Protein AF-0000000065775646 (afdb_homodimer)

Foldseek 3Di:
DPPDDPAQWFKEFELVLLLVLLVLLCVLQPDQAAEAEECELCLLQQHRALNVVSNVVSPHQHYEYQALVVLVVNLVSPDDHAYEHAYDDDPVRLVSCVVSVHEYEDADPVVLVVNLVVLVVVVAQGEYEAEEELDQPDGHYHLVCLLVSCVVSCVRDRYDHQEYEYEADDLLPLDCVRVVSSLVSVVVSVVSCVVVVNDHNYYAYAEQSCSFQPSVRSGRYYYYGVSSQQDRQYPNRDGDTGHDHRMWIKGWFADKDWDAFQDQDEPPSPDTHHGTFIKTKTFAFVLQQQDQLCEQPAWKDFQQDIWHWHGTGDNGMTMTTCRPPPPDDGGTMITRAAGDPPDGDHLQNSQVSVVHGSSSRSSRRDPVHYYDYPPRDPD/DPPDDPAQWFKEFELVLLLVLLVLLCVLQPDQAAEAEECELCLLQQHRALNVVSNVVSPHQHYEYQALVVLVVNLVSPDDHAYEHAYDDDPVRLVSCVVSVHEYEDADPVVLVVNLVVLVVVVAQGEYEAEEELDQPDGHYHLVCLLVSCVVSCPRDRYDHQEYEYEADDLLALDCVRVVSSLVSVVVSVVSCVVVVNDHNYYAYAEQSCSFQPSVRSGRYYYYGVSSQQDRPYPNRDGDTGHDHRMWIKGWFADKDWDAFQDQDEPPSPDTHHGTFIKTKTQAFVLQQQDQLCEQPAWKDFQQDIWHWHGTGDNGMTMTTCRPPPPDDGGTMITRAAGDHPDGDHLQNSQVSVVHGSSSRSSRRDPVHYYDYDPRDPD

Secondary structure (DSSP, 8-state):
------SS-EEEEEHHHHHHHHHHHHHHH-TTSEEEEE-HHHHHHT-HHHHHHHHHHHT-SEEEESSHHHHHHHHHTT--S-EEE-S---GGGHHHHHHTT-EEEE--HHHHHHHHHHHHHHTS-EEEEEEB-SSSSSSSB-HHHHHHHHHHHHT-TTEEEEEEE---SSTTSS--HHHHHHHHHHHHHHHHHHHTT---SEEE---HHHHHH-GGG-TTEE---GGGGT--S-TT-SS-------EEEEEE--EEEEE-TT-EESGGG-EE-SS-EEEEEES--GGGT--GGGTTT-EEEETTEEEEB-S---SS-EEEE-TTSTT--TT-EEEEEEEETTEEE-HHHHHHHTTS-HHHHHHHS-TTS-EEEES-TT-/------SS-EEEEEHHHHHHHHHHHHHHH-TTSEEEEE-HHHHHHT-HHHHHHHHHHHT-SEEEESSHHHHHHHHHTT--S-EEE-S---GGGHHHHHHTTPEEEE--HHHHHHHHHHHHHHTS-EEEEEEB-SSSSSSSB-HHHHHHHHHHHHT-TTEEEEEEE---SSTTSS--HHHHHHHHHHHHHHHHHHHTT---SEEE---HHHHHH-GGG-TTEE---GGGGT--S-TT-SS-------EEEEEE--EEEEE-TT-EESGGG-EE-SS-EEEEEES--GGGT--GGGTTT-EEEETTEEEEB-S---SS-EEEE-TTSTT--TT-EEEEEEEETTEEE-HHHHHHHTTS-HHHHHHHS-TTS-EEEES-S--

Radius of gyration: 27.39 Å; Cα contacts (8 Å, |Δi|>4): 1839; chains: 2; bounding box: 57×88×65 Å

Sequence (758 aa):
MNKRITRPTWAEIDLSCLQFNFNQVKEILGSNVKIMSVVKADAYGHGVIPVAKTLVEAGTQRLAVAIPEEGVELREAGLSVPIQVLGEVLPSQYELLFKYDLIPTVGREETALSLNRLAAKYNVVKKVHIKVDTGMGRIGVRPREAVGFVKKVNSLSNIKIEGLMTHFASADERDKSYTYEQWDKFKQVLDGLNKLRIDIPIKHSSNSAAIIDFKKFGLDMVRPGIMLYGLKPSRDLINNIDLKPVLTWKTRIVYLKEVPPGTGISYGTTYVTNRKSKIATLPVGYADGYPRILSNQGQVLVRGRKAPIRGRVCMDQIMIDVTEIPDVRVGDEVVLIGEQGTQKISATDIAEKADTINYEIVCGISQRVPREYKNKIGGMNKRITRPTWAEIDLSCLQFNFNQVKEILGSNVKIMSVVKADAYGHGVIPVAKTLVEAGTQRLAVAIPEEGVELREAGLSVPIQVLGEVLPSQYELLFKYDLIPTVGREETALSLNRLAAKYNVVKKVHIKVDTGMGRIGVRPREAVGFVKKVNSLSNIKIEGLMTHFASADERDKSYTYEQWDKFKQVLDGLNKLRIDIPIKHSSNSAAIIDFKKFGLDMVRPGIMLYGLKPSRDLINNIDLKPVLTWKTRIVYLKEVPPGTGISYGTTYVTNRKSKIATLPVGYADGYPRILSNQGQVLVRGRKAPIRGRVCMDQIMIDVTEIPDVRVGDEVVLIGEQGTQKISATDIAEKADTINYEIVCGISQRVPREYKNKIGG

Nearest PDB structures (foldseek):
  4y2w-assembly1_B  TM=9.631E-01  e=5.276E-51  Caldanaerobacter subterraneus subsp. tengcongensis MB4
  5yyc-assembly1_C  TM=9.584E-01  e=4.101E-47  Alkalihalophilus pseudofirmus OF4
  6scz-assembly1_B  TM=9.291E-01  e=5.149E-41  Mycobacterium tuberculosis H37Rv
  8b8h-assembly1_B  TM=9.384E-01  e=1.531E-40  Mycobacterium tuberculosis H37Rv
  5zl6-assembly1_A  TM=8.865E-01  e=1.267E-37  Leuconostoc mesenteroides subsp. sake

Solvent-accessible surface area (backbone atoms only — not comparable to full-atom values): 38295 Å² total; per-residue (Å²): 123,87,75,79,81,43,65,61,37,36,30,39,33,35,47,56,31,31,47,52,20,49,49,47,52,43,67,72,65,38,88,81,39,43,41,30,41,42,41,32,66,45,31,51,40,67,45,35,66,72,50,49,54,50,41,49,73,70,59,44,63,26,38,30,24,52,43,66,69,58,48,47,55,43,45,76,70,68,55,78,63,54,37,34,23,67,40,68,72,53,80,69,40,50,63,54,34,64,76,61,62,41,30,46,32,42,45,45,69,68,56,52,53,52,49,27,56,50,19,53,75,69,69,44,66,42,52,31,29,39,32,35,28,49,48,20,64,57,65,35,28,46,50,93,46,35,50,62,50,49,53,54,53,61,66,41,89,18,37,40,68,44,25,43,32,44,57,69,36,27,44,39,39,68,69,50,64,65,34,53,52,28,49,52,44,47,48,51,36,53,51,52,28,51,74,67,70,52,82,60,82,33,38,32,39,17,38,39,36,27,52,62,63,35,62,86,52,28,66,43,23,29,38,42,33,58,39,35,49,19,37,75,81,40,92,40,48,83,55,87,76,88,55,37,63,19,65,31,33,37,31,26,29,55,32,72,46,78,44,56,52,68,42,33,19,26,53,64,39,74,28,59,38,83,42,76,35,32,39,33,21,30,70,47,12,35,50,41,32,46,63,45,69,33,38,56,68,34,63,32,35,46,90,43,36,82,26,42,30,43,11,39,41,33,60,53,33,31,32,28,45,44,61,90,48,82,89,74,50,69,62,40,62,29,34,62,24,37,71,37,84,89,37,74,37,49,53,52,59,52,12,58,72,58,66,56,48,37,66,56,44,42,31,34,39,30,84,86,40,48,75,46,78,37,69,70,85,81,120,123,86,75,78,83,41,65,63,37,37,31,39,34,36,46,55,31,31,48,51,18,48,49,48,53,42,66,72,65,38,89,79,40,44,42,29,41,44,40,30,65,46,32,50,40,67,45,35,66,72,51,49,54,50,41,48,73,70,59,44,62,26,38,31,24,53,42,65,71,58,47,46,54,44,45,77,70,65,56,77,63,53,37,34,23,67,38,68,72,54,80,71,41,50,62,56,34,64,78,63,62,41,30,46,31,42,48,45,69,68,56,52,54,52,48,28,55,49,19,53,76,68,71,45,67,42,54,30,29,39,33,36,29,50,48,20,64,57,63,36,29,46,49,92,48,36,50,63,48,49,54,55,54,63,68,40,89,19,37,40,69,44,25,42,32,43,56,70,35,27,44,39,38,68,68,51,64,64,34,51,53,26,49,51,43,48,49,51,36,52,50,52,28,51,74,68,70,52,81,59,80,33,38,30,38,18,37,38,34,25,53,64,62,34,61,85,52,27,66,46,24,28,38,42,33,59,40,36,50,20,39,75,80,42,91,40,48,83,56,86,75,86,54,38,62,19,64,32,32,37,33,24,28,56,31,73,45,78,43,56,51,69,41,33,19,26,53,65,39,74,28,60,38,86,42,77,36,32,40,33,20,31,70,47,12,35,50,41,31,45,63,45,70,33,38,57,68,33,63,32,33,46,90,43,36,81,27,44,29,43,10,41,43,33,60,53,33,31,32,29,46,43,61,88,47,83,88,72,52,70,61,40,63,28,34,62,24,36,71,37,83,91,39,73,38,49,52,52,59,54,12,57,72,58,66,56,48,37,68,56,46,42,30,35,39,28,82,85,41,48,76,44,80,37,69,68,86,79,121

InterPro domains:
  IPR000821 Alanine racemase [MF_01201] (8-374)
  IPR000821 Alanine racemase [PR00992] (32-48)
  IPR000821 Alanine racemase [PR00992] (68-86)
  IPR000821 Alanine racemase [PR00992] (129-141)
  IPR000821 Alanine racemase [PR00992] (163-174)
  IPR000821 Alanine racemase [PR00992] (206-233)
  IPR000821 Alanine racemase [PR00992] (262-277)
  IPR000821 Alanine racemase [PR00992] (279-294)
  IPR000821 Alanine racemase [PR00992] (300-317)
  IPR000821 Alanine racemase [PR00992] (356-369)
  IPR000821 Alanine racemase [PTHR30511] (6-375)
  IPR000821 Alanine racemase [TIGR00492] (7-373)
  IPR001608 Alanine racemase, N-terminal [PF01168] (13-233)
  IPR009006 Alanine racemase/group IV decarboxylase, C-terminal [G3DSA:2.40.37.10] (9-373)
  IPR009006 Alanine racemase/group IV decarboxylase, C-terminal [SSF50621] (239-375)
  IPR011079 Alanine racemase, C-terminal [PF00842] (246-373)
  IPR011079 Alanine racemase, C-terminal [SM01005] (246-374)
  IPR020622 Alanine racemase, pyridoxal-phosphate attachment site [PS00395] (37-47)
  IPR029066 PLP-binding barrel [G3DSA:3.20.20.10] (15-229)
  IPR029066 PLP-binding barrel [SSF51419] (13-247)

Organism: Halothermothrix orenii (strain H 168 / OCM 544 / DSM 9562) (NCBI:txid373903)

Structure (mmCIF, N/CA/C/O backbone):
data_AF-0000000065775646-model_v1
#
loop_
_entity.id
_entity.type
_entity.pdbx_description
1 polymer 'Alanine racemase'
#
loop_
_atom_site.group_PDB
_atom_site.id
_atom_site.type_symbol
_atom_site.label_atom_id
_atom_site.label_alt_id
_atom_site.label_comp_id
_atom_site.label_asym_id
_atom_site.label_entity_id
_atom_site.label_seq_id
_atom_site.pdbx_PDB_ins_code
_atom_site.Cartn_x
_atom_site.Cartn_y
_atom_site.Cartn_z
_atom_site.occupancy
_atom_site.B_iso_or_equiv
_atom_site.auth_seq_id
_atom_site.auth_comp_id
_atom_site.auth_asym_id
_atom_site.auth_atom_id
_atom_site.pdbx_PDB_model_num
ATOM 1 N N . MET A 1 1 ? -11.531 -7.875 22.625 1 32.16 1 MET A N 1
ATOM 2 C CA . MET A 1 1 ? -12.453 -6.75 22.688 1 32.16 1 MET A CA 1
ATOM 3 C C . MET A 1 1 ? -12.547 -6.039 21.344 1 32.16 1 MET A C 1
ATOM 5 O O . MET A 1 1 ? -11.523 -5.801 20.688 1 32.16 1 MET A O 1
ATOM 9 N N . ASN A 1 2 ? -13.609 -6.215 20.75 1 46.72 2 ASN A N 1
ATOM 10 C CA . ASN A 1 2 ? -13.812 -5.625 19.438 1 46.72 2 ASN A CA 1
ATOM 11 C C . ASN A 1 2 ? -13.312 -4.188 19.375 1 46.72 2 ASN A C 1
ATOM 13 O O . ASN A 1 2 ? -13.906 -3.295 20 1 46.72 2 ASN A O 1
ATOM 17 N N . LYS A 1 3 ? -12.125 -3.941 19.25 1 62.25 3 LYS A N 1
ATOM 18 C CA . LYS A 1 3 ? -11.531 -2.609 19.297 1 62.25 3 LYS A CA 1
ATOM 19 C C . LYS A 1 3 ? -12.312 -1.622 18.438 1 62.25 3 LYS A C 1
ATOM 21 O O . LYS A 1 3 ? -12.523 -1.856 17.25 1 62.25 3 LYS A O 1
ATOM 26 N N . ARG A 1 4 ? -13.047 -0.68 19.031 1 78.5 4 ARG A N 1
ATOM 27 C CA . ARG A 1 4 ? -13.836 0.365 18.375 1 78.5 4 ARG A CA 1
ATOM 28 C C . ARG A 1 4 ? -12.992 1.151 17.375 1 78.5 4 ARG A C 1
ATOM 30 O O . ARG A 1 4 ? -11.891 1.587 17.703 1 78.5 4 ARG A O 1
ATOM 37 N N . ILE A 1 5 ? -13.484 1.164 16.109 1 88.5 5 ILE A N 1
ATOM 38 C CA . ILE A 1 5 ? -12.836 1.951 15.078 1 88.5 5 ILE A CA 1
ATOM 39 C C . ILE A 1 5 ? -13.078 3.438 15.32 1 88.5 5 ILE A C 1
ATOM 41 O O . ILE A 1 5 ? -14.219 3.898 15.297 1 88.5 5 ILE A O 1
ATOM 45 N N . THR A 1 6 ? -12.086 4.145 15.648 1 94.94 6 THR A N 1
ATOM 46 C CA . THR A 1 6 ? -12.195 5.57 15.93 1 94.94 6 THR A CA 1
ATOM 47 C C . THR A 1 6 ? -11.891 6.391 14.672 1 94.94 6 THR A C 1
ATOM 49 O O . THR A 1 6 ? -12.422 7.492 14.508 1 94.94 6 THR A O 1
ATOM 52 N N . ARG A 1 7 ? -11.031 5.828 13.836 1 96.81 7 ARG A N 1
ATOM 53 C CA . ARG A 1 7 ? -10.617 6.559 12.641 1 96.81 7 ARG A CA 1
ATOM 54 C C . ARG A 1 7 ? -11.797 6.777 11.703 1 96.81 7 ARG A C 1
ATOM 56 O O . ARG A 1 7 ? -12.594 5.867 11.469 1 96.81 7 ARG A O 1
ATOM 63 N N . PRO A 1 8 ? -11.914 7.934 11.18 1 97.94 8 PRO A N 1
ATOM 64 C CA . PRO A 1 8 ? -13.062 8.242 10.32 1 97.94 8 PRO A CA 1
ATOM 65 C C . PRO A 1 8 ? -12.922 7.641 8.922 1 97.94 8 PRO A C 1
ATOM 67 O O . PRO A 1 8 ? -13.781 7.852 8.062 1 97.94 8 PRO A O 1
ATOM 70 N N . THR A 1 9 ? -11.891 6.953 8.562 1 98.69 9 THR A N 1
ATOM 71 C CA . THR A 1 9 ? -11.688 6.211 7.324 1 98.69 9 THR A CA 1
ATOM 72 C C . THR A 1 9 ? -11.586 4.711 7.602 1 98.69 9 THR A C 1
ATOM 74 O O . THR A 1 9 ? -10.781 4.285 8.438 1 98.69 9 THR A O 1
ATOM 77 N N . TRP A 1 10 ? -12.438 3.939 6.941 1 98.62 10 TRP A N 1
ATOM 78 C CA . TRP A 1 10 ? -12.453 2.504 7.207 1 98.62 10 TRP A CA 1
ATOM 79 C C . TRP A 1 10 ? -12.93 1.729 5.984 1 98.62 10 TRP A C 1
ATOM 81 O O . TRP A 1 10 ? -13.453 2.316 5.035 1 98.62 10 TRP A O 1
ATOM 91 N N . ALA A 1 11 ? -12.641 0.45 5.984 1 98.75 11 ALA A N 1
ATOM 92 C CA . ALA A 1 11 ? -13.148 -0.47 4.969 1 98.75 11 ALA A CA 1
ATOM 93 C C . ALA A 1 11 ? -14.086 -1.504 5.586 1 98.75 11 ALA A C 1
ATOM 95 O O . ALA A 1 11 ? -13.773 -2.096 6.621 1 98.75 11 ALA A O 1
ATOM 96 N N . GLU A 1 12 ? -15.234 -1.641 5.004 1 98.69 12 GLU A N 1
ATOM 97 C CA . GLU A 1 12 ? -16.172 -2.688 5.406 1 98.69 12 GLU A CA 1
ATOM 98 C C . GLU A 1 12 ? -16.016 -3.93 4.535 1 98.69 12 GLU A C 1
ATOM 100 O O . GLU A 1 12 ? -15.984 -3.834 3.307 1 98.69 12 GLU A O 1
ATOM 105 N N . ILE A 1 13 ? -15.891 -5.047 5.191 1 98.81 13 ILE A N 1
ATOM 106 C CA . ILE A 1 13 ? -15.758 -6.328 4.508 1 98.81 13 ILE A CA 1
ATOM 107 C C . ILE A 1 13 ? -17 -7.184 4.77 1 98.81 13 ILE A C 1
ATOM 109 O O . ILE A 1 13 ? -17.234 -7.605 5.902 1 98.81 13 ILE A O 1
ATOM 113 N N . ASP A 1 14 ? -17.766 -7.414 3.797 1 98.75 14 ASP A N 1
ATOM 114 C CA . ASP A 1 14 ? -18.984 -8.219 3.922 1 98.75 14 ASP A CA 1
ATOM 115 C C . ASP A 1 14 ? -18.703 -9.688 3.621 1 98.75 14 ASP A C 1
ATOM 117 O O . ASP A 1 14 ? -18.641 -10.086 2.457 1 98.75 14 ASP A O 1
ATOM 121 N N . LEU A 1 15 ? -18.641 -10.508 4.613 1 98.75 15 LEU A N 1
ATOM 122 C CA . LEU A 1 15 ? -18.234 -11.898 4.469 1 98.75 15 LEU A CA 1
ATOM 123 C C . LEU A 1 15 ? -19.344 -12.734 3.838 1 98.75 15 LEU A C 1
ATOM 125 O O . LEU A 1 15 ? -19.078 -13.812 3.293 1 98.75 15 LEU A O 1
ATOM 129 N N . SER A 1 16 ? -20.594 -12.289 3.893 1 98.56 16 SER A N 1
ATOM 130 C CA . SER A 1 16 ? -21.672 -12.984 3.188 1 98.56 16 SER A CA 1
ATOM 131 C C . SER A 1 16 ? -21.5 -12.867 1.677 1 98.56 16 SER A C 1
ATOM 133 O O . SER A 1 16 ? -21.844 -13.789 0.935 1 98.56 16 SER A O 1
ATOM 135 N N . CYS A 1 17 ? -21 -11.688 1.235 1 98.75 17 CYS A N 1
ATOM 136 C CA . CYS A 1 17 ? -20.703 -11.523 -0.185 1 98.75 17 CYS A CA 1
ATOM 137 C C . CYS A 1 17 ? -19.594 -12.461 -0.625 1 98.75 17 CYS A C 1
ATOM 139 O O . CYS A 1 17 ? -19.641 -13.008 -1.729 1 98.75 17 CYS A O 1
ATOM 141 N N . LEU A 1 18 ? -18.641 -12.656 0.243 1 98.81 18 LEU A N 1
ATOM 142 C CA . LEU A 1 18 ? -17.562 -13.602 -0.021 1 98.81 18 LEU A CA 1
ATOM 143 C C . LEU A 1 18 ? -18.109 -15.008 -0.201 1 98.81 18 LEU A C 1
ATOM 145 O O . LEU A 1 18 ? -17.734 -15.711 -1.149 1 98.81 18 LEU A O 1
ATOM 149 N N . GLN A 1 19 ? -18.969 -15.406 0.67 1 98.5 19 GLN A N 1
ATOM 150 C CA . GLN A 1 19 ? -19.594 -16.719 0.591 1 98.5 19 GLN A CA 1
ATOM 151 C C . GLN A 1 19 ? -20.438 -16.859 -0.669 1 98.5 19 GLN A C 1
ATOM 153 O O . GLN A 1 19 ? -20.438 -17.906 -1.32 1 98.5 19 GLN A O 1
ATOM 158 N N . PHE A 1 20 ? -21.172 -15.805 -0.929 1 98.44 20 PHE A N 1
ATOM 159 C CA . PHE A 1 20 ? -22 -15.789 -2.137 1 98.44 20 PHE A CA 1
ATOM 160 C C . PHE A 1 20 ? -21.141 -16.031 -3.373 1 98.44 20 PHE A C 1
ATOM 162 O O . PHE A 1 20 ? -21.469 -16.875 -4.211 1 98.44 20 PHE A O 1
ATOM 169 N N . ASN A 1 21 ? -20.016 -15.289 -3.482 1 98.75 21 ASN A N 1
ATOM 170 C CA . ASN A 1 21 ? -19.125 -15.422 -4.621 1 98.75 21 ASN A CA 1
ATOM 171 C C . ASN A 1 21 ? -18.516 -16.812 -4.699 1 98.75 21 ASN A C 1
ATOM 173 O O . ASN A 1 21 ? -18.359 -17.375 -5.785 1 98.75 21 ASN A O 1
ATOM 177 N N . PHE A 1 22 ? -18.141 -17.422 -3.514 1 98.44 22 PHE A N 1
ATOM 178 C CA . PHE A 1 22 ? -17.625 -18.781 -3.459 1 98.44 22 PHE A CA 1
ATOM 179 C C . PHE A 1 22 ? -18.641 -19.766 -4.012 1 98.44 22 PHE A C 1
ATOM 181 O O . PHE A 1 22 ? -18.281 -20.672 -4.766 1 98.44 22 PHE A O 1
ATOM 188 N N . ASN A 1 23 ? -19.828 -19.562 -3.678 1 97.69 23 ASN A N 1
ATOM 189 C CA . ASN A 1 23 ? -20.891 -20.453 -4.145 1 97.69 23 ASN A CA 1
ATOM 190 C C . ASN A 1 23 ? -21.109 -20.328 -5.648 1 97.69 23 ASN A C 1
ATOM 192 O O . ASN A 1 23 ? -21.484 -21.297 -6.312 1 97.69 23 ASN A O 1
ATOM 196 N N . GLN A 1 24 ? -20.891 -19.078 -6.199 1 97.12 24 GLN A N 1
ATOM 197 C CA . GLN A 1 24 ? -20.953 -18.922 -7.648 1 97.12 24 GLN A CA 1
ATOM 198 C C . GLN A 1 24 ? -19.953 -19.812 -8.352 1 97.12 24 GLN A C 1
ATOM 200 O O . GLN A 1 24 ? -20.219 -20.344 -9.43 1 97.12 24 GLN A O 1
ATOM 205 N N . VAL A 1 25 ? -18.766 -20 -7.773 1 97.19 25 VAL A N 1
ATOM 206 C CA . VAL A 1 25 ? -17.734 -20.875 -8.336 1 97.19 25 VAL A CA 1
ATOM 207 C C . VAL A 1 25 ? -18.234 -22.312 -8.352 1 97.19 25 VAL A C 1
ATOM 209 O O . VAL A 1 25 ? -18.109 -23.016 -9.367 1 97.19 25 VAL A O 1
ATOM 212 N N . LYS A 1 26 ? -18.812 -22.734 -7.273 1 95.62 26 LYS A N 1
ATOM 213 C CA . LYS A 1 26 ? -19.359 -24.094 -7.168 1 95.62 26 LYS A CA 1
ATOM 214 C C . LYS A 1 26 ? -20.438 -24.328 -8.211 1 95.62 26 LYS A C 1
ATOM 216 O O . LYS A 1 26 ? -20.516 -25.422 -8.797 1 95.62 26 LYS A O 1
ATOM 221 N N . GLU A 1 27 ? -21.188 -23.328 -8.352 1 94.44 27 GLU A N 1
ATOM 222 C CA . GLU A 1 27 ? -22.297 -23.453 -9.297 1 94.44 27 GLU A CA 1
ATOM 223 C C . GLU A 1 27 ? -21.781 -23.609 -10.727 1 94.44 27 GLU A C 1
ATOM 225 O O . GLU A 1 27 ? -22.359 -24.359 -11.523 1 94.44 27 GLU A O 1
ATOM 230 N N . ILE A 1 28 ? -20.766 -22.906 -11.055 1 93.88 28 ILE A N 1
ATOM 231 C CA . ILE A 1 28 ? -20.188 -22.953 -12.398 1 93.88 28 ILE A CA 1
ATOM 232 C C . ILE A 1 28 ? -19.562 -24.328 -12.641 1 93.88 28 ILE A C 1
ATOM 234 O O . ILE A 1 28 ? -19.75 -24.922 -13.711 1 93.88 28 ILE A O 1
ATOM 238 N N . LEU A 1 29 ? -18.797 -24.859 -11.734 1 92.25 29 LEU A N 1
ATOM 239 C CA . LEU A 1 29 ? -17.906 -25.984 -11.984 1 92.25 29 LEU A CA 1
ATOM 240 C C . LEU A 1 29 ? -18.562 -27.297 -11.562 1 92.25 29 LEU A C 1
ATOM 242 O O . LEU A 1 29 ? -18.172 -28.375 -12.023 1 92.25 29 LEU A O 1
ATOM 246 N N . GLY A 1 30 ? -19.516 -27.25 -10.68 1 86.56 30 GLY A N 1
ATOM 247 C CA . GLY A 1 30 ? -20.125 -28.469 -10.141 1 86.56 30 GLY A CA 1
ATOM 248 C C . GLY A 1 30 ? -19.391 -29 -8.93 1 86.56 30 GLY A C 1
ATOM 249 O O . GLY A 1 30 ? -18.344 -28.484 -8.547 1 86.56 30 GLY A O 1
ATOM 250 N N . SER A 1 31 ? -19.797 -30.062 -8.336 1 86.31 31 SER A N 1
ATOM 251 C CA . SER A 1 31 ? -19.359 -30.547 -7.035 1 86.31 31 SER A CA 1
ATOM 252 C C . SER A 1 31 ? -18.125 -31.438 -7.172 1 86.31 31 SER A C 1
ATOM 254 O O . SER A 1 31 ? -17.453 -31.734 -6.176 1 86.31 31 SER A O 1
ATOM 256 N N . ASN A 1 32 ? -17.75 -31.781 -8.32 1 91.62 32 ASN A N 1
ATOM 257 C CA . ASN A 1 32 ? -16.656 -32.719 -8.492 1 91.62 32 ASN A CA 1
ATOM 258 C C . ASN A 1 32 ? -15.312 -32 -8.617 1 91.62 32 ASN A C 1
ATOM 260 O O . ASN A 1 32 ? -14.258 -32.656 -8.539 1 91.62 32 ASN A O 1
ATOM 264 N N . VAL A 1 33 ? -15.328 -30.766 -8.883 1 96.69 33 VAL A N 1
ATOM 265 C CA . VAL A 1 33 ? -14.102 -29.984 -9.039 1 96.69 33 VAL A CA 1
ATOM 266 C C . VAL A 1 33 ? -13.727 -29.344 -7.707 1 96.69 33 VAL A C 1
ATOM 268 O O . VAL A 1 33 ? -14.562 -28.703 -7.066 1 96.69 33 VAL A O 1
ATOM 271 N N . LYS A 1 34 ? -12.523 -29.594 -7.234 1 97.81 34 LYS A N 1
ATOM 272 C CA . LYS A 1 34 ? -12.039 -29 -5.988 1 97.81 34 LYS A CA 1
ATOM 273 C C . LYS A 1 34 ? -11.75 -27.516 -6.16 1 97.81 34 LYS A C 1
ATOM 275 O O . LYS A 1 34 ? -11.469 -27.047 -7.27 1 97.81 34 LYS A O 1
ATOM 280 N N . ILE A 1 35 ? -11.898 -26.781 -5.062 1 98.5 35 ILE A N 1
ATOM 281 C CA . ILE A 1 35 ? -11.633 -25.344 -5.094 1 98.5 35 ILE A CA 1
ATOM 282 C C . ILE A 1 35 ? -10.461 -25.016 -4.168 1 98.5 35 ILE A C 1
ATOM 284 O O . ILE A 1 35 ? -10.508 -25.312 -2.973 1 98.5 35 ILE A O 1
ATOM 288 N N . MET A 1 36 ? -9.398 -24.484 -4.703 1 98.88 36 MET A N 1
ATOM 289 C CA . MET A 1 36 ? -8.32 -23.859 -3.951 1 98.88 36 MET A CA 1
ATOM 290 C C . MET A 1 36 ? -8.492 -22.344 -3.938 1 98.88 36 MET A C 1
ATOM 292 O O . MET A 1 36 ? -8.172 -21.656 -4.918 1 98.88 36 MET A O 1
ATOM 296 N N . SER A 1 37 ? -8.961 -21.781 -2.824 1 98.94 37 SER A N 1
ATOM 297 C CA . SER A 1 37 ? -9.188 -20.344 -2.727 1 98.94 37 SER A CA 1
ATOM 298 C C . SER A 1 37 ? -7.875 -19.594 -2.568 1 98.94 37 SER A C 1
ATOM 300 O O . SER A 1 37 ? -7.086 -19.891 -1.668 1 98.94 37 SER A O 1
ATOM 302 N N . VAL A 1 38 ? -7.688 -18.656 -3.436 1 98.94 38 VAL A N 1
ATOM 303 C CA . VAL A 1 38 ? -6.461 -17.859 -3.387 1 98.94 38 VAL A CA 1
ATOM 304 C C . VAL A 1 38 ? -6.641 -16.688 -2.424 1 98.94 38 VAL A C 1
ATOM 306 O O . VAL A 1 38 ? -7.516 -15.844 -2.621 1 98.94 38 VAL A O 1
ATOM 309 N N . VAL A 1 39 ? -5.758 -16.641 -1.377 1 98.94 39 VAL A N 1
ATOM 310 C CA . VAL A 1 39 ? -5.914 -15.625 -0.337 1 98.94 39 VAL A CA 1
ATOM 311 C C . VAL A 1 39 ? -4.605 -14.859 -0.164 1 98.94 39 VAL A C 1
ATOM 313 O O . VAL A 1 39 ? -4.32 -14.336 0.917 1 98.94 39 VAL A O 1
ATOM 316 N N . LYS A 1 40 ? -3.777 -14.867 -1.209 1 98.75 40 LYS A N 1
ATOM 317 C CA . LYS A 1 40 ? -2.5 -14.164 -1.149 1 98.75 40 LYS A CA 1
ATOM 318 C C . LYS A 1 40 ? -2.709 -12.664 -0.996 1 98.75 40 LYS A C 1
ATOM 320 O O . LYS A 1 40 ? -3.826 -12.164 -1.15 1 98.75 40 LYS A O 1
ATOM 325 N N . ALA A 1 41 ? -1.562 -11.922 -0.621 1 98.56 41 ALA A N 1
ATOM 326 C CA . ALA A 1 41 ? -1.573 -10.461 -0.525 1 98.56 41 ALA A CA 1
ATOM 327 C C . ALA A 1 41 ? -2.658 -9.984 0.435 1 98.56 41 ALA A C 1
ATOM 329 O O . ALA A 1 41 ? -3.463 -9.117 0.089 1 98.56 41 ALA A O 1
ATOM 330 N N . ASP A 1 42 ? -2.719 -10.633 1.656 1 98.44 42 ASP A N 1
ATOM 331 C CA . ASP A 1 42 ? -3.703 -10.281 2.676 1 98.44 42 ASP A CA 1
ATOM 332 C C . ASP A 1 42 ? -5.125 -10.43 2.139 1 98.44 42 ASP A C 1
ATOM 334 O O . ASP A 1 42 ? -5.965 -9.547 2.342 1 98.44 42 ASP A O 1
ATOM 338 N N . ALA A 1 43 ? -5.352 -11.531 1.404 1 98.75 43 ALA A N 1
ATOM 339 C CA . ALA A 1 43 ? -6.633 -11.773 0.745 1 98.75 43 ALA A CA 1
ATOM 340 C C . ALA A 1 43 ? -7.023 -10.594 -0.146 1 98.75 43 ALA A C 1
ATOM 342 O O . ALA A 1 43 ? -8.117 -10.047 -0.018 1 98.75 43 ALA A O 1
ATOM 343 N N . TYR A 1 44 ? -6.09 -10.227 -1.004 1 98.56 44 TYR A N 1
ATOM 344 C CA . TYR A 1 44 ? -6.27 -9.133 -1.949 1 98.56 44 TYR A CA 1
ATOM 345 C C . TYR A 1 44 ? -6.656 -7.848 -1.228 1 98.56 44 TYR A C 1
ATOM 347 O O . TYR A 1 44 ? -7.465 -7.066 -1.729 1 98.56 44 TYR A O 1
ATOM 355 N N . GLY A 1 45 ? -6.195 -7.656 -0.019 1 98.38 45 GLY A N 1
ATOM 356 C CA . GLY A 1 45 ? -6.422 -6.422 0.718 1 98.38 45 GLY A CA 1
ATOM 357 C C . GLY A 1 45 ? -7.652 -6.477 1.604 1 98.38 45 GLY A C 1
ATOM 358 O O . GLY A 1 45 ? -8.008 -5.48 2.24 1 98.38 45 GLY A O 1
ATOM 359 N N . HIS A 1 46 ? -8.273 -7.641 1.787 1 98.81 46 HIS A N 1
ATOM 360 C CA . HIS A 1 46 ? -9.547 -7.734 2.492 1 98.81 46 HIS A CA 1
ATOM 361 C C . HIS A 1 46 ? -9.359 -8.25 3.912 1 98.81 46 HIS A C 1
ATOM 363 O O . HIS A 1 46 ? -10.32 -8.352 4.676 1 98.81 46 HIS A O 1
ATOM 369 N N . GLY A 1 47 ? -8.109 -8.508 4.324 1 98.38 47 GLY A N 1
ATOM 370 C CA . GLY A 1 47 ? -7.859 -9.141 5.609 1 98.38 47 GLY A CA 1
ATOM 371 C C . GLY A 1 47 ? -7.91 -10.656 5.551 1 98.38 47 GLY A C 1
ATOM 372 O O . GLY A 1 47 ? -8.992 -11.242 5.516 1 98.38 47 GLY A O 1
ATOM 373 N N . VAL A 1 48 ? -6.777 -11.305 5.699 1 98.56 48 VAL A N 1
ATOM 374 C CA . VAL A 1 48 ? -6.625 -12.688 5.262 1 98.56 48 VAL A CA 1
ATOM 375 C C . VAL A 1 48 ? -7.289 -13.625 6.27 1 98.56 48 VAL A C 1
ATOM 377 O O . VAL A 1 48 ? -7.895 -14.633 5.891 1 98.56 48 VAL A O 1
ATOM 380 N N . ILE A 1 49 ? -7.242 -13.352 7.535 1 98.44 49 ILE A N 1
ATOM 381 C CA . ILE A 1 49 ? -7.641 -14.336 8.531 1 98.44 49 ILE A CA 1
ATOM 382 C C . ILE A 1 49 ? -9.156 -14.508 8.508 1 98.44 49 ILE A C 1
ATOM 384 O O . ILE A 1 49 ? -9.656 -15.617 8.305 1 98.44 49 ILE A O 1
ATOM 388 N N . PRO A 1 50 ? -9.977 -13.352 8.641 1 98.56 50 PRO A N 1
ATOM 389 C CA . PRO A 1 50 ? -11.422 -13.562 8.562 1 98.56 50 PRO A CA 1
ATOM 390 C C . PRO A 1 50 ? -11.867 -14.109 7.203 1 98.56 50 PRO A C 1
ATOM 392 O O . PRO A 1 50 ? -12.789 -14.93 7.137 1 98.56 50 PRO A O 1
ATOM 395 N N . VAL A 1 51 ? -11.219 -13.734 6.152 1 98.81 51 VAL A N 1
ATOM 396 C CA . VAL A 1 51 ? -11.562 -14.172 4.805 1 98.81 51 VAL A CA 1
ATOM 397 C C . VAL A 1 51 ? -11.289 -15.672 4.668 1 98.81 51 VAL A C 1
ATOM 399 O O . VAL A 1 51 ? -12.164 -16.422 4.234 1 98.81 51 VAL A O 1
ATOM 402 N N . ALA A 1 52 ? -10.094 -16.078 5.09 1 98.88 52 ALA A N 1
ATOM 403 C CA . ALA A 1 52 ? -9.703 -17.484 4.977 1 98.88 52 ALA A CA 1
ATOM 404 C C . ALA A 1 52 ? -10.617 -18.375 5.801 1 98.88 52 ALA A C 1
ATOM 406 O O . ALA A 1 52 ? -11.055 -19.422 5.336 1 98.88 52 ALA A O 1
ATOM 407 N N . LYS A 1 53 ? -10.898 -17.953 6.992 1 98.56 53 LYS A N 1
ATOM 408 C CA . LYS A 1 53 ? -11.789 -18.719 7.852 1 98.56 53 LYS A CA 1
ATOM 409 C C . LYS A 1 53 ? -13.172 -18.875 7.219 1 98.56 53 LYS A C 1
ATOM 411 O O . LYS A 1 53 ? -13.758 -19.953 7.25 1 98.56 53 LYS A O 1
ATOM 416 N N . THR A 1 54 ? -13.648 -17.797 6.633 1 98.62 54 THR A N 1
ATOM 417 C CA . THR A 1 54 ? -14.953 -17.812 5.98 1 98.62 54 THR A CA 1
ATOM 418 C C . THR A 1 54 ? -14.953 -18.766 4.785 1 98.62 54 THR A C 1
ATOM 420 O O . THR A 1 54 ? -15.914 -19.5 4.566 1 98.62 54 THR A O 1
ATOM 423 N N . LEU A 1 55 ? -13.906 -18.766 4.047 1 98.75 55 LEU A N 1
ATOM 424 C CA . LEU A 1 55 ? -13.805 -19.609 2.871 1 98.75 55 LEU A CA 1
ATOM 425 C C . LEU A 1 55 ? -13.727 -21.078 3.275 1 98.75 55 LEU A C 1
ATOM 427 O O . LEU A 1 55 ? -14.312 -21.953 2.619 1 98.75 55 LEU A O 1
ATOM 431 N N . VAL A 1 56 ? -12.977 -21.391 4.324 1 98.5 56 VAL A N 1
ATOM 432 C CA . VAL A 1 56 ? -12.898 -22.75 4.844 1 98.5 56 VAL A CA 1
ATOM 433 C C . VAL A 1 56 ? -14.281 -23.219 5.289 1 98.5 56 VAL A C 1
ATOM 435 O O . VAL A 1 56 ? -14.703 -24.328 4.965 1 98.5 56 VAL A O 1
ATOM 438 N N . GLU A 1 57 ? -14.984 -22.344 5.941 1 97.44 57 GLU A N 1
ATOM 439 C CA . GLU A 1 57 ? -16.344 -22.656 6.383 1 97.44 57 GLU A CA 1
ATOM 440 C C . GLU A 1 57 ? -17.266 -22.875 5.195 1 97.44 57 GLU A C 1
ATOM 442 O O . GLU A 1 57 ? -18.188 -23.703 5.254 1 97.44 57 GLU A O 1
ATOM 447 N N . ALA A 1 58 ? -17 -22.156 4.152 1 97.12 58 ALA A N 1
ATOM 448 C CA . ALA A 1 58 ? -17.828 -22.25 2.955 1 97.12 58 ALA A CA 1
ATOM 449 C C . ALA A 1 58 ? -17.531 -23.531 2.18 1 97.12 58 ALA A C 1
ATOM 451 O O . ALA A 1 58 ? -18.312 -23.922 1.309 1 97.12 58 ALA A O 1
ATOM 452 N N . GLY A 1 59 ? -16.328 -24.172 2.451 1 96.69 59 GLY A N 1
ATOM 453 C CA . GLY A 1 59 ? -16.109 -25.484 1.886 1 96.69 59 GLY A CA 1
ATOM 454 C C . GLY A 1 59 ? -14.891 -25.547 0.987 1 96.69 59 GLY A C 1
ATOM 455 O O . GLY A 1 59 ? -14.703 -26.531 0.253 1 96.69 59 GLY A O 1
ATOM 456 N N . THR A 1 60 ? -14.078 -24.469 1.026 1 98 60 THR A N 1
ATOM 457 C CA . THR A 1 60 ? -12.859 -24.562 0.232 1 98 60 THR A CA 1
ATOM 458 C C . THR A 1 60 ? -12.008 -25.75 0.683 1 98 60 THR A C 1
ATOM 460 O O . THR A 1 60 ? -11.898 -26.031 1.88 1 98 60 THR A O 1
ATOM 463 N N . GLN A 1 61 ? -11.43 -26.453 -0.224 1 97.56 61 GLN A N 1
ATOM 464 C CA . GLN A 1 61 ? -10.664 -27.656 0.119 1 97.56 61 GLN A CA 1
ATOM 465 C C . GLN A 1 61 ? -9.195 -27.312 0.371 1 97.56 61 GLN A C 1
ATOM 467 O O . GLN A 1 61 ? -8.461 -28.094 0.965 1 97.56 61 GLN A O 1
ATOM 472 N N . ARG A 1 62 ? -8.766 -26.141 -0.144 1 98.44 62 ARG A N 1
ATOM 473 C CA . ARG A 1 62 ? -7.375 -25.719 -0.072 1 98.44 62 ARG A CA 1
ATOM 474 C C . ARG A 1 62 ? -7.262 -24.188 -0.186 1 98.44 62 ARG A C 1
ATOM 476 O O . ARG A 1 62 ? -8.133 -23.547 -0.772 1 98.44 62 ARG A O 1
ATOM 483 N N . LEU A 1 63 ? -6.246 -23.641 0.454 1 98.94 63 LEU A N 1
ATOM 484 C CA . LEU A 1 63 ? -5.914 -22.219 0.291 1 98.94 63 LEU A CA 1
ATOM 485 C C . LEU A 1 63 ? -4.602 -22.062 -0.466 1 98.94 63 LEU A C 1
ATOM 487 O O . LEU A 1 63 ? -3.752 -22.953 -0.45 1 98.94 63 LEU A O 1
ATOM 491 N N . ALA A 1 64 ? -4.484 -21 -1.146 1 98.94 64 ALA A N 1
ATOM 492 C CA . ALA A 1 64 ? -3.236 -20.688 -1.836 1 98.94 64 ALA A CA 1
ATOM 493 C C . ALA A 1 64 ? -2.717 -19.312 -1.427 1 98.94 64 ALA A C 1
ATOM 495 O O . ALA A 1 64 ? -3.496 -18.359 -1.261 1 98.94 64 ALA A O 1
ATOM 496 N N . VAL A 1 65 ? -1.424 -19.203 -1.257 1 98.88 65 VAL A N 1
ATOM 497 C CA . VAL A 1 65 ? -0.72 -17.969 -0.952 1 98.88 65 VAL A CA 1
ATOM 498 C C . VAL A 1 65 ? 0.427 -17.766 -1.94 1 98.88 65 VAL A C 1
ATOM 500 O O . VAL A 1 65 ? 0.754 -18.672 -2.713 1 98.88 65 VAL A O 1
ATOM 503 N N . ALA A 1 66 ? 1 -16.562 -1.944 1 98.62 66 ALA A N 1
ATOM 504 C CA . ALA A 1 66 ? 2.066 -16.25 -2.893 1 98.62 66 ALA A CA 1
ATOM 505 C C . ALA A 1 66 ? 3.424 -16.703 -2.359 1 98.62 66 ALA A C 1
ATOM 507 O O . ALA A 1 66 ? 4.297 -17.109 -3.129 1 98.62 66 ALA A O 1
ATOM 508 N N . ILE A 1 67 ? 3.639 -16.578 -1.009 1 98.44 67 ILE A N 1
ATOM 509 C CA . ILE A 1 67 ? 4.926 -16.844 -0.375 1 98.44 67 ILE A CA 1
ATOM 510 C C . ILE A 1 67 ? 4.719 -17.609 0.923 1 98.44 67 ILE A C 1
ATOM 512 O O . ILE A 1 67 ? 3.648 -17.547 1.531 1 98.44 67 ILE A O 1
ATOM 516 N N . PRO A 1 68 ? 5.742 -18.344 1.349 1 98.69 68 PRO A N 1
ATOM 517 C CA . PRO A 1 68 ? 5.602 -19.172 2.551 1 98.69 68 PRO A CA 1
ATOM 518 C C . PRO A 1 68 ? 5.199 -18.359 3.781 1 98.69 68 PRO A C 1
ATOM 520 O O . PRO A 1 68 ? 4.445 -18.844 4.629 1 98.69 68 PRO A O 1
ATOM 523 N N . GLU A 1 69 ? 5.633 -17.156 3.873 1 98.25 69 GLU A N 1
ATOM 524 C CA . GLU A 1 69 ? 5.375 -16.328 5.043 1 98.25 69 GLU A CA 1
ATOM 525 C C . GLU A 1 69 ? 3.883 -16.062 5.223 1 98.25 69 GLU A C 1
ATOM 527 O O . GLU A 1 69 ? 3.395 -15.977 6.352 1 98.25 69 GLU A O 1
ATOM 532 N N . GLU A 1 70 ? 3.172 -15.969 4.141 1 98.56 70 GLU A N 1
ATOM 533 C CA . GLU A 1 70 ? 1.721 -15.828 4.211 1 98.56 70 GLU A CA 1
ATOM 534 C C . GLU A 1 70 ? 1.065 -17.109 4.727 1 98.56 70 GLU A C 1
ATOM 536 O O . GLU A 1 70 ? 0.058 -17.047 5.434 1 98.56 70 GLU A O 1
ATOM 541 N N . GLY A 1 71 ? 1.631 -18.25 4.336 1 98.81 71 GLY A N 1
ATOM 542 C CA . GLY A 1 71 ? 1.136 -19.516 4.852 1 98.81 71 GLY A CA 1
ATOM 543 C C . GLY A 1 71 ? 1.332 -19.672 6.348 1 98.81 71 GLY A C 1
ATOM 544 O O . GLY A 1 71 ? 0.47 -20.219 7.043 1 98.81 71 GLY A O 1
ATOM 545 N N . VAL A 1 72 ? 2.473 -19.219 6.836 1 98.56 72 VAL A N 1
ATOM 546 C CA . VAL A 1 72 ? 2.771 -19.25 8.266 1 98.56 72 VAL A CA 1
ATOM 547 C C . VAL A 1 72 ? 1.694 -18.484 9.031 1 98.56 72 VAL A C 1
ATOM 549 O O . VAL A 1 72 ? 1.215 -18.953 10.07 1 98.56 72 VAL A O 1
ATOM 552 N N . GLU A 1 73 ? 1.34 -17.312 8.484 1 98.31 73 GLU A N 1
ATOM 553 C CA . GLU A 1 73 ? 0.309 -16.5 9.125 1 98.31 73 GLU A CA 1
ATOM 554 C C . GLU A 1 73 ? -1.002 -17.281 9.25 1 98.31 73 GLU A C 1
ATOM 556 O O . GLU A 1 73 ? -1.659 -17.234 10.297 1 98.31 73 GLU A O 1
ATOM 561 N N . LEU A 1 74 ? -1.387 -17.969 8.227 1 98.81 74 LEU A N 1
ATOM 562 C CA . LEU A 1 74 ? -2.615 -18.75 8.227 1 98.81 74 LEU A CA 1
ATOM 563 C C . LEU A 1 74 ? -2.527 -19.891 9.234 1 98.81 74 LEU A C 1
ATOM 565 O O . LEU A 1 74 ? -3.48 -20.156 9.969 1 98.81 74 LEU A O 1
ATOM 569 N N . ARG A 1 75 ? -1.37 -20.594 9.281 1 98.88 75 ARG A N 1
ATOM 570 C CA . ARG A 1 75 ? -1.164 -21.688 10.219 1 98.88 75 ARG A CA 1
ATOM 571 C C . ARG A 1 75 ? -1.232 -21.188 11.664 1 98.88 75 ARG A C 1
ATOM 573 O O . ARG A 1 75 ? -1.878 -21.812 12.508 1 98.88 75 ARG A O 1
ATOM 580 N N . GLU A 1 76 ? -0.603 -20.062 11.914 1 98.56 76 GLU A N 1
ATOM 581 C CA . GLU A 1 76 ? -0.597 -19.5 13.258 1 98.56 76 GLU A CA 1
ATOM 582 C C . GLU A 1 76 ? -1.997 -19.062 13.68 1 98.56 76 GLU A C 1
ATOM 584 O O . GLU A 1 76 ? -2.297 -18.984 14.867 1 98.56 76 GLU A O 1
ATOM 589 N N . ALA A 1 77 ? -2.811 -18.844 12.688 1 98.31 77 ALA A N 1
ATOM 590 C CA . ALA A 1 77 ? -4.191 -18.453 12.969 1 98.31 77 ALA A CA 1
ATOM 591 C C . ALA A 1 77 ? -5.086 -19.672 13.148 1 98.31 77 ALA A C 1
ATOM 593 O O . ALA A 1 77 ? -6.293 -19.547 13.359 1 98.31 77 ALA A O 1
ATOM 594 N N . GLY A 1 78 ? -4.586 -20.875 12.938 1 98.25 78 GLY A N 1
ATOM 595 C CA . GLY A 1 78 ? -5.297 -22.094 13.289 1 98.25 78 GLY A CA 1
ATOM 596 C C . GLY A 1 78 ? -5.91 -22.797 12.102 1 98.25 78 GLY A C 1
ATOM 597 O O . GLY A 1 78 ? -6.695 -23.734 12.258 1 98.25 78 GLY A O 1
ATOM 598 N N . LEU A 1 79 ? -5.594 -22.375 10.906 1 98.44 79 LEU A N 1
ATOM 599 C CA . LEU A 1 79 ? -6.145 -23.031 9.727 1 98.44 79 LEU A CA 1
ATOM 600 C C . LEU A 1 79 ? -5.387 -24.312 9.414 1 98.44 79 LEU A C 1
ATOM 602 O O . LEU A 1 79 ? -4.16 -24.297 9.289 1 98.44 79 LEU A O 1
ATOM 606 N N . SER A 1 80 ? -6.113 -25.391 9.172 1 98 80 SER A N 1
ATOM 607 C CA . SER A 1 80 ? -5.469 -26.688 9.047 1 98 80 SER A CA 1
ATOM 608 C C . SER A 1 80 ? -5.605 -27.234 7.629 1 98 80 SER A C 1
ATOM 610 O O . SER A 1 80 ? -4.934 -28.203 7.27 1 98 80 SER A O 1
ATOM 612 N N . VAL A 1 81 ? -6.492 -26.578 6.82 1 98.62 81 VAL A N 1
ATOM 613 C CA . VAL A 1 81 ? -6.648 -27.047 5.445 1 98.62 81 VAL A CA 1
ATOM 614 C C . VAL A 1 81 ? -5.309 -26.953 4.719 1 98.62 81 VAL A C 1
ATOM 616 O O . VAL A 1 81 ? -4.414 -26.219 5.133 1 98.62 81 VAL A O 1
ATOM 619 N N . PRO A 1 82 ? -5.121 -27.797 3.668 1 98.88 82 PRO A N 1
ATOM 620 C CA . PRO A 1 82 ? -3.883 -27.656 2.898 1 98.88 82 PRO A CA 1
ATOM 621 C C . PRO A 1 82 ? -3.658 -26.234 2.385 1 98.88 82 PRO A C 1
ATOM 623 O O . PRO A 1 82 ? -4.613 -25.562 1.993 1 98.88 82 PRO A O 1
ATOM 626 N N . ILE A 1 83 ? -2.434 -25.781 2.459 1 98.94 83 ILE A N 1
ATOM 627 C CA . ILE A 1 83 ? -2.037 -24.469 1.957 1 98.94 83 ILE A CA 1
ATOM 628 C C . ILE A 1 83 ? -0.931 -24.625 0.917 1 98.94 83 ILE A C 1
ATOM 630 O O . ILE A 1 83 ? 0.124 -25.188 1.206 1 98.94 83 ILE A O 1
ATOM 634 N N . GLN A 1 84 ? -1.174 -24.172 -0.267 1 98.94 84 GLN A N 1
ATOM 635 C CA . GLN A 1 84 ? -0.184 -24.234 -1.336 1 98.94 84 GLN A CA 1
ATOM 636 C C . GLN A 1 84 ? 0.477 -22.875 -1.568 1 98.94 84 GLN A C 1
ATOM 638 O O . GLN A 1 84 ? -0.195 -21.844 -1.561 1 98.94 84 GLN A O 1
ATOM 643 N N . VAL A 1 85 ? 1.774 -22.859 -1.667 1 98.94 85 VAL A N 1
ATOM 644 C CA . VAL A 1 85 ? 2.543 -21.672 -2.039 1 98.94 85 VAL A CA 1
ATOM 645 C C . VAL A 1 85 ? 2.707 -21.625 -3.555 1 98.94 85 VAL A C 1
ATOM 647 O O . VAL A 1 85 ? 3.291 -22.531 -4.156 1 98.94 85 VAL A O 1
ATOM 650 N N . LEU A 1 86 ? 2.252 -20.531 -4.137 1 98.75 86 LEU A N 1
ATOM 651 C CA . LEU A 1 86 ? 2.184 -20.469 -5.594 1 98.75 86 LEU A CA 1
ATOM 652 C C . LEU A 1 86 ? 3.516 -20.016 -6.184 1 98.75 86 LEU A C 1
ATOM 654 O O . LEU A 1 86 ? 3.828 -20.328 -7.332 1 98.75 86 LEU A O 1
ATOM 658 N N . GLY A 1 87 ? 4.281 -19.25 -5.441 1 97.62 87 GLY A N 1
ATOM 659 C CA . GLY A 1 87 ? 5.535 -18.719 -5.957 1 97.62 87 GLY A CA 1
ATOM 660 C C . GLY A 1 87 ? 6.703 -19.672 -5.77 1 97.62 87 GLY A C 1
ATOM 661 O O . GLY A 1 87 ? 6.648 -20.578 -4.941 1 97.62 87 GLY A O 1
ATOM 662 N N . GLU A 1 88 ? 7.754 -19.5 -6.637 1 97.38 88 GLU A N 1
ATOM 663 C CA . GLU A 1 88 ? 9.008 -20.203 -6.434 1 97.38 88 GLU A CA 1
ATOM 664 C C . GLU A 1 88 ? 9.695 -19.766 -5.145 1 97.38 88 GLU A C 1
ATOM 666 O O . GLU A 1 88 ? 9.633 -18.594 -4.777 1 97.38 88 GLU A O 1
ATOM 671 N N . VAL A 1 89 ? 10.305 -20.719 -4.465 1 97.62 89 VAL A N 1
ATOM 672 C CA . VAL A 1 89 ? 10.883 -20.438 -3.154 1 97.62 89 VAL A CA 1
ATOM 673 C C . VAL A 1 89 ? 12.398 -20.562 -3.217 1 97.62 89 VAL A C 1
ATOM 675 O O . VAL A 1 89 ? 12.938 -21.281 -4.07 1 97.62 89 VAL A O 1
ATOM 678 N N . LEU A 1 90 ? 13.062 -19.875 -2.379 1 97.88 90 LEU A N 1
ATOM 679 C CA . LEU A 1 90 ? 14.516 -19.953 -2.221 1 97.88 90 LEU A CA 1
ATOM 680 C C . LEU A 1 90 ? 14.883 -20.703 -0.944 1 97.88 90 LEU A C 1
ATOM 682 O O . LEU A 1 90 ? 14.023 -20.953 -0.094 1 97.88 90 LEU A O 1
ATOM 686 N N . PRO A 1 91 ? 16.156 -21.156 -0.799 1 97.5 91 PRO A N 1
ATOM 687 C CA . PRO A 1 91 ? 16.578 -21.969 0.343 1 97.5 91 PRO A CA 1
ATOM 688 C C . PRO A 1 91 ? 16.266 -21.312 1.685 1 97.5 91 PRO A C 1
ATOM 690 O O . PRO A 1 91 ? 15.938 -22.016 2.652 1 97.5 91 PRO A O 1
ATOM 693 N N . SER A 1 92 ? 16.281 -19.984 1.744 1 96.81 92 SER A N 1
ATOM 694 C CA . SER A 1 92 ? 16.016 -19.281 2.992 1 96.81 92 SER A CA 1
ATOM 695 C C . SER A 1 92 ? 14.594 -19.547 3.482 1 96.81 92 SER A C 1
ATOM 697 O O . SER A 1 92 ? 14.281 -19.328 4.652 1 96.81 92 SER A O 1
ATOM 699 N N . GLN A 1 93 ? 13.727 -20.078 2.633 1 98.12 93 GLN A N 1
ATOM 700 C CA . GLN A 1 93 ? 12.32 -20.234 2.971 1 98.12 93 GLN A CA 1
ATOM 701 C C . GLN A 1 93 ? 11.969 -21.719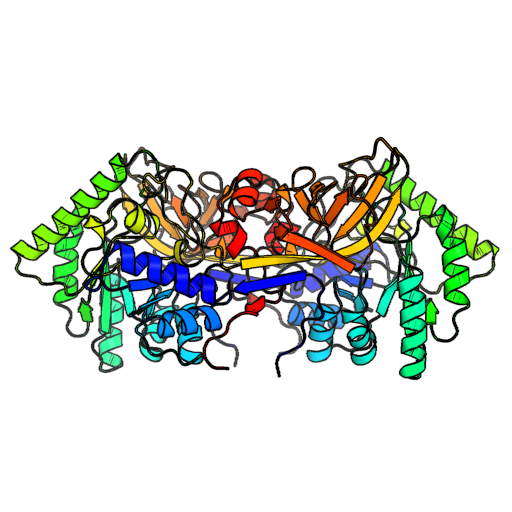 3.166 1 98.12 93 GLN A C 1
ATOM 703 O O . GLN A 1 93 ? 10.859 -22.047 3.592 1 98.12 93 GLN A O 1
ATOM 708 N N . TYR A 1 94 ? 12.914 -22.641 2.887 1 98.06 94 TYR A N 1
ATOM 709 C CA . TYR A 1 94 ? 12.602 -24.062 2.822 1 98.06 94 TYR A CA 1
ATOM 710 C C . TYR A 1 94 ? 12.109 -24.578 4.168 1 98.06 94 TYR A C 1
ATOM 712 O O . TYR A 1 94 ? 11.164 -25.375 4.23 1 98.06 94 TYR A O 1
ATOM 720 N N . GLU A 1 95 ? 12.719 -24.125 5.23 1 97.56 95 GLU A N 1
ATOM 721 C CA . GLU A 1 95 ? 12.359 -24.609 6.555 1 97.56 95 GLU A CA 1
ATOM 722 C C . GLU A 1 95 ? 10.891 -24.312 6.871 1 97.56 95 GLU A C 1
ATOM 724 O O . GLU A 1 95 ? 10.234 -25.094 7.562 1 97.56 95 GLU A O 1
ATOM 729 N N . LEU A 1 96 ? 10.375 -23.156 6.406 1 98.38 96 LEU A N 1
ATOM 730 C CA . LEU A 1 96 ? 8.984 -22.781 6.652 1 98.38 96 LEU A CA 1
ATOM 731 C C . LEU A 1 96 ? 8.031 -23.812 6.039 1 98.38 96 LEU A C 1
ATOM 733 O O . LEU A 1 96 ? 6.969 -24.078 6.594 1 98.38 96 LEU A O 1
ATOM 737 N N . LEU A 1 97 ? 8.438 -24.344 4.902 1 98.69 97 LEU A N 1
ATOM 738 C CA . LEU A 1 97 ? 7.594 -25.312 4.199 1 98.69 97 LEU A CA 1
ATOM 739 C C . LEU A 1 97 ? 7.363 -26.562 5.047 1 98.69 97 LEU A C 1
ATOM 741 O O . LEU A 1 97 ? 6.281 -27.141 5.012 1 98.69 97 LEU A O 1
ATOM 745 N N . PHE A 1 98 ? 8.367 -26.969 5.773 1 98.38 98 PHE A N 1
ATOM 746 C CA . PHE A 1 98 ? 8.305 -28.188 6.57 1 98.38 98 PHE A CA 1
ATOM 747 C C . PHE A 1 98 ? 7.711 -27.906 7.945 1 98.38 98 PHE A C 1
ATOM 749 O O . PHE A 1 98 ? 6.805 -28.609 8.398 1 98.38 98 PHE A O 1
ATOM 756 N N . LYS A 1 99 ? 8.164 -26.828 8.547 1 97.75 99 LYS A N 1
ATOM 757 C CA . LYS A 1 99 ? 7.715 -26.484 9.891 1 97.75 99 LYS A CA 1
ATOM 758 C C . LYS A 1 99 ? 6.211 -26.219 9.922 1 97.75 99 LYS A C 1
ATOM 760 O O . LYS A 1 99 ? 5.539 -26.531 10.906 1 97.75 99 LYS A O 1
ATOM 765 N N . TYR A 1 100 ? 5.668 -25.672 8.844 1 98.5 100 TYR A N 1
ATOM 766 C CA . TYR A 1 100 ? 4.27 -25.25 8.852 1 98.5 100 TYR A CA 1
ATOM 767 C C . TYR A 1 100 ? 3.451 -26.062 7.863 1 98.5 100 TYR A C 1
ATOM 769 O O . TYR A 1 100 ? 2.303 -25.719 7.566 1 98.5 100 TYR A O 1
ATOM 777 N N . ASP A 1 101 ? 4.07 -27.094 7.273 1 98.31 101 ASP A N 1
ATOM 778 C CA . ASP A 1 101 ? 3.412 -28.047 6.371 1 98.31 101 ASP A CA 1
ATOM 779 C C . ASP A 1 101 ? 2.754 -27.312 5.203 1 98.31 101 ASP A C 1
ATOM 781 O O . ASP A 1 101 ? 1.551 -27.453 4.973 1 98.31 101 ASP A O 1
ATOM 785 N N . LEU A 1 102 ? 3.48 -26.531 4.531 1 98.88 102 LEU A N 1
ATOM 786 C CA . LEU A 1 102 ? 3.039 -25.828 3.328 1 98.88 102 LEU A CA 1
ATOM 787 C C . LEU A 1 102 ? 3.439 -26.609 2.076 1 98.88 102 LEU A C 1
ATOM 789 O O . LEU A 1 102 ? 4.52 -27.203 2.027 1 98.88 102 LEU A O 1
ATOM 793 N N . ILE A 1 103 ? 2.611 -26.625 1.07 1 98.88 103 ILE A N 1
ATOM 794 C CA . ILE A 1 103 ? 2.861 -27.359 -0.166 1 98.88 103 ILE A CA 1
ATOM 795 C C . ILE A 1 103 ? 3.502 -26.438 -1.194 1 98.88 103 ILE A C 1
ATOM 797 O O . ILE A 1 103 ? 2.877 -25.469 -1.642 1 98.88 103 ILE A O 1
ATOM 801 N N . PRO A 1 104 ? 4.734 -26.703 -1.597 1 98.81 104 PRO A N 1
ATOM 802 C CA . PRO A 1 104 ? 5.398 -25.797 -2.543 1 98.81 104 PRO A CA 1
ATOM 803 C C . PRO A 1 104 ? 5.02 -26.078 -3.994 1 98.81 104 PRO A C 1
ATOM 805 O O . PRO A 1 104 ? 4.652 -27.219 -4.328 1 98.81 104 PRO A O 1
ATOM 808 N N . THR A 1 105 ? 5.047 -25.078 -4.809 1 98.75 105 THR A N 1
ATOM 809 C CA . THR A 1 105 ? 5.07 -25.188 -6.262 1 98.75 105 THR A CA 1
ATOM 810 C C . THR A 1 105 ? 6.504 -25.203 -6.781 1 98.75 105 THR A C 1
ATOM 812 O O . THR A 1 105 ? 7.289 -24.297 -6.484 1 98.75 105 THR A O 1
ATOM 815 N N . VAL A 1 106 ? 6.828 -26.203 -7.551 1 98.19 106 VAL A N 1
ATOM 816 C CA . VAL A 1 106 ? 8.211 -26.422 -7.965 1 98.19 106 VAL A CA 1
ATOM 817 C C . VAL A 1 106 ? 8.32 -26.297 -9.484 1 98.19 106 VAL A C 1
ATOM 819 O O . VAL A 1 106 ? 7.559 -26.922 -10.219 1 98.19 106 VAL A O 1
ATOM 822 N N . GLY A 1 107 ? 9.234 -25.484 -9.891 1 96.5 107 GLY A N 1
ATOM 823 C CA . GLY A 1 107 ? 9.492 -25.328 -11.312 1 96.5 107 GLY A CA 1
ATOM 824 C C . GLY A 1 107 ? 10.961 -25.484 -11.664 1 96.5 107 GLY A C 1
ATOM 825 O O . GLY A 1 107 ? 11.328 -25.422 -12.844 1 96.5 107 GLY A O 1
ATOM 826 N N . ARG A 1 108 ? 11.797 -25.781 -10.656 1 96.06 108 ARG A N 1
ATOM 827 C CA . ARG A 1 108 ? 13.234 -25.922 -10.852 1 96.06 108 ARG A CA 1
ATOM 828 C C . ARG A 1 108 ? 13.727 -27.25 -10.273 1 96.06 108 ARG A C 1
ATOM 830 O O . ARG A 1 108 ? 13.297 -27.672 -9.203 1 96.06 108 ARG A O 1
ATOM 837 N N . GLU A 1 109 ? 14.633 -27.812 -11.008 1 96.31 109 GLU A N 1
ATOM 838 C CA . GLU A 1 109 ? 15.211 -29.062 -10.555 1 96.31 109 GLU A CA 1
ATOM 839 C C . GLU A 1 109 ? 15.938 -28.891 -9.219 1 96.31 109 GLU A C 1
ATOM 841 O O . GLU A 1 109 ? 15.812 -29.734 -8.328 1 96.31 109 GLU A O 1
ATOM 846 N N . GLU A 1 110 ? 16.688 -27.812 -9.078 1 96.69 110 GLU A N 1
ATOM 847 C CA . GLU A 1 110 ? 17.438 -27.547 -7.852 1 96.69 110 GLU A CA 1
ATOM 848 C C . GLU A 1 110 ? 16.516 -27.484 -6.641 1 96.69 110 GLU A C 1
ATOM 850 O O . GLU A 1 110 ? 16.859 -27.953 -5.559 1 96.69 110 GLU A O 1
ATOM 855 N N . THR A 1 111 ? 15.414 -26.859 -6.832 1 97.75 111 THR A N 1
ATOM 856 C CA . THR A 1 111 ? 14.438 -26.781 -5.754 1 97.75 111 THR A CA 1
ATOM 857 C C . THR A 1 111 ? 13.945 -28.156 -5.352 1 97.75 111 THR A C 1
ATOM 859 O O . THR A 1 111 ? 13.906 -28.5 -4.168 1 97.75 111 THR A O 1
ATOM 862 N N . ALA A 1 112 ? 13.625 -29.016 -6.324 1 98.12 112 ALA A N 1
ATOM 863 C CA . ALA A 1 112 ? 13.141 -30.359 -6.059 1 98.12 112 ALA A CA 1
ATOM 864 C C . ALA A 1 112 ? 14.188 -31.188 -5.301 1 98.12 112 ALA A C 1
ATOM 866 O O . ALA A 1 112 ? 13.859 -31.844 -4.316 1 98.12 112 ALA A O 1
ATOM 867 N N . LEU A 1 113 ? 15.414 -31.062 -5.781 1 98.31 113 LEU A N 1
ATOM 868 C CA . LEU A 1 113 ? 16.5 -31.812 -5.164 1 98.31 113 LEU A CA 1
ATOM 869 C C . LEU A 1 113 ? 16.734 -31.359 -3.732 1 98.31 113 LEU A C 1
ATOM 871 O O . LEU A 1 113 ? 16.922 -32.188 -2.834 1 98.31 113 LEU A O 1
ATOM 875 N N . SER A 1 114 ? 16.734 -30.062 -3.525 1 98.19 114 SER A N 1
ATOM 876 C CA . SER A 1 114 ? 16.938 -29.5 -2.189 1 98.19 114 SER A CA 1
ATOM 877 C C . SER A 1 114 ? 15.812 -29.922 -1.243 1 98.19 114 SER A C 1
ATOM 879 O O . SER A 1 114 ? 16.062 -30.281 -0.094 1 98.19 114 SER A O 1
ATOM 881 N N . LEU A 1 115 ? 14.602 -29.828 -1.729 1 98.5 115 LEU A N 1
ATOM 882 C CA . LEU A 1 115 ? 13.453 -30.219 -0.914 1 98.5 115 LEU A CA 1
ATOM 883 C C . LEU A 1 115 ? 13.508 -31.719 -0.581 1 98.5 115 LEU A C 1
ATOM 885 O O . LEU A 1 115 ? 13.133 -32.125 0.521 1 98.5 115 LEU A O 1
ATOM 889 N N . ASN A 1 116 ? 13.914 -32.5 -1.538 1 98.62 116 ASN A N 1
ATOM 890 C CA . ASN A 1 116 ? 14.07 -33.938 -1.304 1 98.62 116 ASN A CA 1
ATOM 891 C C . ASN A 1 116 ? 15.055 -34.219 -0.172 1 98.62 116 ASN A C 1
ATOM 893 O O . ASN A 1 116 ? 14.781 -35.062 0.701 1 98.62 116 ASN A O 1
ATOM 897 N N . ARG A 1 117 ? 16.188 -33.562 -0.229 1 98.31 117 ARG A N 1
ATOM 898 C CA . ARG A 1 117 ? 17.203 -33.719 0.805 1 98.31 117 ARG A CA 1
ATOM 899 C C . ARG A 1 117 ? 16.672 -33.312 2.17 1 98.31 117 ARG A C 1
ATOM 901 O O . ARG A 1 117 ? 16.875 -34 3.164 1 98.31 117 ARG A O 1
ATOM 908 N N . LEU A 1 118 ? 16 -32.219 2.256 1 98.06 118 LEU A N 1
ATOM 909 C CA . LEU A 1 118 ? 15.484 -31.719 3.521 1 98.06 118 LEU A CA 1
ATOM 910 C C . LEU A 1 118 ? 14.367 -32.594 4.051 1 98.06 118 LEU A C 1
ATOM 912 O O . LEU A 1 118 ? 14.242 -32.781 5.262 1 98.06 118 LEU A O 1
ATOM 916 N N . ALA A 1 119 ? 13.547 -33.062 3.15 1 98.56 119 ALA A N 1
ATOM 917 C CA . ALA A 1 119 ? 12.477 -33.969 3.545 1 98.56 119 ALA A CA 1
ATOM 918 C C . ALA A 1 119 ? 13.031 -35.219 4.238 1 98.56 119 ALA A C 1
ATOM 920 O O . ALA A 1 119 ? 12.445 -35.688 5.203 1 98.56 119 ALA A O 1
ATOM 921 N N . ALA A 1 120 ? 14.086 -35.719 3.736 1 98.06 120 ALA A N 1
ATOM 922 C CA . ALA A 1 120 ? 14.75 -36.844 4.375 1 98.06 120 ALA A CA 1
ATOM 923 C C . ALA A 1 120 ? 15.156 -36.5 5.805 1 98.06 120 ALA A C 1
ATOM 925 O O . ALA A 1 120 ? 14.992 -37.312 6.719 1 98.06 120 ALA A O 1
ATOM 926 N N . LYS A 1 121 ? 15.711 -35.344 5.969 1 97.44 121 LYS A N 1
ATOM 927 C CA . LYS A 1 121 ? 16.141 -34.875 7.289 1 97.44 121 LYS A CA 1
ATOM 928 C C . LYS A 1 121 ? 14.953 -34.781 8.242 1 97.44 121 LYS A C 1
ATOM 930 O O . LYS A 1 121 ? 15.086 -35.062 9.438 1 97.44 121 LYS A O 1
ATOM 935 N N . TYR A 1 122 ? 13.867 -34.344 7.742 1 97 122 TYR A N 1
ATOM 936 C CA . TYR A 1 122 ? 12.664 -34.188 8.555 1 97 122 TYR A CA 1
ATOM 937 C C . TYR A 1 122 ? 11.906 -35.5 8.656 1 97 122 TYR A C 1
ATOM 939 O O . TYR A 1 122 ? 10.891 -35.594 9.359 1 97 122 TYR A O 1
ATOM 947 N N . ASN A 1 123 ? 12.281 -36.531 7.957 1 97.5 123 ASN A N 1
ATOM 948 C CA . ASN A 1 123 ? 11.664 -37.844 7.918 1 97.5 123 ASN A CA 1
ATOM 949 C C . ASN A 1 123 ? 10.211 -37.781 7.445 1 97.5 123 ASN A C 1
ATOM 951 O O . ASN A 1 123 ? 9.312 -38.312 8.102 1 97.5 123 ASN A O 1
ATOM 955 N N . VAL A 1 124 ? 10.047 -37.031 6.359 1 98.06 124 VAL A N 1
ATOM 956 C CA . VAL A 1 124 ? 8.719 -36.938 5.754 1 98.06 124 VAL A CA 1
ATOM 957 C C . VAL A 1 124 ? 8.836 -37.094 4.238 1 98.06 124 VAL A C 1
ATOM 959 O O . VAL A 1 124 ? 9.938 -37.062 3.688 1 98.06 124 VAL A O 1
ATOM 962 N N . VAL A 1 125 ? 7.75 -37.344 3.613 1 98.38 125 VAL A N 1
ATOM 963 C CA . VAL A 1 125 ? 7.605 -37.219 2.166 1 98.38 125 VAL A CA 1
ATOM 964 C C . VAL A 1 125 ? 6.859 -35.938 1.825 1 98.38 125 VAL A C 1
ATOM 966 O O . VAL A 1 125 ? 5.695 -35.781 2.197 1 98.38 125 VAL A O 1
ATOM 969 N N . LYS A 1 126 ? 7.535 -35.062 1.2 1 98.44 126 LYS A N 1
ATOM 970 C CA . LYS A 1 126 ? 6.996 -33.719 0.948 1 98.44 126 LYS A CA 1
ATOM 971 C C . LYS A 1 126 ? 6.16 -33.719 -0.329 1 98.44 126 LYS A C 1
ATOM 973 O O . LYS A 1 126 ? 6.645 -34.094 -1.4 1 98.44 126 LYS A O 1
ATOM 978 N N . LYS A 1 127 ? 4.871 -33.344 -0.196 1 98.62 127 LYS A N 1
ATOM 979 C CA . LYS A 1 127 ? 4.023 -33.125 -1.366 1 98.62 127 LYS A CA 1
ATOM 980 C C . LYS A 1 127 ? 4.43 -31.875 -2.125 1 98.62 127 LYS A C 1
ATOM 982 O O . LYS A 1 127 ? 4.762 -30.859 -1.514 1 98.62 127 LYS A O 1
ATOM 987 N N . VAL A 1 128 ? 4.43 -31.938 -3.449 1 98.75 128 VAL A N 1
ATOM 988 C CA . VAL A 1 128 ? 4.746 -30.781 -4.266 1 98.75 128 VAL A CA 1
ATOM 989 C C . VAL A 1 128 ? 3.801 -30.703 -5.461 1 98.75 128 VAL A C 1
ATOM 991 O O . VAL A 1 128 ? 3.184 -31.719 -5.828 1 98.75 128 VAL A O 1
ATOM 994 N N . HIS A 1 129 ? 3.561 -29.562 -5.969 1 98.88 129 HIS A N 1
ATOM 995 C CA . HIS A 1 129 ? 2.943 -29.359 -7.273 1 98.88 129 HIS A CA 1
ATOM 996 C C . HIS A 1 129 ? 3.965 -28.859 -8.297 1 98.88 129 HIS A C 1
ATOM 998 O O . HIS A 1 129 ? 4.809 -28.016 -7.98 1 98.88 129 HIS A O 1
ATOM 1004 N N . ILE A 1 130 ? 3.914 -29.406 -9.492 1 98.75 130 ILE A N 1
ATOM 1005 C CA . ILE A 1 130 ? 4.832 -28.984 -10.555 1 98.75 130 ILE A CA 1
ATOM 1006 C C . ILE A 1 130 ? 4.176 -27.922 -11.414 1 98.75 130 ILE A C 1
ATOM 1008 O O . ILE A 1 130 ? 3.018 -28.047 -11.812 1 98.75 130 ILE A O 1
ATOM 1012 N N . LYS A 1 131 ? 4.902 -26.891 -11.648 1 98.75 131 LYS A N 1
ATOM 1013 C CA . LYS A 1 131 ? 4.422 -25.797 -12.484 1 98.75 131 LYS A CA 1
ATOM 1014 C C . LYS A 1 131 ? 4.949 -25.906 -13.914 1 98.75 131 LYS A C 1
ATOM 1016 O O . LYS A 1 131 ? 6.156 -26.016 -14.125 1 98.75 131 LYS A O 1
ATOM 1021 N N . VAL A 1 132 ? 4.078 -25.938 -14.852 1 98.69 132 VAL A N 1
ATOM 1022 C CA . VAL A 1 132 ? 4.414 -25.906 -16.266 1 98.69 132 VAL A CA 1
ATOM 1023 C C . VAL A 1 132 ? 4.133 -24.516 -16.844 1 98.69 132 VAL A C 1
ATOM 1025 O O . VAL A 1 132 ? 3.02 -24 -16.719 1 98.69 132 VAL A O 1
ATOM 1028 N N . ASP A 1 133 ? 5.133 -23.891 -17.391 1 98.38 133 ASP A N 1
ATOM 1029 C CA . ASP A 1 133 ? 4.961 -22.594 -18.016 1 98.38 133 ASP A CA 1
ATOM 1030 C C . ASP A 1 133 ? 4.484 -22.719 -19.469 1 98.38 133 ASP A C 1
ATOM 1032 O O . ASP A 1 133 ? 5.301 -22.797 -20.391 1 98.38 133 ASP A O 1
ATOM 1036 N N . THR A 1 134 ? 3.23 -22.578 -19.578 1 98.31 134 THR A N 1
ATOM 1037 C CA . THR A 1 134 ? 2.676 -22.797 -20.922 1 98.31 134 THR A CA 1
ATOM 1038 C C . THR A 1 134 ? 2.631 -21.484 -21.703 1 98.31 134 THR A C 1
ATOM 1040 O O . THR A 1 134 ? 2.299 -21.484 -22.891 1 98.31 134 THR A O 1
ATOM 1043 N N . GLY A 1 135 ? 2.967 -20.375 -21 1 97 135 GLY A N 1
ATOM 1044 C CA . GLY A 1 135 ? 2.908 -19.188 -21.828 1 97 135 GLY A CA 1
ATOM 1045 C C . GLY A 1 135 ? 3.102 -17.891 -21.047 1 97 135 GLY A C 1
ATOM 1046 O O . GLY A 1 135 ? 3.229 -16.812 -21.625 1 97 135 GLY A O 1
ATOM 1047 N N . MET A 1 136 ? 3.176 -17.859 -19.75 1 95.75 136 MET A N 1
ATOM 1048 C CA . MET A 1 136 ? 3.33 -16.656 -18.938 1 95.75 136 MET A CA 1
ATOM 1049 C C . MET A 1 136 ? 4.766 -16.141 -18.984 1 95.75 136 MET A C 1
ATOM 1051 O O . MET A 1 136 ? 5.02 -14.961 -18.734 1 95.75 136 MET A O 1
ATOM 1055 N N . GLY A 1 137 ? 5.707 -17.078 -19.234 1 96.06 137 GLY A N 1
ATOM 1056 C CA . GLY A 1 137 ? 7.105 -16.688 -19.234 1 96.06 137 GLY A CA 1
ATOM 1057 C C . GLY A 1 137 ? 7.582 -16.203 -17.875 1 96.06 137 GLY A C 1
ATOM 1058 O O . GLY A 1 137 ? 8.375 -15.266 -17.781 1 96.06 137 GLY A O 1
ATOM 1059 N N . ARG A 1 138 ? 7.105 -16.734 -16.781 1 96.12 138 ARG A N 1
ATOM 1060 C CA . ARG A 1 138 ? 7.387 -16.297 -15.422 1 96.12 138 ARG A CA 1
ATOM 1061 C C . ARG A 1 138 ? 8.086 -17.391 -14.625 1 96.12 138 ARG A C 1
ATOM 1063 O O . ARG A 1 138 ? 9.312 -17.438 -14.57 1 96.12 138 ARG A O 1
ATOM 1070 N N . ILE A 1 139 ? 7.441 -18.359 -14.078 1 97.88 139 ILE A N 1
ATOM 1071 C CA . ILE A 1 139 ? 8.031 -19.516 -13.406 1 97.88 139 ILE A CA 1
ATOM 1072 C C . ILE A 1 139 ? 7.477 -20.812 -14 1 97.88 139 ILE A C 1
ATOM 1074 O O . ILE A 1 139 ? 6.461 -20.781 -14.703 1 97.88 139 ILE A O 1
ATOM 1078 N N . GLY A 1 140 ? 8.211 -21.906 -13.773 1 98.12 140 GLY A N 1
ATOM 1079 C CA . GLY A 1 140 ? 7.742 -23.203 -14.234 1 98.12 140 GLY A CA 1
ATOM 1080 C C . GLY A 1 140 ? 8.562 -23.75 -15.383 1 98.12 140 GLY A C 1
ATOM 1081 O O . GLY A 1 140 ? 9.148 -23 -16.156 1 98.12 140 GLY A O 1
ATOM 1082 N N . VAL A 1 141 ? 8.5 -25.031 -15.609 1 97.38 141 VAL A N 1
ATOM 1083 C CA . VAL A 1 141 ? 9.258 -25.719 -16.656 1 97.38 141 VAL A CA 1
ATOM 1084 C C . VAL A 1 141 ? 8.547 -25.547 -18 1 97.38 141 VAL A C 1
ATOM 1086 O O . VAL A 1 141 ? 7.32 -25.484 -18.062 1 97.38 141 VAL A O 1
ATOM 1089 N N . ARG A 1 142 ? 9.297 -25.484 -19.062 1 96.31 142 ARG A N 1
ATOM 1090 C CA . ARG A 1 142 ? 8.719 -25.391 -20.406 1 96.31 142 ARG A CA 1
ATOM 1091 C C . ARG A 1 142 ? 7.969 -26.672 -20.766 1 96.31 142 ARG A C 1
ATOM 1093 O O . ARG A 1 142 ? 8.383 -27.766 -20.375 1 96.31 142 ARG A O 1
ATOM 1100 N N . PRO A 1 143 ? 6.945 -26.484 -21.562 1 97.56 143 PRO A N 1
ATOM 1101 C CA . PRO A 1 143 ? 6.133 -27.656 -21.891 1 97.56 143 PRO A CA 1
ATOM 1102 C C . PRO A 1 143 ? 6.957 -28.781 -22.5 1 97.56 143 PRO A C 1
ATOM 1104 O O . PRO A 1 143 ? 6.773 -29.953 -22.141 1 97.56 143 PRO A O 1
ATOM 1107 N N . ARG A 1 144 ? 7.926 -28.516 -23.297 1 95.38 144 ARG A N 1
ATOM 1108 C CA . ARG A 1 144 ? 8.719 -29.516 -23.984 1 95.38 144 ARG A CA 1
ATOM 1109 C C . ARG A 1 144 ? 9.594 -30.297 -23.016 1 95.38 144 ARG A C 1
ATOM 1111 O O . ARG A 1 144 ? 10.031 -31.406 -23.312 1 95.38 144 ARG A O 1
ATOM 1118 N N . GLU A 1 145 ? 9.82 -29.703 -21.875 1 96.81 145 GLU A N 1
ATOM 1119 C CA . GLU A 1 145 ? 10.695 -30.312 -20.875 1 96.81 145 GLU A CA 1
ATOM 1120 C C . GLU A 1 145 ? 9.898 -30.906 -19.719 1 96.81 145 GLU A C 1
ATOM 1122 O O . GLU A 1 145 ? 10.461 -31.594 -18.875 1 96.81 145 GLU A O 1
ATOM 1127 N N . ALA A 1 146 ? 8.648 -30.703 -19.719 1 98.12 146 ALA A N 1
ATOM 1128 C CA . ALA A 1 146 ? 7.816 -30.938 -18.531 1 98.12 146 ALA A CA 1
ATOM 1129 C C . ALA A 1 146 ? 7.738 -32.438 -18.203 1 98.12 146 ALA A C 1
ATOM 1131 O O . ALA A 1 146 ? 7.863 -32.812 -17.047 1 98.12 146 ALA A O 1
ATOM 1132 N N . VAL A 1 147 ? 7.523 -33.281 -19.203 1 98.31 147 VAL A N 1
ATOM 1133 C CA . VAL A 1 147 ? 7.383 -34.719 -18.984 1 98.31 147 VAL A CA 1
ATOM 1134 C C . VAL A 1 147 ? 8.68 -35.281 -18.391 1 98.31 147 VAL A C 1
ATOM 1136 O O . VAL A 1 147 ? 8.641 -36.031 -17.422 1 98.31 147 VAL A O 1
ATOM 1139 N N . GLY A 1 148 ? 9.836 -34.875 -19.016 1 97.81 148 GLY A N 1
ATOM 1140 C CA . GLY A 1 148 ? 11.117 -35.312 -18.469 1 97.81 148 GLY A CA 1
ATOM 1141 C C . GLY A 1 148 ? 11.359 -34.812 -17.047 1 97.81 148 GLY A C 1
ATOM 1142 O O . GLY A 1 148 ? 11.875 -35.562 -16.219 1 97.81 148 GLY A O 1
ATOM 1143 N N . PHE A 1 149 ? 11.023 -33.656 -16.797 1 98 149 PHE A N 1
ATOM 1144 C CA . PHE A 1 149 ? 11.164 -33.062 -15.469 1 98 149 PHE A CA 1
ATOM 1145 C C . PHE A 1 149 ? 10.328 -33.844 -14.453 1 98 149 PHE A C 1
ATOM 1147 O O . PHE A 1 149 ? 10.812 -34.156 -13.367 1 98 149 PHE A O 1
ATOM 1154 N N . VAL A 1 150 ? 9.039 -34.094 -14.766 1 98.44 150 VAL A N 1
ATOM 1155 C CA . VAL A 1 150 ? 8.148 -34.844 -13.883 1 98.44 150 VAL A CA 1
ATOM 1156 C C . VAL A 1 150 ? 8.742 -36.219 -13.586 1 98.44 150 VAL A C 1
ATOM 1158 O O . VAL A 1 150 ? 8.734 -36.688 -12.438 1 98.44 150 VAL A O 1
ATOM 1161 N N . LYS A 1 151 ? 9.273 -36.875 -14.602 1 97.62 151 LYS A N 1
ATOM 1162 C CA . LYS A 1 151 ? 9.891 -38.188 -14.422 1 97.62 151 LYS A CA 1
ATOM 1163 C C . LYS A 1 151 ? 11.039 -38.094 -13.422 1 97.62 151 LYS A C 1
ATOM 1165 O O . LYS A 1 151 ? 11.172 -38.969 -12.547 1 97.62 151 LYS A O 1
ATOM 1170 N N . LYS A 1 152 ? 11.797 -37.125 -13.578 1 97.12 152 LYS A N 1
ATOM 1171 C CA . LYS A 1 152 ? 12.938 -36.938 -12.695 1 97.12 152 LYS A CA 1
ATOM 1172 C C . LYS A 1 152 ? 12.484 -36.688 -11.25 1 97.12 152 LYS A C 1
ATOM 1174 O O . LYS A 1 152 ? 13 -37.344 -10.328 1 97.12 152 LYS A O 1
ATOM 1179 N N . VAL A 1 153 ? 11.578 -35.812 -11.055 1 97.75 153 VAL A N 1
ATOM 1180 C CA . VAL A 1 153 ? 11.102 -35.469 -9.719 1 97.75 153 VAL A CA 1
ATOM 1181 C C . VAL A 1 153 ? 10.406 -36.688 -9.109 1 97.75 153 VAL A C 1
ATOM 1183 O O . VAL A 1 153 ? 10.539 -36.969 -7.91 1 97.75 153 VAL A O 1
ATOM 1186 N N . ASN A 1 154 ? 9.656 -37.438 -9.914 1 96.25 154 ASN A N 1
ATOM 1187 C CA . ASN A 1 154 ? 8.938 -38.625 -9.469 1 96.25 154 ASN A CA 1
ATOM 1188 C C . ASN A 1 154 ? 9.891 -39.719 -8.984 1 96.25 154 ASN A C 1
ATOM 1190 O O . ASN A 1 154 ? 9.492 -40.625 -8.242 1 96.25 154 ASN A O 1
ATOM 1194 N N . SER A 1 155 ? 11.078 -39.688 -9.383 1 96.44 155 SER A N 1
ATOM 1195 C CA . SER A 1 155 ? 12.07 -40.688 -9.008 1 96.44 155 SER A CA 1
ATOM 1196 C C . SER A 1 155 ? 12.688 -40.375 -7.648 1 96.44 155 SER A C 1
ATOM 1198 O O . SER A 1 155 ? 13.375 -41.219 -7.062 1 96.44 155 SER A O 1
ATOM 1200 N N . LEU A 1 156 ? 12.484 -39.188 -7.133 1 97.75 156 LEU A N 1
ATOM 1201 C CA . LEU A 1 156 ? 13.031 -38.781 -5.836 1 97.75 156 LEU A CA 1
ATOM 1202 C C . LEU A 1 156 ? 12.297 -39.5 -4.703 1 97.75 156 LEU A C 1
ATOM 1204 O O . LEU A 1 156 ? 11.078 -39.656 -4.754 1 97.75 156 LEU A O 1
ATOM 1208 N N . SER A 1 157 ? 12.961 -39.906 -3.65 1 97.75 157 SER A N 1
ATOM 1209 C CA . SER A 1 157 ? 12.445 -40.812 -2.637 1 97.75 157 SER A CA 1
ATOM 1210 C C . SER A 1 157 ? 11.586 -40.062 -1.614 1 97.75 157 SER A C 1
ATOM 1212 O O . SER A 1 157 ? 10.711 -40.688 -0.985 1 97.75 157 SER A O 1
ATOM 1214 N N . ASN A 1 158 ? 11.867 -38.781 -1.434 1 98.38 158 ASN A N 1
ATOM 1215 C CA . ASN A 1 158 ? 11.203 -38.125 -0.323 1 98.38 158 ASN A CA 1
ATOM 1216 C C . ASN A 1 158 ? 10.297 -37 -0.813 1 98.38 158 ASN A C 1
ATOM 1218 O O . ASN A 1 158 ? 9.961 -36.062 -0.053 1 98.38 158 ASN A O 1
ATOM 1222 N N . ILE A 1 159 ? 9.969 -37.031 -2.086 1 97.69 159 ILE A N 1
ATOM 1223 C CA . ILE A 1 159 ? 9.031 -36.094 -2.68 1 97.69 159 ILE A CA 1
ATOM 1224 C C . ILE A 1 159 ? 7.887 -36.844 -3.342 1 97.69 159 ILE A C 1
ATOM 1226 O O . ILE A 1 159 ? 8.102 -37.875 -3.971 1 97.69 159 ILE A O 1
ATOM 1230 N N . LYS A 1 160 ? 6.695 -36.375 -3.141 1 98.25 160 LYS A N 1
ATOM 1231 C CA . LYS A 1 160 ? 5.523 -36.906 -3.836 1 98.25 160 LYS A CA 1
ATOM 1232 C C . LYS A 1 160 ? 4.859 -35.812 -4.68 1 98.25 160 LYS A C 1
ATOM 1234 O O . LYS A 1 160 ? 4.426 -34.781 -4.152 1 98.25 160 LYS A O 1
ATOM 1239 N N . ILE A 1 161 ? 4.797 -36.062 -5.977 1 98.5 161 ILE A N 1
ATOM 1240 C CA . ILE A 1 161 ? 4.086 -35.125 -6.84 1 98.5 161 ILE A CA 1
ATOM 1241 C C . ILE A 1 161 ? 2.578 -35.281 -6.645 1 98.5 161 ILE A C 1
ATOM 1243 O O . ILE A 1 161 ? 1.997 -36.312 -7.055 1 98.5 161 ILE A O 1
ATOM 1247 N N . GLU A 1 162 ? 2.047 -34.281 -6.012 1 98.5 162 GLU A N 1
ATOM 1248 C CA . GLU A 1 162 ? 0.607 -34.281 -5.773 1 98.5 162 GLU A CA 1
ATOM 1249 C C . GLU A 1 162 ? -0.154 -33.656 -6.938 1 98.5 162 GLU A C 1
ATOM 1251 O O . GLU A 1 162 ? -1.28 -34.062 -7.238 1 98.5 162 GLU A O 1
ATOM 1256 N N . GLY A 1 163 ? 0.525 -32.719 -7.562 1 98.62 163 GLY A N 1
ATOM 1257 C CA . G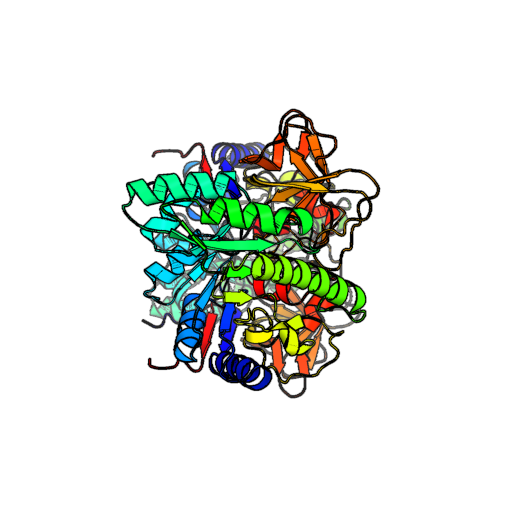LY A 1 163 ? -0.249 -32 -8.578 1 98.62 163 GLY A CA 1
ATOM 1258 C C . GLY A 1 163 ? 0.605 -31.453 -9.695 1 98.62 163 GLY A C 1
ATOM 1259 O O . GLY A 1 163 ? 1.827 -31.359 -9.562 1 98.62 163 GLY A O 1
ATOM 1260 N N . LEU A 1 164 ? -0.032 -31.141 -10.859 1 98.69 164 LEU A N 1
ATOM 1261 C CA . LEU A 1 164 ? 0.495 -30.453 -12.039 1 98.69 164 LEU A CA 1
ATOM 1262 C C . LEU A 1 164 ? -0.346 -29.234 -12.383 1 98.69 164 LEU A C 1
ATOM 1264 O O . LEU A 1 164 ? -1.575 -29.312 -12.445 1 98.69 164 LEU A O 1
ATOM 1268 N N . MET A 1 165 ? 0.376 -28.125 -12.562 1 98.81 165 MET A N 1
ATOM 1269 C CA . MET A 1 165 ? -0.406 -26.906 -12.734 1 98.81 165 MET A CA 1
ATOM 1270 C C . MET A 1 165 ? 0.192 -26.031 -13.82 1 98.81 165 MET A C 1
ATOM 1272 O O . MET A 1 165 ? 1.369 -26.156 -14.164 1 98.81 165 MET A O 1
ATOM 1276 N N . THR A 1 166 ? -0.581 -25.172 -14.391 1 98.69 166 THR A N 1
ATOM 1277 C CA . THR A 1 166 ? -0.201 -24.047 -15.242 1 98.69 166 THR A CA 1
ATOM 1278 C C . THR A 1 166 ? -1.049 -22.828 -14.922 1 98.69 166 THR A C 1
ATOM 1280 O O . THR A 1 166 ? -1.837 -22.828 -13.969 1 98.69 166 THR A O 1
ATOM 1283 N N . HIS A 1 167 ? -0.781 -21.719 -15.492 1 98.44 167 HIS A N 1
ATOM 1284 C CA . HIS A 1 167 ? -1.506 -20.469 -15.289 1 98.44 167 HIS A CA 1
ATOM 1285 C C . HIS A 1 167 ? -1.688 -19.703 -16.594 1 98.44 167 HIS A C 1
ATOM 1287 O O . HIS A 1 167 ? -0.728 -19.516 -17.359 1 98.44 167 HIS A O 1
ATOM 1293 N N . PHE A 1 168 ? -2.893 -19.328 -16.844 1 98.5 168 PHE A N 1
ATOM 1294 C CA . PHE A 1 168 ? -3.182 -18.656 -18.125 1 98.5 168 PHE A CA 1
ATOM 1295 C C . PHE A 1 168 ? -2.793 -17.188 -18.062 1 98.5 168 PHE A C 1
ATOM 1297 O O . PHE A 1 168 ? -3.102 -16.5 -17.094 1 98.5 168 PHE A O 1
ATOM 1304 N N . ALA A 1 169 ? -2.207 -16.672 -19.125 1 97.94 169 ALA A N 1
ATOM 1305 C CA . ALA A 1 169 ? -1.715 -15.305 -19.219 1 97.94 169 ALA A CA 1
ATOM 1306 C C . ALA A 1 169 ? -2.803 -14.367 -19.75 1 97.94 169 ALA A C 1
ATOM 1308 O O . ALA A 1 169 ? -2.781 -13.164 -19.469 1 97.94 169 ALA A O 1
ATOM 1309 N N . SER A 1 170 ? -3.783 -14.953 -20.484 1 97.75 170 SER A N 1
ATOM 1310 C CA . SER A 1 170 ? -4.648 -14.039 -21.234 1 97.75 170 SER A CA 1
ATOM 1311 C C . SER A 1 170 ? -6.102 -14.492 -21.188 1 97.75 170 SER A C 1
ATOM 1313 O O . SER A 1 170 ? -6.887 -14.18 -22.078 1 97.75 170 SER A O 1
ATOM 1315 N N . ALA A 1 171 ? -6.406 -15.273 -20.172 1 97.94 171 ALA A N 1
ATOM 1316 C CA . ALA A 1 171 ? -7.773 -15.781 -20.078 1 97.94 171 ALA A CA 1
ATOM 1317 C C . ALA A 1 171 ? -8.766 -14.633 -19.922 1 97.94 171 ALA A C 1
ATOM 1319 O O . ALA A 1 171 ? -9.953 -14.781 -20.234 1 97.94 171 ALA A O 1
ATOM 1320 N N . ASP A 1 172 ? -8.305 -13.5 -19.391 1 97 172 ASP A N 1
ATOM 1321 C CA . ASP A 1 172 ? -9.188 -12.375 -19.125 1 97 172 ASP A CA 1
ATOM 1322 C C . ASP A 1 172 ? -9.258 -11.438 -20.328 1 97 172 ASP A C 1
ATOM 1324 O O . ASP A 1 172 ? -9.875 -10.375 -20.25 1 97 172 ASP A O 1
ATOM 1328 N N . GLU A 1 173 ? -8.641 -11.82 -21.391 1 97 173 GLU A N 1
ATOM 1329 C CA . GLU A 1 173 ? -8.664 -11.016 -22.609 1 97 173 GLU A CA 1
ATOM 1330 C C . GLU A 1 173 ? -9.836 -11.406 -23.516 1 97 173 GLU A C 1
ATOM 1332 O O . GLU A 1 173 ? -10.383 -12.508 -23.391 1 97 173 GLU A O 1
ATOM 1337 N N . ARG A 1 174 ? -10.242 -10.484 -24.438 1 95.19 174 ARG A N 1
ATOM 1338 C CA . ARG A 1 174 ? -11.312 -10.758 -25.375 1 95.19 174 ARG A CA 1
ATOM 1339 C C . ARG A 1 174 ? -10.898 -11.836 -26.375 1 95.19 174 ARG A C 1
ATOM 1341 O O . ARG A 1 174 ? -11.672 -12.75 -26.672 1 95.19 174 ARG A O 1
ATOM 1348 N N . ASP A 1 175 ? -9.719 -11.609 -26.938 1 97.38 175 ASP A N 1
ATOM 1349 C CA . ASP A 1 175 ? -9.156 -12.625 -27.812 1 97.38 175 ASP A CA 1
ATOM 1350 C C . ASP A 1 175 ? -8.68 -13.836 -27.016 1 97.38 175 ASP A C 1
ATOM 1352 O O . ASP A 1 175 ? -7.742 -13.734 -26.219 1 97.38 175 ASP A O 1
ATOM 1356 N N . LYS A 1 176 ? -9.25 -15 -27.281 1 98 176 LYS A N 1
ATOM 1357 C CA . LYS A 1 176 ? -8.992 -16.188 -26.484 1 98 176 LYS A CA 1
ATOM 1358 C C . LYS A 1 176 ? -7.93 -17.078 -27.125 1 98 176 LYS A C 1
ATOM 1360 O O . LYS A 1 176 ? -7.621 -18.156 -26.625 1 98 176 LYS A O 1
ATOM 1365 N N . SER A 1 177 ? -7.348 -16.656 -28.25 1 98.19 177 SER A N 1
ATOM 1366 C CA . SER A 1 177 ? -6.453 -17.5 -29.047 1 98.19 177 SER A CA 1
ATOM 1367 C C . SER A 1 177 ? -5.25 -17.953 -28.234 1 98.19 177 SER A C 1
ATOM 1369 O O . SER A 1 177 ? -4.887 -19.125 -28.266 1 98.19 177 SER A O 1
ATOM 1371 N N . TYR A 1 178 ? -4.699 -17.047 -27.516 1 98.25 178 TYR A N 1
ATOM 1372 C CA . TYR A 1 178 ? -3.508 -17.391 -26.734 1 98.25 178 TYR A CA 1
ATOM 1373 C C . TYR A 1 178 ? -3.846 -18.359 -25.609 1 98.25 178 TYR A C 1
ATOM 1375 O O . TYR A 1 178 ? -3.047 -19.25 -25.281 1 98.25 178 TYR A O 1
ATOM 1383 N N . THR A 1 179 ? -4.988 -18.219 -25 1 98.44 179 THR A N 1
ATOM 1384 C CA . THR A 1 179 ? -5.422 -19.125 -23.938 1 98.44 179 THR A CA 1
ATOM 1385 C C . THR A 1 179 ? -5.594 -20.547 -24.484 1 98.44 179 THR A C 1
ATOM 1387 O O . THR A 1 179 ? -5.191 -21.516 -23.844 1 98.44 179 THR A O 1
ATOM 1390 N N . TYR A 1 180 ? -6.152 -20.641 -25.641 1 98.56 180 TYR A N 1
ATOM 1391 C CA . TYR A 1 180 ? -6.297 -21.938 -26.281 1 98.56 180 TYR A CA 1
ATOM 1392 C C . TYR A 1 180 ? -4.934 -22.547 -26.578 1 98.56 180 TYR A C 1
ATOM 1394 O O . TYR A 1 180 ? -4.738 -23.766 -26.438 1 98.56 180 TYR A O 1
ATOM 1402 N N . GLU A 1 181 ? -4.07 -21.719 -27.016 1 98.31 181 GLU A N 1
ATOM 1403 C CA . GLU A 1 181 ? -2.715 -22.203 -27.266 1 98.31 181 GLU A CA 1
ATOM 1404 C C . GLU A 1 181 ? -2.082 -22.75 -26 1 98.31 181 GLU A C 1
ATOM 1406 O O . GLU A 1 181 ? -1.468 -23.828 -26.016 1 98.31 181 GLU A O 1
ATOM 1411 N N . GLN A 1 182 ? -2.221 -22.047 -24.906 1 98.56 182 GLN A N 1
ATOM 1412 C CA . GLN A 1 182 ? -1.687 -22.516 -23.625 1 98.56 182 GLN A CA 1
ATOM 1413 C C . GLN A 1 182 ? -2.334 -23.828 -23.203 1 98.56 182 GLN A C 1
ATOM 1415 O O . GLN A 1 182 ? -1.656 -24.719 -22.688 1 98.56 182 GLN A O 1
ATOM 1420 N N . TRP A 1 183 ? -3.625 -23.859 -23.391 1 98.5 183 TRP A N 1
ATOM 1421 C CA . TRP A 1 183 ? -4.359 -25.078 -23.047 1 98.5 183 TRP A CA 1
ATOM 1422 C C . TRP A 1 183 ? -3.828 -26.281 -23.828 1 98.5 183 TRP A C 1
ATOM 1424 O O . TRP A 1 183 ? -3.613 -27.344 -23.266 1 98.5 183 TRP A O 1
ATOM 1434 N N . ASP A 1 184 ? -3.619 -26.109 -25.094 1 98.56 184 ASP A N 1
ATOM 1435 C CA . ASP A 1 184 ? -3.121 -27.172 -25.938 1 98.56 184 ASP A CA 1
ATOM 1436 C C . ASP A 1 184 ? -1.743 -27.656 -25.484 1 98.56 184 ASP A C 1
ATOM 1438 O O . ASP A 1 184 ? -1.463 -28.859 -25.484 1 98.56 184 ASP A O 1
ATOM 1442 N N . LYS A 1 185 ? -0.902 -26.734 -25.125 1 98.56 185 LYS A N 1
ATOM 1443 C CA . LYS A 1 185 ? 0.422 -27.078 -24.609 1 98.56 185 LYS A CA 1
ATOM 1444 C C . LYS A 1 185 ? 0.321 -27.891 -23.328 1 98.56 185 LYS A C 1
ATOM 1446 O O . LYS A 1 185 ? 1.056 -28.859 -23.141 1 98.56 185 LYS A O 1
ATOM 1451 N N . PHE A 1 186 ? -0.58 -27.5 -22.5 1 98.62 186 PHE A N 1
ATOM 1452 C CA . PHE A 1 186 ? -0.764 -28.219 -21.25 1 98.62 186 PHE A CA 1
ATOM 1453 C C . PHE A 1 186 ? -1.29 -29.625 -21.5 1 98.62 186 PHE A C 1
ATOM 1455 O O . PHE A 1 186 ? -0.815 -30.578 -20.891 1 98.62 186 PHE A O 1
ATOM 1462 N N . LYS A 1 187 ? -2.24 -29.672 -22.344 1 97.94 187 LYS A N 1
ATOM 1463 C CA . LYS A 1 187 ? -2.818 -30.953 -22.719 1 97.94 187 LYS A CA 1
ATOM 1464 C C . LYS A 1 187 ? -1.757 -31.891 -23.297 1 97.94 187 LYS A C 1
ATOM 1466 O O . LYS A 1 187 ? -1.773 -33.094 -23.031 1 97.94 187 LYS A O 1
ATOM 1471 N N . GLN A 1 188 ? -0.908 -31.344 -24.047 1 98.25 188 GLN A N 1
ATOM 1472 C CA . GLN A 1 188 ? 0.175 -32.125 -24.594 1 98.25 188 GLN A CA 1
ATOM 1473 C C . GLN A 1 188 ? 1.044 -32.719 -23.5 1 98.25 188 GLN A C 1
ATOM 1475 O O . GLN A 1 188 ? 1.49 -33.875 -23.594 1 98.25 188 GLN A O 1
ATOM 1480 N N . VAL A 1 189 ? 1.312 -31.969 -22.469 1 98.56 189 VAL A N 1
ATOM 1481 C CA . VAL A 1 189 ? 2.084 -32.469 -21.344 1 98.56 189 VAL A CA 1
ATOM 1482 C C . VAL A 1 189 ? 1.318 -33.594 -20.641 1 98.56 189 VAL A C 1
ATOM 1484 O O . VAL A 1 189 ? 1.889 -34.625 -20.312 1 98.56 189 VAL A O 1
ATOM 1487 N N . LEU A 1 190 ? 0.043 -33.375 -20.422 1 97.75 190 LEU A N 1
ATOM 1488 C CA . LEU A 1 190 ? -0.796 -34.375 -19.781 1 97.75 190 LEU A CA 1
ATOM 1489 C C . LEU A 1 190 ? -0.808 -35.688 -20.578 1 97.75 190 LEU A C 1
ATOM 1491 O O . LEU A 1 190 ? -0.69 -36.75 -20.016 1 97.75 190 LEU A O 1
ATOM 1495 N N . ASP A 1 191 ? -0.986 -35.531 -21.875 1 97.62 191 ASP A N 1
ATOM 1496 C CA . ASP A 1 191 ? -0.995 -36.688 -22.75 1 97.62 191 ASP A CA 1
ATOM 1497 C C . ASP A 1 191 ? 0.339 -37.438 -22.688 1 97.62 191 ASP A C 1
ATOM 1499 O O . ASP A 1 191 ? 0.369 -38.656 -22.703 1 97.62 191 ASP A O 1
ATOM 1503 N N . GLY A 1 192 ? 1.386 -36.625 -22.688 1 97.88 192 GLY A N 1
ATOM 1504 C CA . GLY A 1 192 ? 2.701 -37.25 -22.562 1 97.88 192 GLY A CA 1
ATOM 1505 C C . GLY A 1 192 ? 2.875 -38.031 -21.281 1 97.88 192 GLY A C 1
ATOM 1506 O O . GLY A 1 192 ? 3.449 -39.125 -21.297 1 97.88 192 GLY A O 1
ATOM 1507 N N . LEU A 1 193 ? 2.434 -37.531 -20.203 1 98.06 193 LEU A N 1
ATOM 1508 C CA . LEU A 1 193 ? 2.516 -38.219 -18.906 1 98.06 193 LEU A CA 1
ATOM 1509 C C . LEU A 1 193 ? 1.649 -39.469 -18.906 1 98.06 193 LEU A C 1
ATOM 1511 O O . LEU A 1 193 ? 2.047 -40.5 -18.359 1 98.06 193 LEU A O 1
ATOM 1515 N N . ASN A 1 194 ? 0.46 -39.344 -19.5 1 96.88 194 ASN A N 1
ATOM 1516 C CA . ASN A 1 194 ? -0.44 -40.5 -19.609 1 96.88 194 ASN A CA 1
ATOM 1517 C C . ASN A 1 194 ? 0.196 -41.625 -20.406 1 96.88 194 ASN A C 1
ATOM 1519 O O . ASN A 1 194 ? 0.031 -42.812 -20.062 1 96.88 194 ASN A O 1
ATOM 1523 N N . LYS A 1 195 ? 0.873 -41.281 -21.453 1 97.06 195 LYS A N 1
ATOM 1524 C CA . LYS A 1 195 ? 1.54 -42.281 -22.281 1 97.06 195 LYS A CA 1
ATOM 1525 C C . LYS A 1 195 ? 2.584 -43.062 -21.484 1 97.06 195 LYS A C 1
ATOM 1527 O O . LYS A 1 195 ? 2.822 -44.25 -21.734 1 97.06 195 LYS A O 1
ATOM 1532 N N . LEU A 1 196 ? 3.139 -42.375 -20.578 1 96.25 196 LEU A N 1
ATOM 1533 C CA . LEU A 1 196 ? 4.156 -43 -19.75 1 96.25 196 LEU A CA 1
ATOM 1534 C C . LEU A 1 196 ? 3.529 -43.625 -18.5 1 96.25 196 LEU A C 1
ATOM 1536 O O . LEU A 1 196 ? 4.242 -44.125 -17.641 1 96.25 196 LEU A O 1
ATOM 1540 N N . ARG A 1 197 ? 2.23 -43.594 -18.328 1 96 197 ARG A N 1
ATOM 1541 C CA . ARG A 1 197 ? 1.461 -44.156 -17.203 1 96 197 ARG A CA 1
ATOM 1542 C C . ARG A 1 197 ? 1.872 -43.5 -15.891 1 96 197 ARG A C 1
ATOM 1544 O O . ARG A 1 197 ? 1.975 -44.188 -14.867 1 96 197 ARG A O 1
ATOM 1551 N N . ILE A 1 198 ? 2.256 -42.25 -15.961 1 95.38 198 ILE A N 1
ATOM 1552 C CA . ILE A 1 198 ? 2.504 -41.438 -14.773 1 95.38 198 ILE A CA 1
ATOM 1553 C C . ILE A 1 198 ? 1.227 -40.719 -14.367 1 95.38 198 ILE A C 1
ATOM 1555 O O . ILE A 1 198 ? 0.753 -39.844 -15.102 1 95.38 198 ILE A O 1
ATOM 1559 N N . ASP A 1 199 ? 0.702 -41.125 -13.289 1 92.94 199 ASP A N 1
ATOM 1560 C CA . ASP A 1 199 ? -0.557 -40.531 -12.844 1 92.94 199 ASP A CA 1
ATOM 1561 C C . ASP A 1 199 ? -0.31 -39.375 -11.875 1 92.94 199 ASP A C 1
ATOM 1563 O O . ASP A 1 199 ? 0.366 -39.562 -10.859 1 92.94 199 ASP A O 1
ATOM 1567 N N . ILE A 1 200 ? -0.766 -38.25 -12.141 1 96.56 200 ILE A N 1
ATOM 1568 C CA . ILE A 1 200 ? -0.735 -37.094 -11.281 1 96.56 200 ILE A CA 1
ATOM 1569 C C . ILE A 1 200 ? -2.121 -36.844 -10.688 1 96.56 200 ILE A C 1
ATOM 1571 O O . ILE A 1 200 ? -3.068 -36.531 -11.414 1 96.56 200 ILE A O 1
ATOM 1575 N N . PRO A 1 201 ? -2.309 -36.875 -9.398 1 97.12 201 PRO A N 1
ATOM 1576 C CA . PRO A 1 201 ? -3.621 -36.875 -8.75 1 97.12 201 PRO A CA 1
ATOM 1577 C C . PRO A 1 201 ? -4.414 -35.594 -9.008 1 97.12 201 PRO A C 1
ATOM 1579 O O . PRO A 1 201 ? -5.629 -35.656 -9.203 1 97.12 201 PRO A O 1
ATOM 1582 N N . ILE A 1 202 ? -3.791 -34.438 -8.984 1 98.38 202 ILE A N 1
ATOM 1583 C CA . ILE A 1 202 ? -4.5 -33.156 -9.094 1 98.38 202 ILE A CA 1
ATOM 1584 C C . ILE A 1 202 ? -3.932 -32.344 -10.25 1 98.38 202 ILE A C 1
ATOM 1586 O O . ILE A 1 202 ? -2.754 -31.984 -10.242 1 98.38 202 ILE A O 1
ATOM 1590 N N . LYS A 1 203 ? -4.711 -32.156 -11.227 1 98.44 203 LYS A N 1
ATOM 1591 C CA . LYS A 1 203 ? -4.383 -31.266 -12.336 1 98.44 203 LYS A CA 1
ATOM 1592 C C . LYS A 1 203 ? -5.211 -29.984 -12.281 1 98.44 203 LYS A C 1
ATOM 1594 O O . LYS A 1 203 ? -6.426 -30.031 -12.078 1 98.44 203 LYS A O 1
ATOM 1599 N N . HIS A 1 204 ? -4.512 -28.812 -12.336 1 98.44 204 HIS A N 1
ATOM 1600 C CA . HIS A 1 204 ? -5.277 -27.578 -12.258 1 98.44 204 HIS A CA 1
ATOM 1601 C C . HIS A 1 204 ? -4.641 -26.484 -13.102 1 98.44 204 HIS A C 1
ATOM 1603 O O . HIS A 1 204 ? -3.414 -26.375 -13.18 1 98.44 204 HIS A O 1
ATOM 1609 N N . SER A 1 205 ? -5.5 -25.672 -13.75 1 98.38 205 SER A N 1
ATOM 1610 C CA . SER A 1 205 ? -5.035 -24.641 -14.672 1 98.38 205 SER A CA 1
ATOM 1611 C C . SER A 1 205 ? -5.836 -23.359 -14.508 1 98.38 205 SER A C 1
ATOM 1613 O O . SER A 1 205 ? -5.352 -22.266 -14.844 1 98.38 205 SER A O 1
ATOM 1615 N N . SER A 1 206 ? -7.059 -23.422 -13.984 1 98.25 206 SER A N 1
ATOM 1616 C CA . SER A 1 206 ? -8.023 -22.328 -14.141 1 98.25 206 SER A CA 1
ATOM 1617 C C . SER A 1 206 ? -7.875 -21.297 -13.031 1 98.25 206 SER A C 1
ATOM 1619 O O . SER A 1 206 ? -8.039 -21.609 -11.852 1 98.25 206 SER A O 1
ATOM 1621 N N . ASN A 1 207 ? -7.516 -20.125 -13.469 1 98.19 207 ASN A N 1
ATOM 1622 C CA . ASN A 1 207 ? -7.695 -18.938 -12.641 1 98.19 207 ASN A CA 1
ATOM 1623 C C . ASN A 1 207 ? -9.109 -18.375 -12.766 1 98.19 207 ASN A C 1
ATOM 1625 O O . ASN A 1 207 ? -9.953 -18.938 -13.453 1 98.19 207 ASN A O 1
ATOM 1629 N N . SER A 1 208 ? -9.391 -17.234 -12.086 1 98.56 208 SER A N 1
ATOM 1630 C CA . SER A 1 208 ? -10.734 -16.672 -12.055 1 98.56 208 SER A CA 1
ATOM 1631 C C . SER A 1 208 ? -11.297 -16.516 -13.469 1 98.56 208 SER A C 1
ATOM 1633 O O . SER A 1 208 ? -12.414 -16.953 -13.758 1 98.56 208 SER A O 1
ATOM 1635 N N . ALA A 1 209 ? -10.523 -15.891 -14.383 1 98.5 209 ALA A N 1
ATOM 1636 C CA . ALA A 1 209 ? -11 -15.625 -15.742 1 98.5 209 ALA A CA 1
ATOM 1637 C C . ALA A 1 209 ? -11.312 -16.922 -16.484 1 98.5 209 ALA A C 1
ATOM 1639 O O . ALA A 1 209 ? -12.32 -17.016 -17.172 1 98.5 209 ALA A O 1
ATOM 1640 N N . ALA A 1 210 ? -10.469 -17.922 -16.312 1 98.5 210 ALA A N 1
ATOM 1641 C CA . ALA A 1 210 ? -10.672 -19.203 -16.984 1 98.5 210 ALA A CA 1
ATOM 1642 C C . ALA A 1 210 ? -11.891 -19.938 -16.422 1 98.5 210 ALA A C 1
ATOM 1644 O O . ALA A 1 210 ? -12.602 -20.609 -17.156 1 98.5 210 ALA A O 1
ATOM 1645 N N . ILE A 1 211 ? -12.086 -19.812 -15.094 1 98.25 211 ILE A N 1
ATOM 1646 C CA . ILE A 1 211 ? -13.266 -20.422 -14.492 1 98.25 211 ILE A CA 1
ATOM 1647 C C . ILE A 1 211 ? -14.523 -19.859 -15.148 1 98.25 211 ILE A C 1
ATOM 1649 O O . ILE A 1 211 ? -15.453 -20.609 -15.461 1 98.25 211 ILE A O 1
ATOM 1653 N N . ILE A 1 212 ? -14.492 -18.578 -15.422 1 97.69 212 ILE A N 1
ATOM 1654 C CA . ILE A 1 212 ? -15.68 -17.891 -15.914 1 97.69 212 ILE A CA 1
ATOM 1655 C C . ILE A 1 212 ? -15.867 -18.188 -17.406 1 97.69 212 ILE A C 1
ATOM 1657 O O . ILE A 1 212 ? -16.969 -18.5 -17.844 1 97.69 212 ILE A O 1
ATOM 1661 N N . ASP A 1 213 ? -14.766 -18.203 -18.156 1 97.56 213 ASP A N 1
ATOM 1662 C CA . ASP A 1 213 ? -14.898 -18.234 -19.609 1 97.56 213 ASP A CA 1
ATOM 1663 C C . ASP A 1 213 ? -14.633 -19.625 -20.156 1 97.56 213 ASP A C 1
ATOM 1665 O O . ASP A 1 213 ? -15.008 -19.938 -21.281 1 97.56 213 ASP A O 1
ATOM 1669 N N . PHE A 1 214 ? -13.906 -20.484 -19.422 1 96.81 214 PHE A N 1
ATOM 1670 C CA . PHE A 1 214 ? -13.484 -21.797 -19.891 1 96.81 214 PHE A CA 1
ATOM 1671 C C . PHE A 1 214 ? -13.805 -22.875 -18.875 1 96.81 214 PHE A C 1
ATOM 1673 O O . PHE A 1 214 ? -12.906 -23.547 -18.359 1 96.81 214 PHE A O 1
ATOM 1680 N N . LYS A 1 215 ? -15.047 -23.188 -18.734 1 93.31 215 LYS A N 1
ATOM 1681 C CA . LYS A 1 215 ? -15.508 -24.156 -17.75 1 93.31 215 LYS A CA 1
ATOM 1682 C C . LYS A 1 215 ? -14.789 -25.5 -17.922 1 93.31 215 LYS A C 1
ATOM 1684 O O . LYS A 1 215 ? -14.422 -26.141 -16.922 1 93.31 215 LYS A O 1
ATOM 1689 N N . LYS A 1 216 ? -14.516 -25.828 -19.078 1 92.44 216 LYS A N 1
ATOM 1690 C CA . LYS A 1 216 ? -13.953 -27.141 -19.406 1 92.44 216 LYS A CA 1
ATOM 1691 C C . LYS A 1 216 ? -12.484 -27.219 -18.984 1 92.44 216 LYS A C 1
ATOM 1693 O O . LYS A 1 216 ? -11.914 -28.312 -18.953 1 92.44 216 LYS A O 1
ATOM 1698 N N . PHE A 1 217 ? -11.844 -26.094 -18.656 1 96.19 217 PHE A N 1
ATOM 1699 C CA . PHE A 1 217 ? -10.43 -26.078 -18.281 1 96.19 217 PHE A CA 1
ATOM 1700 C C . PHE A 1 217 ? -10.25 -26.312 -16.797 1 96.19 217 PHE A C 1
ATOM 1702 O O . PHE A 1 217 ? -9.125 -26.391 -16.297 1 96.19 217 PHE A O 1
ATOM 1709 N N . GLY A 1 218 ? -11.289 -26.5 -15.977 1 95 218 GLY A N 1
ATOM 1710 C CA . GLY A 1 218 ? -11.25 -26.609 -14.531 1 95 218 GLY A CA 1
ATOM 1711 C C . GLY A 1 218 ? -10.562 -27.859 -14.039 1 95 218 GLY A C 1
ATOM 1712 O O . GLY A 1 218 ? -9.945 -27.859 -12.969 1 95 218 GLY A O 1
ATOM 1713 N N . LEU A 1 219 ? -10.562 -28.984 -14.773 1 96.31 219 LEU A N 1
ATOM 1714 C CA . LEU A 1 219 ? -9.906 -30.25 -14.453 1 96.31 219 LEU A CA 1
ATOM 1715 C C . LEU A 1 219 ? -10.242 -30.703 -13.031 1 96.31 219 LEU A C 1
ATOM 1717 O O . LEU A 1 219 ? -11.422 -30.797 -12.672 1 96.31 219 LEU A O 1
ATOM 1721 N N . ASP A 1 220 ? -9.164 -31.031 -12.18 1 97.75 220 ASP A N 1
ATOM 1722 C CA . ASP A 1 220 ? -9.422 -31.609 -10.859 1 97.75 220 ASP A CA 1
ATOM 1723 C C . ASP A 1 220 ? -9.648 -30.5 -9.82 1 97.75 220 ASP A C 1
ATOM 1725 O O . ASP A 1 220 ? -10.281 -30.75 -8.789 1 97.75 220 ASP A O 1
ATOM 1729 N N . MET A 1 221 ? -9.156 -29.312 -10.055 1 98.44 221 MET A N 1
ATOM 1730 C CA . MET A 1 221 ? -9.156 -28.234 -9.07 1 98.44 221 MET A CA 1
ATOM 1731 C C . MET A 1 221 ? -9.016 -26.875 -9.758 1 98.44 221 MET A C 1
ATOM 1733 O O . MET A 1 221 ? -8.352 -26.766 -10.789 1 98.44 221 MET A O 1
ATOM 1737 N N . VAL A 1 222 ? -9.695 -25.875 -9.234 1 98.62 222 VAL A N 1
ATOM 1738 C CA . VAL A 1 222 ? -9.586 -24.531 -9.773 1 98.62 222 VAL A CA 1
ATOM 1739 C C . VAL A 1 222 ? -9.062 -23.578 -8.695 1 98.62 222 VAL A C 1
ATOM 1741 O O . VAL A 1 222 ? -9.086 -23.906 -7.508 1 98.62 222 VAL A O 1
ATOM 1744 N N . ARG A 1 223 ? -8.562 -22.438 -9.133 1 98.81 223 ARG A N 1
ATOM 1745 C CA . ARG A 1 223 ? -7.922 -21.484 -8.234 1 98.81 223 ARG A CA 1
ATOM 1746 C C . ARG A 1 223 ? -8.57 -20.109 -8.352 1 98.81 223 ARG A C 1
ATOM 1748 O O . ARG A 1 223 ? -7.953 -19.156 -8.836 1 98.81 223 ARG A O 1
ATOM 1755 N N . PRO A 1 224 ? -9.797 -19.953 -7.84 1 98.81 224 PRO A N 1
ATOM 1756 C CA . PRO A 1 224 ? -10.406 -18.625 -7.848 1 98.81 224 PRO A CA 1
ATOM 1757 C C . PRO A 1 224 ? -9.695 -17.641 -6.918 1 98.81 224 PRO A C 1
ATOM 1759 O O . PRO A 1 224 ? -9.422 -17.969 -5.762 1 98.81 224 PRO A O 1
ATOM 1762 N N . GLY A 1 225 ? -9.344 -16.484 -7.449 1 98.69 225 GLY A N 1
ATOM 1763 C CA . GLY A 1 225 ? -8.781 -15.383 -6.695 1 98.69 225 GLY A CA 1
ATOM 1764 C C . GLY A 1 225 ? -9.695 -14.172 -6.645 1 98.69 225 GLY A C 1
ATOM 1765 O O . GLY A 1 225 ? -10.633 -14.133 -5.844 1 98.69 225 GLY A O 1
ATOM 1766 N N . ILE A 1 226 ? -9.586 -13.258 -7.652 1 98.81 226 ILE A N 1
ATOM 1767 C CA . ILE A 1 226 ? -10.234 -11.945 -7.652 1 98.81 226 ILE A CA 1
ATOM 1768 C C . ILE A 1 226 ? -11.75 -12.117 -7.684 1 98.81 226 ILE A C 1
ATOM 1770 O O . ILE A 1 226 ? -12.484 -11.297 -7.125 1 98.81 226 ILE A O 1
ATOM 1774 N N . MET A 1 227 ? -12.266 -13.188 -8.305 1 98.75 227 MET A N 1
ATOM 1775 C CA . MET A 1 227 ? -13.711 -13.367 -8.398 1 98.75 227 MET A CA 1
ATOM 1776 C C . MET A 1 227 ? -14.32 -13.641 -7.031 1 98.75 227 MET A C 1
ATOM 1778 O O . MET A 1 227 ? -15.484 -13.305 -6.785 1 98.75 227 MET A O 1
ATOM 1782 N N . LEU A 1 228 ? -13.523 -14.258 -6.137 1 98.88 228 LEU A N 1
ATOM 1783 C CA . LEU A 1 228 ? -14.016 -14.492 -4.781 1 98.88 228 LEU A CA 1
ATOM 1784 C C . LEU A 1 228 ? -14.336 -13.172 -4.086 1 98.88 228 LEU A C 1
ATOM 1786 O O . LEU A 1 228 ? -15.242 -13.117 -3.248 1 98.88 228 LEU A O 1
ATOM 1790 N N . TYR A 1 229 ? -13.664 -12.117 -4.457 1 98.88 229 TYR A N 1
ATOM 1791 C CA . TYR A 1 229 ? -13.766 -10.828 -3.781 1 98.88 229 TYR A CA 1
ATOM 1792 C C . TYR A 1 229 ? -14.766 -9.922 -4.484 1 98.88 229 TYR A C 1
ATOM 1794 O O . TYR A 1 229 ? -14.859 -8.734 -4.172 1 98.88 229 TYR A O 1
ATOM 1802 N N . GLY A 1 230 ? -15.492 -10.492 -5.383 1 98.69 230 GLY A N 1
ATOM 1803 C CA . GLY A 1 230 ? -16.609 -9.82 -6.012 1 98.69 230 GLY A CA 1
ATOM 1804 C C . GLY A 1 230 ? -16.203 -8.891 -7.137 1 98.69 230 GLY A C 1
ATOM 1805 O O . GLY A 1 230 ? -16.922 -7.953 -7.473 1 98.69 230 GLY A O 1
ATOM 1806 N N . LEU A 1 231 ? -15 -9.125 -7.684 1 98.56 231 LEU A N 1
ATOM 1807 C CA . LEU A 1 231 ? -14.484 -8.289 -8.758 1 98.56 231 LEU A CA 1
ATOM 1808 C C . LEU A 1 231 ? -14.227 -9.117 -10.016 1 98.56 231 LEU A C 1
ATOM 1810 O O . LEU A 1 231 ? -13.695 -10.219 -9.938 1 98.56 231 LEU A O 1
ATOM 1814 N N . LYS A 1 232 ? -14.664 -8.617 -11.125 1 97.56 232 LYS A N 1
ATOM 1815 C CA . LYS A 1 232 ? -14.398 -9.289 -12.398 1 97.56 232 LYS A CA 1
ATOM 1816 C C . LYS A 1 232 ? -12.945 -9.117 -12.82 1 97.56 232 LYS A C 1
ATOM 1818 O O . LYS A 1 232 ? -12.375 -8.039 -12.672 1 97.56 232 LYS A O 1
ATOM 1823 N N . PRO A 1 233 ? -12.398 -10.188 -13.359 1 97.44 233 PRO A N 1
ATOM 1824 C CA . PRO A 1 233 ? -11.008 -10.094 -13.805 1 97.44 233 PRO A CA 1
ATOM 1825 C C . PRO A 1 233 ? -10.805 -9.031 -14.883 1 97.44 233 PRO A C 1
ATOM 1827 O O . PRO A 1 233 ? -9.75 -8.391 -14.93 1 97.44 233 PRO A O 1
ATOM 1830 N N . SER A 1 234 ? -11.711 -8.906 -15.719 1 95.88 234 SER A N 1
ATOM 1831 C CA . SER A 1 234 ? -11.68 -7.887 -16.766 1 95.88 234 SER A CA 1
ATOM 1832 C C . SER A 1 234 ? -13.07 -7.629 -17.344 1 95.88 234 SER A C 1
ATOM 1834 O O . SER A 1 234 ? -14 -8.398 -17.094 1 95.88 234 SER A O 1
ATOM 1836 N N . ARG A 1 235 ? -13.211 -6.547 -18.109 1 91.75 235 ARG A N 1
ATOM 1837 C CA . ARG A 1 235 ? -14.461 -6.223 -18.781 1 91.75 235 ARG A CA 1
ATOM 1838 C C . ARG A 1 235 ? -14.648 -7.055 -20.047 1 91.75 235 ARG A C 1
ATOM 1840 O O . ARG A 1 235 ? -15.742 -7.117 -20.609 1 91.75 235 ARG A O 1
ATOM 1847 N N . ASP A 1 236 ? -13.602 -7.777 -20.391 1 93.94 236 ASP A N 1
ATOM 1848 C CA . ASP A 1 236 ? -13.578 -8.398 -21.719 1 93.94 236 ASP A CA 1
ATOM 1849 C C . ASP A 1 236 ? -14 -9.867 -21.641 1 93.94 236 ASP A C 1
ATOM 1851 O O . ASP A 1 236 ? -13.93 -10.594 -22.641 1 93.94 236 ASP A O 1
ATOM 1855 N N . LEU A 1 237 ? -14.391 -10.258 -20.453 1 95.5 237 LEU A N 1
ATOM 1856 C CA . LEU A 1 237 ? -14.852 -11.641 -20.328 1 95.5 237 LEU A CA 1
ATOM 1857 C C . LEU A 1 237 ? -16.078 -11.883 -21.203 1 95.5 237 LEU A C 1
ATOM 1859 O O . LEU A 1 237 ? -16.891 -10.984 -21.422 1 95.5 237 LEU A O 1
ATOM 1863 N N . ILE A 1 238 ? -16.234 -13.047 -21.672 1 93.94 238 ILE A N 1
ATOM 1864 C CA . ILE A 1 238 ? -17.312 -13.398 -22.578 1 93.94 238 ILE A CA 1
ATOM 1865 C C . ILE A 1 238 ? -18.578 -13.727 -21.766 1 93.94 238 ILE A C 1
ATOM 1867 O O . ILE A 1 238 ? -19.672 -13.266 -22.094 1 93.94 238 ILE A O 1
ATOM 1871 N N . ASN A 1 239 ? 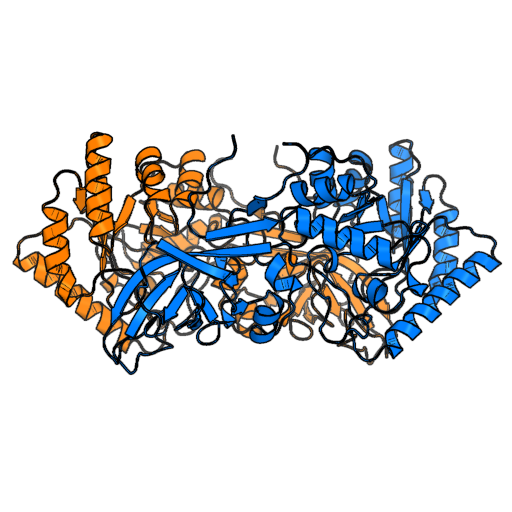-18.406 -14.516 -20.75 1 92.88 239 ASN A N 1
ATOM 1872 C CA . ASN A 1 239 ? -19.547 -14.945 -19.938 1 92.88 239 ASN A CA 1
ATOM 1873 C C . ASN A 1 239 ? -19.812 -13.992 -18.781 1 92.88 239 ASN A C 1
ATOM 1875 O O . ASN A 1 239 ? -18.891 -13.336 -18.281 1 92.88 239 ASN A O 1
ATOM 1879 N N . ASN A 1 240 ? -21.047 -13.953 -18.484 1 90.88 240 ASN A N 1
ATOM 1880 C CA . ASN A 1 240 ? -21.438 -13.133 -17.328 1 90.88 240 ASN A CA 1
ATOM 1881 C C . ASN A 1 240 ? -21.484 -13.961 -16.047 1 90.88 240 ASN A C 1
ATOM 1883 O O . ASN A 1 240 ? -21.781 -15.156 -16.078 1 90.88 240 ASN A O 1
ATOM 1887 N N . ILE A 1 241 ? -21.172 -13.352 -15.047 1 94.06 241 ILE A N 1
ATOM 1888 C CA . ILE A 1 241 ? -21.25 -13.953 -13.719 1 94.06 241 ILE A CA 1
ATOM 1889 C C . ILE A 1 241 ? -21.688 -12.898 -12.703 1 94.06 241 ILE A C 1
ATOM 1891 O O . ILE A 1 241 ? -21.266 -11.742 -12.781 1 94.06 241 ILE A O 1
ATOM 1895 N N . ASP A 1 242 ? -22.594 -13.297 -11.875 1 96.12 242 ASP A N 1
ATOM 1896 C CA . ASP A 1 242 ? -23.047 -12.414 -10.812 1 96.12 242 ASP A CA 1
ATOM 1897 C C . ASP A 1 242 ? -22.094 -12.461 -9.617 1 96.12 242 ASP A C 1
ATOM 1899 O O . ASP A 1 242 ? -22.062 -13.453 -8.891 1 96.12 242 ASP A O 1
ATOM 1903 N N . LEU A 1 243 ? -21.328 -11.477 -9.461 1 98.06 243 LEU A N 1
ATOM 1904 C CA . LEU A 1 243 ? -20.422 -11.344 -8.32 1 98.06 243 LEU A CA 1
ATOM 1905 C C . LEU A 1 243 ? -20.812 -10.156 -7.453 1 98.06 243 LEU A C 1
ATOM 1907 O O . LEU A 1 243 ? -21.359 -9.164 -7.953 1 98.06 243 LEU A O 1
ATOM 1911 N N . LYS A 1 244 ? -20.609 -10.242 -6.172 1 98.62 244 LYS A N 1
ATOM 1912 C CA . LYS A 1 244 ? -20.906 -9.164 -5.23 1 98.62 244 LYS A CA 1
ATOM 1913 C C . LYS A 1 244 ? -19.625 -8.633 -4.586 1 98.62 244 LYS A C 1
ATOM 1915 O O . LYS A 1 244 ? -18.906 -9.383 -3.922 1 98.62 244 LYS A O 1
ATOM 1920 N N . PRO A 1 245 ? -19.359 -7.332 -4.793 1 98.69 245 PRO A N 1
ATOM 1921 C CA . PRO A 1 245 ? -18.172 -6.77 -4.16 1 98.69 245 PRO A CA 1
ATOM 1922 C C . PRO A 1 245 ? -18.156 -6.969 -2.646 1 98.69 245 PRO A C 1
ATOM 1924 O O . PRO A 1 245 ? -19.141 -6.68 -1.97 1 98.69 245 PRO A O 1
ATOM 1927 N N . VAL A 1 246 ? -17.047 -7.441 -2.158 1 98.88 246 VAL A N 1
ATOM 1928 C CA . VAL A 1 246 ? -16.906 -7.801 -0.751 1 98.88 246 VAL A CA 1
ATOM 1929 C C . VAL A 1 246 ? -16.516 -6.57 0.062 1 98.88 246 VAL A C 1
ATOM 1931 O O . VAL A 1 246 ? -16.828 -6.473 1.248 1 98.88 246 VAL A O 1
ATOM 1934 N N . LEU A 1 247 ? -15.891 -5.578 -0.548 1 98.88 247 LEU A N 1
ATOM 1935 C CA . LEU A 1 247 ? -15.273 -4.445 0.143 1 98.88 247 LEU A CA 1
ATOM 1936 C C . LEU A 1 247 ? -16 -3.146 -0.197 1 98.88 247 LEU A C 1
ATOM 1938 O O . LEU A 1 247 ? -16.297 -2.883 -1.365 1 98.88 247 LEU A O 1
ATOM 1942 N N . THR A 1 248 ? -16.375 -2.385 0.815 1 98.88 248 THR A N 1
ATOM 1943 C CA . THR A 1 248 ? -16.797 -0.992 0.741 1 98.88 248 THR A CA 1
ATOM 1944 C C . THR A 1 248 ? -15.828 -0.089 1.495 1 98.88 248 THR A C 1
ATOM 1946 O O . THR A 1 248 ? -15.484 -0.363 2.646 1 98.88 248 THR A O 1
ATOM 1949 N N . TRP A 1 249 ? -15.32 0.915 0.87 1 98.88 249 TRP A N 1
ATOM 1950 C CA . TRP A 1 249 ? -14.359 1.838 1.462 1 98.88 249 TRP A CA 1
ATOM 1951 C C . TRP A 1 249 ? -15 3.195 1.731 1 98.88 249 TRP A C 1
ATOM 1953 O O . TRP A 1 249 ? -15.5 3.844 0.812 1 98.88 249 TRP A O 1
ATOM 1963 N N . LYS A 1 250 ? -14.977 3.617 3.004 1 98.88 250 LYS A N 1
ATOM 1964 C CA . LYS A 1 250 ? -15.688 4.824 3.41 1 98.88 250 LYS A CA 1
ATOM 1965 C C . LYS A 1 250 ? -14.789 5.746 4.227 1 98.88 250 LYS A C 1
ATOM 1967 O O . LYS A 1 250 ? -13.742 5.324 4.715 1 98.88 250 LYS A O 1
ATOM 1972 N N . THR A 1 251 ? -15.156 6.941 4.277 1 98.81 251 THR A N 1
ATOM 1973 C CA . THR A 1 251 ? -14.547 7.957 5.129 1 98.81 251 THR A CA 1
ATOM 1974 C C . THR A 1 251 ? -15.586 8.984 5.574 1 98.81 251 THR A C 1
ATOM 1976 O O . THR A 1 251 ? -16.781 8.727 5.508 1 98.81 251 THR A O 1
ATOM 1979 N N . ARG A 1 252 ? -15.148 10.062 6.238 1 98.81 252 ARG A N 1
ATOM 1980 C CA . ARG A 1 252 ? -16.047 11.133 6.668 1 98.81 252 ARG A CA 1
ATOM 1981 C C . ARG A 1 252 ? -15.445 12.5 6.355 1 98.81 252 ARG A C 1
ATOM 1983 O O . ARG A 1 252 ? -14.227 12.648 6.27 1 98.81 252 ARG A O 1
ATOM 1990 N N . ILE A 1 253 ? -16.328 13.445 6.18 1 98.81 253 ILE A N 1
ATOM 1991 C CA . ILE A 1 253 ? -15.867 14.82 6.031 1 98.81 253 ILE A CA 1
ATOM 1992 C C . ILE A 1 253 ? -15.352 15.344 7.367 1 98.81 253 ILE A C 1
ATOM 1994 O O . ILE A 1 253 ? -16.047 15.281 8.383 1 98.81 253 ILE A O 1
ATOM 1998 N N . VAL A 1 254 ? -14.117 15.859 7.375 1 98.62 254 VAL A N 1
ATOM 1999 C CA . VAL A 1 254 ? -13.562 16.328 8.641 1 98.62 254 VAL A CA 1
ATOM 2000 C C . VAL A 1 254 ? -13.523 17.859 8.656 1 98.62 254 VAL A C 1
ATOM 2002 O O . VAL A 1 254 ? -13.352 18.469 9.711 1 98.62 254 VAL A O 1
ATOM 2005 N N . TYR A 1 255 ? -13.633 18.484 7.531 1 98.62 255 TYR A N 1
ATOM 2006 C CA . TYR A 1 255 ? -13.578 19.938 7.418 1 98.62 255 TYR A CA 1
ATOM 2007 C C . TYR A 1 255 ? -14.414 20.422 6.238 1 98.62 255 TYR A C 1
ATOM 2009 O O . TYR A 1 255 ? -14.461 19.766 5.191 1 98.62 255 TYR A O 1
ATOM 2017 N N . LEU A 1 256 ? -15.148 21.469 6.422 1 98.06 256 LEU A N 1
ATOM 2018 C CA . LEU A 1 256 ? -15.93 22.141 5.387 1 98.06 256 LEU A CA 1
ATOM 2019 C C . LEU A 1 256 ? -15.594 23.625 5.344 1 98.06 256 LEU A C 1
ATOM 2021 O O . LEU A 1 256 ? -15.539 24.297 6.383 1 98.06 256 LEU A O 1
ATOM 2025 N N . LYS A 1 257 ? -15.352 24.156 4.152 1 95.69 257 LYS A N 1
ATOM 2026 C CA . LYS A 1 257 ? -15.094 25.594 4.062 1 95.69 257 LYS A CA 1
ATOM 2027 C C . LYS A 1 257 ? -15.688 26.188 2.787 1 95.69 257 LYS A C 1
ATOM 2029 O O . LYS A 1 257 ? -15.633 25.562 1.726 1 95.69 257 LYS A O 1
ATOM 2034 N N . GLU A 1 258 ? -16.266 27.281 2.908 1 96.44 258 GLU A N 1
ATOM 2035 C CA . GLU A 1 258 ? -16.656 28.094 1.759 1 96.44 258 GLU A CA 1
ATOM 2036 C C . GLU A 1 258 ? -15.523 29.016 1.325 1 96.44 258 GLU A C 1
ATOM 2038 O O . GLU A 1 258 ? -14.938 29.719 2.152 1 96.44 258 GLU A O 1
ATOM 2043 N N . VAL A 1 259 ? -15.211 29 0.029 1 97.06 259 VAL A N 1
ATOM 2044 C CA . VAL A 1 259 ? -14.07 29.781 -0.443 1 97.06 259 VAL A CA 1
ATOM 2045 C C . VAL A 1 259 ? -14.492 30.625 -1.648 1 97.06 259 VAL A C 1
ATOM 2047 O O . VAL A 1 259 ? -15.367 30.234 -2.416 1 97.06 259 VAL A O 1
ATOM 2050 N N . PRO A 1 260 ? -13.969 31.781 -1.788 1 96.44 260 PRO A N 1
ATOM 2051 C CA . PRO A 1 260 ? -14.258 32.625 -2.951 1 96.44 260 PRO A CA 1
ATOM 2052 C C . PRO A 1 260 ? -13.602 32.094 -4.23 1 96.44 260 PRO A C 1
ATOM 2054 O O . PRO A 1 260 ? -12.773 31.188 -4.18 1 96.44 260 PRO A O 1
ATOM 2057 N N . PRO A 1 261 ? -14.07 32.625 -5.422 1 97.69 261 PRO A N 1
ATOM 2058 C CA . PRO A 1 261 ? -13.32 32.344 -6.645 1 97.69 261 PRO A CA 1
ATOM 2059 C C . PRO A 1 261 ? -11.852 32.75 -6.547 1 97.69 261 PRO A C 1
ATOM 2061 O O . PRO A 1 261 ? -11.531 33.719 -5.855 1 97.69 261 PRO A O 1
ATOM 2064 N N . GLY A 1 262 ? -11.016 31.984 -7.188 1 97.25 262 GLY A N 1
ATOM 2065 C CA . GLY A 1 262 ? -9.602 32.312 -7.195 1 97.25 262 GLY A CA 1
ATOM 2066 C C . GLY A 1 262 ? -8.828 31.609 -6.094 1 97.25 262 GLY A C 1
ATOM 2067 O O . GLY A 1 262 ? -7.625 31.828 -5.934 1 97.25 262 GLY A O 1
ATOM 2068 N N . THR A 1 263 ? -9.477 30.766 -5.336 1 97.25 263 THR A N 1
ATOM 2069 C CA . THR A 1 263 ? -8.82 30.031 -4.25 1 97.25 263 THR A CA 1
ATOM 2070 C C . THR A 1 263 ? -8.094 28.812 -4.777 1 97.25 263 THR A C 1
ATOM 2072 O O . THR A 1 263 ? -8.703 27.953 -5.441 1 97.25 263 THR A O 1
ATOM 2075 N N . GLY A 1 264 ? -6.754 28.719 -4.488 1 98.12 264 GLY A N 1
ATOM 2076 C CA . GLY A 1 264 ? -6.004 27.5 -4.805 1 98.12 264 GLY A CA 1
ATOM 2077 C C . GLY A 1 264 ? -6.266 26.375 -3.838 1 98.12 264 GLY A C 1
ATOM 2078 O O . GLY A 1 264 ? -6.398 26.594 -2.633 1 98.12 264 GLY A O 1
ATOM 2079 N N . ILE A 1 265 ? -6.402 25.156 -4.41 1 98.62 265 ILE A N 1
ATOM 2080 C CA . ILE A 1 265 ? -6.723 24 -3.582 1 98.62 265 ILE A CA 1
ATOM 2081 C C . ILE A 1 265 ? -5.57 23 -3.621 1 98.62 265 ILE A C 1
ATOM 2083 O O . ILE A 1 265 ? -5.152 22.578 -4.695 1 98.62 265 ILE A O 1
ATOM 2087 N N . SER A 1 266 ? -5.051 22.609 -2.447 1 98.31 266 SER A N 1
ATOM 2088 C CA . SER A 1 266 ? -4.074 21.531 -2.256 1 98.31 266 SER A CA 1
ATOM 2089 C C . SER A 1 266 ? -2.699 21.953 -2.77 1 98.31 266 SER A C 1
ATOM 2091 O O . SER A 1 266 ? -2.438 23.125 -2.984 1 98.31 266 SER A O 1
ATOM 2093 N N . TYR A 1 267 ? -1.766 21.016 -2.801 1 98.19 267 TYR A N 1
ATOM 2094 C CA . TYR A 1 267 ? -0.385 21.234 -3.215 1 98.19 267 TYR A CA 1
ATOM 2095 C C . TYR A 1 267 ? -0.322 21.75 -4.652 1 98.19 267 TYR A C 1
ATOM 2097 O O . TYR A 1 267 ? -1.012 21.219 -5.531 1 98.19 267 TYR A O 1
ATOM 2105 N N . GLY A 1 268 ? 0.49 22.75 -4.816 1 97.44 268 GLY A N 1
ATOM 2106 C CA . GLY A 1 268 ? 0.74 23.266 -6.148 1 97.44 268 GLY A CA 1
ATOM 2107 C C . GLY A 1 268 ? -0.408 24.094 -6.691 1 97.44 268 GLY A C 1
ATOM 2108 O O . GLY A 1 268 ? -0.303 24.688 -7.77 1 97.44 268 GLY A O 1
ATOM 2109 N N . THR A 1 269 ? -1.519 24.125 -5.922 1 97.88 269 THR A N 1
ATOM 2110 C CA . THR A 1 269 ? -2.715 24.844 -6.355 1 97.88 269 THR A CA 1
ATOM 2111 C C . THR A 1 269 ? -3.111 24.422 -7.77 1 97.88 269 THR A C 1
ATOM 2113 O O . THR A 1 269 ? -3.373 25.281 -8.625 1 97.88 269 THR A O 1
ATOM 2116 N N . THR A 1 270 ? -3.105 23.141 -7.977 1 98.06 270 THR A N 1
ATOM 2117 C CA . THR A 1 270 ? -3.348 22.625 -9.32 1 98.06 270 THR A CA 1
ATOM 2118 C C . THR A 1 270 ? -4.816 22.781 -9.703 1 98.06 270 THR A C 1
ATOM 2120 O O . THR A 1 270 ? -5.191 22.562 -10.852 1 98.06 270 THR A O 1
ATOM 2123 N N . TYR A 1 271 ? -5.672 23.094 -8.781 1 98.5 271 TYR A N 1
ATOM 2124 C CA . TYR A 1 271 ? -7.055 23.516 -9 1 98.5 271 TYR A CA 1
ATOM 2125 C C . TYR A 1 271 ? -7.312 24.891 -8.383 1 98.5 271 TYR A C 1
ATOM 2127 O O . TYR A 1 271 ? -6.895 25.156 -7.254 1 98.5 271 TYR A O 1
ATOM 2135 N N . VAL A 1 272 ? -7.941 25.703 -9.07 1 98.56 272 VAL A N 1
ATOM 2136 C CA . VAL A 1 272 ? -8.336 27.031 -8.594 1 98.56 272 VAL A CA 1
ATOM 2137 C C . VAL A 1 272 ? -9.844 27.219 -8.797 1 98.56 272 VAL A C 1
ATOM 2139 O O . VAL A 1 272 ? -10.359 27.016 -9.898 1 98.56 272 VAL A O 1
ATOM 2142 N N . THR A 1 273 ? -10.531 27.594 -7.75 1 98.25 273 THR A N 1
ATOM 2143 C CA . THR A 1 273 ? -11.977 27.781 -7.844 1 98.25 273 THR A CA 1
ATOM 2144 C C . THR A 1 273 ? -12.312 28.938 -8.789 1 98.25 273 THR A C 1
ATOM 2146 O O . THR A 1 273 ? -11.594 29.938 -8.836 1 98.25 273 THR A O 1
ATOM 2149 N N . ASN A 1 274 ? -13.391 28.797 -9.469 1 98 274 ASN A N 1
ATOM 2150 C CA . ASN A 1 274 ? -13.812 29.844 -10.391 1 98 274 ASN A CA 1
ATOM 2151 C C . ASN A 1 274 ? -15.141 30.469 -9.961 1 98 274 ASN A C 1
ATOM 2153 O O . ASN A 1 274 ? -15.656 31.359 -10.625 1 98 274 ASN A O 1
ATOM 2157 N N . ARG A 1 275 ? -15.719 30.031 -8.953 1 98.12 275 ARG A N 1
ATOM 2158 C CA . ARG A 1 275 ? -16.922 30.516 -8.289 1 98.12 275 ARG A CA 1
ATOM 2159 C C . ARG A 1 275 ? -16.859 30.297 -6.785 1 98.12 275 ARG A C 1
ATOM 2161 O O . ARG A 1 275 ? -15.93 29.656 -6.289 1 98.12 275 ARG A O 1
ATOM 2168 N N . LYS A 1 276 ? -17.812 30.922 -6.141 1 98 276 LYS A N 1
ATOM 2169 C CA . LYS A 1 276 ? -17.938 30.578 -4.73 1 98 276 LYS A CA 1
ATOM 2170 C C . LYS A 1 276 ? -18.156 29.078 -4.559 1 98 276 LYS A C 1
ATOM 2172 O O . LYS A 1 276 ? -19.047 28.5 -5.18 1 98 276 LYS A O 1
ATOM 2177 N N . SER A 1 277 ? -17.281 28.438 -3.822 1 98.44 277 SER A N 1
ATOM 2178 C CA . SER A 1 277 ? -17.297 26.984 -3.732 1 98.44 277 SER A CA 1
ATOM 2179 C C . SER A 1 277 ? -17.297 26.516 -2.281 1 98.44 277 SER A C 1
ATOM 2181 O O . SER A 1 277 ? -16.859 27.25 -1.39 1 98.44 277 SER A O 1
ATOM 2183 N N . LYS A 1 278 ? -17.906 25.391 -2.082 1 98.56 278 LYS A N 1
ATOM 2184 C CA . LYS A 1 278 ? -17.812 24.656 -0.817 1 98.56 278 LYS A CA 1
ATOM 2185 C C . LYS A 1 278 ? -16.891 23.453 -0.943 1 98.56 278 LYS A C 1
ATOM 2187 O O . LYS A 1 278 ? -17.172 22.531 -1.71 1 98.56 278 LYS A O 1
ATOM 2192 N N . ILE A 1 279 ? -15.781 23.469 -0.203 1 98.75 279 ILE A N 1
ATOM 2193 C CA . ILE A 1 279 ? -14.758 22.422 -0.296 1 98.75 279 ILE A CA 1
ATOM 2194 C C . ILE A 1 279 ? -14.75 21.594 0.984 1 98.75 279 ILE A C 1
ATOM 2196 O O . ILE A 1 279 ? -14.727 22.141 2.088 1 98.75 279 ILE A O 1
ATOM 2200 N N . ALA A 1 280 ? -14.82 20.281 0.81 1 98.88 280 ALA A N 1
ATOM 2201 C CA . ALA A 1 280 ? -14.734 19.359 1.931 1 98.88 280 ALA A CA 1
ATOM 2202 C C . ALA A 1 280 ? -13.383 18.641 1.946 1 98.88 280 ALA A C 1
ATOM 2204 O O . ALA A 1 280 ? -12.844 18.297 0.892 1 98.88 280 ALA A O 1
ATOM 2205 N N . THR A 1 281 ? -12.844 18.453 3.117 1 98.88 281 THR A N 1
ATOM 2206 C CA . THR A 1 281 ? -11.609 17.688 3.285 1 98.88 281 THR A CA 1
ATOM 2207 C C . THR A 1 281 ? -11.898 16.312 3.859 1 98.88 281 THR A C 1
ATOM 2209 O O . THR A 1 281 ? -12.656 16.172 4.824 1 98.88 281 THR A O 1
ATOM 2212 N N . LEU A 1 282 ? -11.391 15.328 3.246 1 98.94 282 LEU A N 1
ATOM 2213 C CA . LEU A 1 282 ? -11.492 13.938 3.682 1 98.94 282 LEU A CA 1
ATOM 2214 C C . LEU A 1 282 ? -10.156 13.445 4.238 1 98.94 282 LEU A C 1
ATOM 2216 O O . LEU A 1 282 ? -9.102 13.711 3.658 1 98.94 282 LEU A O 1
ATOM 2220 N N . PRO A 1 283 ? -10.172 12.758 5.398 1 98.69 283 PRO A N 1
ATOM 2221 C CA . PRO A 1 283 ? -8.93 12.266 6 1 98.69 283 PRO A CA 1
ATOM 2222 C C . PRO A 1 283 ? -8.477 10.93 5.41 1 98.69 283 PRO A C 1
ATOM 2224 O O . PRO A 1 283 ? -8.305 9.953 6.145 1 98.69 283 PRO A O 1
ATOM 2227 N N . VAL A 1 284 ? -8.227 10.883 4.168 1 98.75 284 VAL A N 1
ATOM 2228 C CA . VAL A 1 284 ? -7.73 9.758 3.381 1 98.75 284 VAL A CA 1
ATOM 2229 C C . VAL A 1 284 ? -6.816 10.273 2.27 1 98.75 284 VAL A C 1
ATOM 2231 O O . VAL A 1 284 ? -7.043 11.352 1.719 1 98.75 284 VAL A O 1
ATOM 2234 N N . GLY A 1 285 ? -5.777 9.57 1.953 1 98.69 285 GLY A N 1
ATOM 2235 C CA . GLY A 1 285 ? -4.836 9.945 0.911 1 98.69 285 GLY A CA 1
ATOM 2236 C C . GLY A 1 285 ? -4.051 8.773 0.36 1 98.69 285 GLY A C 1
ATOM 2237 O O . GLY A 1 285 ? -4.453 7.617 0.523 1 98.69 285 GLY A O 1
ATOM 2238 N N . TYR A 1 286 ? -2.959 9.133 -0.29 1 98.69 286 TYR A N 1
ATOM 2239 C CA . TYR A 1 286 ? -2.248 8.055 -0.974 1 98.69 286 TYR A CA 1
ATOM 2240 C C . TYR A 1 286 ? -1.545 7.148 0.025 1 98.69 286 TYR A C 1
ATOM 2242 O O . TYR A 1 286 ? -1.23 5.996 -0.289 1 98.69 286 TYR A O 1
ATOM 2250 N N . ALA A 1 287 ? -1.255 7.582 1.242 1 98.62 287 ALA A N 1
ATOM 2251 C CA . ALA A 1 287 ? -0.678 6.691 2.246 1 98.62 287 ALA A CA 1
ATOM 2252 C C . ALA A 1 287 ? -1.7 5.66 2.719 1 98.62 287 ALA A C 1
ATOM 2254 O O . ALA A 1 287 ? -1.338 4.652 3.326 1 98.62 287 ALA A O 1
ATOM 2255 N N . ASP A 1 288 ? -2.965 5.945 2.457 1 98.62 288 ASP A N 1
ATOM 2256 C CA . ASP A 1 288 ? -4.027 4.996 2.779 1 98.62 288 ASP A CA 1
ATOM 2257 C C . ASP A 1 288 ? -4.312 4.07 1.597 1 98.62 288 ASP A C 1
ATOM 2259 O O . ASP A 1 288 ? -5.043 3.086 1.735 1 98.62 288 ASP A O 1
ATOM 2263 N N . GLY A 1 289 ? -3.791 4.395 0.519 1 98.44 289 GLY A N 1
ATOM 2264 C CA . GLY A 1 289 ? -3.99 3.551 -0.648 1 98.44 289 GLY A CA 1
ATOM 2265 C C . GLY A 1 289 ? -4.773 4.234 -1.752 1 98.44 289 GLY A C 1
ATOM 2266 O O . GLY A 1 289 ? -4.961 3.666 -2.83 1 98.44 289 GLY A O 1
ATOM 2267 N N . TYR A 1 290 ? -5.289 5.492 -1.53 1 98.75 290 TYR A N 1
ATOM 2268 C CA . TYR A 1 290 ? -6.004 6.211 -2.578 1 98.75 290 TYR A CA 1
ATOM 2269 C C . TYR A 1 290 ? -5.035 6.812 -3.588 1 98.75 290 TYR A C 1
ATOM 2271 O O . TYR A 1 290 ? -4.211 7.66 -3.234 1 98.75 290 TYR A O 1
ATOM 2279 N N . PRO A 1 291 ? -5.137 6.453 -4.875 1 98.38 291 PRO A N 1
ATOM 2280 C CA . PRO A 1 291 ? -4.086 6.797 -5.836 1 98.38 291 PRO A CA 1
ATOM 2281 C C . PRO A 1 291 ? -3.953 8.297 -6.055 1 98.38 291 PRO A C 1
ATOM 2283 O O . PRO A 1 291 ? -4.941 8.969 -6.363 1 98.38 291 PRO A O 1
ATOM 2286 N N . ARG A 1 292 ? -2.725 8.773 -5.977 1 98.56 292 ARG A N 1
ATOM 2287 C CA . ARG A 1 292 ? -2.445 10.195 -6.172 1 98.56 292 ARG A CA 1
ATOM 2288 C C . ARG A 1 292 ? -2.834 10.641 -7.578 1 98.56 292 ARG A C 1
ATOM 2290 O O . ARG A 1 292 ? -3.252 11.781 -7.781 1 98.56 292 ARG A O 1
ATOM 2297 N N . ILE A 1 293 ? -2.762 9.742 -8.523 1 98.19 293 ILE A N 1
ATOM 2298 C CA . ILE A 1 293 ? -3.002 10.055 -9.93 1 98.19 293 ILE A CA 1
ATOM 2299 C C . ILE A 1 293 ? -4.449 10.492 -10.125 1 98.19 293 ILE A C 1
ATOM 2301 O O . ILE A 1 293 ? -4.801 11.055 -11.164 1 98.19 293 ILE A O 1
ATOM 2305 N N . LEU A 1 294 ? -5.359 10.266 -9.188 1 98.56 294 LEU A N 1
ATOM 2306 C CA . LEU A 1 294 ? -6.762 10.656 -9.289 1 98.56 294 LEU A CA 1
ATOM 2307 C C . LEU A 1 294 ? -6.941 12.133 -8.961 1 98.56 294 LEU A C 1
ATOM 2309 O O . LEU A 1 294 ? -8.062 12.648 -8.977 1 98.56 294 LEU A O 1
ATOM 2313 N N . SER A 1 295 ? -5.859 12.883 -8.719 1 98.69 295 SER A N 1
ATOM 2314 C CA . SER A 1 295 ? -5.879 14.328 -8.508 1 98.69 295 SER A CA 1
ATOM 2315 C C . SER A 1 295 ? -6.656 15.039 -9.609 1 98.69 295 SER A C 1
ATOM 2317 O O . SER A 1 295 ? -6.359 14.867 -10.789 1 98.69 295 SER A O 1
ATOM 2319 N N . ASN A 1 296 ? -7.652 15.789 -9.25 1 98.62 296 ASN A N 1
ATOM 2320 C CA . ASN A 1 296 ? -8.477 16.609 -10.125 1 98.62 296 ASN A CA 1
ATOM 2321 C C . ASN A 1 296 ? -9.312 15.75 -11.07 1 98.62 296 ASN A C 1
ATOM 2323 O O . ASN A 1 296 ? -9.961 16.281 -11.977 1 98.62 296 ASN A O 1
ATOM 2327 N N . GLN A 1 297 ? -9.344 14.391 -10.859 1 97.88 297 GLN A N 1
ATOM 2328 C CA . GLN A 1 297 ? -10.117 13.586 -11.805 1 97.88 297 GLN A CA 1
ATOM 2329 C C . GLN A 1 297 ? -10.938 12.523 -11.086 1 97.88 297 GLN A C 1
ATOM 2331 O O . GLN A 1 297 ? -11.875 11.961 -11.656 1 97.88 297 GLN A O 1
ATOM 2336 N N . GLY A 1 298 ? -10.617 12.219 -9.883 1 98.25 298 GLY A N 1
ATOM 2337 C CA . GLY A 1 298 ? -11.398 11.273 -9.109 1 98.25 298 GLY A CA 1
ATOM 2338 C C . GLY A 1 298 ? -12.711 11.844 -8.609 1 98.25 298 GLY A C 1
ATOM 2339 O O . GLY A 1 298 ? -12.93 13.055 -8.68 1 98.25 298 GLY A O 1
ATOM 2340 N N . GLN A 1 299 ? -13.594 10.984 -8.133 1 98.69 299 GLN A N 1
ATOM 2341 C CA . GLN A 1 299 ? -14.867 11.352 -7.539 1 98.69 299 GLN A CA 1
ATOM 2342 C C . GLN A 1 299 ? -15.188 10.469 -6.332 1 98.69 299 GLN A C 1
ATOM 2344 O O . GLN A 1 299 ? -14.68 9.352 -6.219 1 98.69 299 GLN A O 1
ATOM 2349 N N . VAL A 1 300 ? -16.016 10.984 -5.512 1 98.88 300 VAL A N 1
ATOM 2350 C CA . VAL A 1 300 ? -16.531 10.25 -4.363 1 98.88 300 VAL A CA 1
ATOM 2351 C C . VAL A 1 300 ? -18.031 10.461 -4.25 1 98.88 300 VAL A C 1
ATOM 2353 O O . VAL A 1 300 ? -18.625 11.227 -5.016 1 98.88 300 VAL A O 1
ATOM 2356 N N . LEU A 1 301 ? -18.672 9.664 -3.342 1 98.88 301 LEU A N 1
ATOM 2357 C CA . LEU A 1 301 ? -20.109 9.828 -3.129 1 98.88 301 LEU A CA 1
ATOM 2358 C C . LEU A 1 301 ? -20.391 10.469 -1.772 1 98.88 301 LEU A C 1
ATOM 2360 O O . LEU A 1 301 ? -19.891 10 -0.747 1 98.88 301 LEU A O 1
ATOM 2364 N N . VAL A 1 302 ? -21.141 11.547 -1.787 1 98.69 302 VAL A N 1
ATOM 2365 C CA . VAL A 1 302 ? -21.609 12.234 -0.59 1 98.69 302 VAL A CA 1
ATOM 2366 C C . VAL A 1 302 ? -23.125 12.461 -0.689 1 98.69 302 VAL A C 1
ATOM 2368 O O . VAL A 1 302 ? -23.594 13.086 -1.642 1 98.69 302 VAL A O 1
ATOM 2371 N N . ARG A 1 303 ? -23.828 11.906 0.247 1 98.12 303 ARG A N 1
ATOM 2372 C CA . ARG A 1 303 ? -25.281 12.062 0.289 1 98.12 303 ARG A CA 1
ATOM 2373 C C . ARG A 1 303 ? -25.922 11.625 -1.023 1 98.12 303 ARG A C 1
ATOM 2375 O O . ARG A 1 303 ? -26.844 12.273 -1.526 1 98.12 303 ARG A O 1
ATOM 2382 N N . GLY A 1 304 ? -25.391 10.648 -1.575 1 97.88 304 GLY A N 1
ATOM 2383 C CA . GLY A 1 304 ? -25.953 10 -2.752 1 97.88 304 GLY A CA 1
ATOM 2384 C C . GLY A 1 304 ? -25.594 10.703 -4.047 1 97.88 304 GLY A C 1
ATOM 2385 O O . GLY A 1 304 ? -26.125 10.367 -5.109 1 97.88 304 GLY A O 1
ATOM 2386 N N . ARG A 1 305 ? -24.703 11.633 -4.008 1 98.38 305 ARG A N 1
ATOM 2387 C CA . ARG A 1 305 ? -24.297 12.375 -5.191 1 98.38 305 ARG A CA 1
ATOM 2388 C C . ARG A 1 305 ? -22.781 12.305 -5.395 1 98.38 305 ARG A C 1
ATOM 2390 O O . ARG A 1 305 ? -22.031 12.18 -4.43 1 98.38 305 ARG A O 1
ATOM 2397 N N . LYS A 1 306 ? -22.375 12.406 -6.613 1 98.56 306 LYS A N 1
ATOM 2398 C CA . LYS A 1 306 ? -20.953 12.414 -6.922 1 98.56 306 LYS A CA 1
ATOM 2399 C C . LYS A 1 306 ? -20.328 13.781 -6.633 1 98.56 306 LYS A C 1
ATOM 2401 O O . LYS A 1 306 ? -20.938 14.812 -6.91 1 98.56 306 LYS A O 1
ATOM 2406 N N . ALA A 1 307 ? -19.266 13.789 -5.996 1 98.88 307 ALA A N 1
ATOM 2407 C CA . ALA A 1 307 ? -18.469 14.984 -5.746 1 98.88 307 ALA A CA 1
ATOM 2408 C C . ALA A 1 307 ? -17.062 14.82 -6.312 1 98.88 307 ALA A C 1
ATOM 2410 O O . ALA A 1 307 ? -16.375 13.828 -6.027 1 98.88 307 ALA A O 1
ATOM 2411 N N . PRO A 1 308 ? -16.578 15.742 -7.105 1 98.81 308 PRO A N 1
ATOM 2412 C CA . PRO A 1 308 ? -15.266 15.617 -7.723 1 98.81 308 PRO A CA 1
ATOM 2413 C C . PRO A 1 308 ? -14.125 15.953 -6.762 1 98.81 308 PRO A C 1
ATOM 2415 O O . PRO A 1 308 ? -14.258 16.859 -5.93 1 98.81 308 PRO A O 1
ATOM 2418 N N . ILE A 1 309 ? -13.055 15.281 -6.887 1 98.88 309 ILE A N 1
ATOM 2419 C CA . ILE A 1 309 ? -11.812 15.625 -6.203 1 98.88 309 ILE A CA 1
ATOM 2420 C C . ILE A 1 309 ? -11.195 16.859 -6.848 1 98.88 309 ILE A C 1
ATOM 2422 O O . ILE A 1 309 ? -11.078 16.938 -8.07 1 98.88 309 ILE A O 1
ATOM 2426 N N . ARG A 1 310 ? -10.844 17.844 -6.055 1 98.75 310 ARG A N 1
ATOM 2427 C CA . ARG A 1 310 ? -10.203 19.078 -6.5 1 98.75 310 ARG A CA 1
ATOM 2428 C C . ARG A 1 310 ? -8.844 19.25 -5.844 1 98.75 310 ARG A C 1
ATOM 2430 O O . ARG A 1 310 ? -8.742 19.328 -4.617 1 98.75 310 ARG A O 1
ATOM 2437 N N . GLY A 1 311 ? -7.836 19.406 -6.711 1 98.62 311 GLY A N 1
ATOM 2438 C CA . GLY A 1 311 ? -6.465 19.5 -6.227 1 98.62 311 GLY A CA 1
ATOM 2439 C C . GLY A 1 311 ? -5.781 18.156 -6.121 1 98.62 311 GLY A C 1
ATOM 2440 O O . GLY A 1 311 ? -6.371 17.125 -6.461 1 98.62 311 GLY A O 1
ATOM 2441 N N . ARG A 1 312 ? -4.578 18.172 -5.629 1 98.56 312 ARG A N 1
ATOM 2442 C CA . ARG A 1 312 ? -3.77 16.969 -5.52 1 98.56 312 ARG A CA 1
ATOM 2443 C C . ARG A 1 312 ? -4.258 16.078 -4.375 1 98.56 312 ARG A C 1
ATOM 2445 O O . ARG A 1 312 ? -4.629 16.594 -3.311 1 98.56 312 ARG A O 1
ATOM 2452 N N . VAL A 1 313 ? -4.336 14.805 -4.637 1 98.75 313 VAL A N 1
ATOM 2453 C CA . VAL A 1 313 ? -4.441 13.828 -3.559 1 98.75 313 VAL A CA 1
ATOM 2454 C C . VAL A 1 313 ? -3.186 13.875 -2.691 1 98.75 313 VAL A C 1
ATOM 2456 O O . VAL A 1 313 ? -2.084 13.602 -3.17 1 98.75 313 VAL A O 1
ATOM 2459 N N . CYS A 1 314 ? -3.326 14.25 -1.418 1 98.56 314 CYS A N 1
ATOM 2460 C CA . CYS A 1 314 ? -2.201 14.359 -0.497 1 98.56 314 CYS A CA 1
ATOM 2461 C C . CYS A 1 314 ? -1.937 13.031 0.196 1 98.56 314 CYS A C 1
ATOM 2463 O O . CYS A 1 314 ? -2.553 12.016 -0.14 1 98.56 314 CYS A O 1
ATOM 2465 N N . MET A 1 315 ? -0.937 13.039 1.132 1 98.69 315 MET A N 1
ATOM 2466 C CA . MET A 1 315 ? -0.532 11.828 1.834 1 98.69 315 MET A CA 1
ATOM 2467 C C . MET A 1 315 ? -1.674 11.281 2.688 1 98.69 315 MET A C 1
ATOM 2469 O O . MET A 1 315 ? -1.945 10.078 2.68 1 98.69 315 MET A O 1
ATOM 2473 N N . ASP A 1 316 ? -2.441 12.266 3.311 1 98.69 316 ASP A N 1
ATOM 2474 C CA . ASP A 1 316 ? -3.404 11.805 4.305 1 98.69 316 ASP A CA 1
ATOM 2475 C C . ASP A 1 316 ? -4.758 12.492 4.117 1 98.69 316 ASP A C 1
ATOM 2477 O O . ASP A 1 316 ? -5.68 12.273 4.906 1 98.69 316 ASP A O 1
ATOM 2481 N N . GLN A 1 317 ? -4.871 13.367 3.092 1 98.75 317 GLN A N 1
ATOM 2482 C CA . GLN A 1 317 ? -6.105 14.125 2.918 1 98.75 317 GLN A CA 1
ATOM 2483 C C . GLN A 1 317 ? -6.422 14.336 1.438 1 98.75 317 GLN A C 1
ATOM 2485 O O . GLN A 1 317 ? -5.512 14.445 0.614 1 98.75 317 GLN A O 1
ATOM 2490 N N . ILE A 1 318 ? -7.688 14.438 1.156 1 98.69 318 ILE A N 1
ATOM 2491 C CA . ILE A 1 318 ? -8.164 14.828 -0.165 1 98.69 318 ILE A CA 1
ATOM 2492 C C . ILE A 1 318 ? -9.219 15.922 -0.03 1 98.69 318 ILE A C 1
ATOM 2494 O O . ILE A 1 318 ? -9.914 16 0.987 1 98.69 318 ILE A O 1
ATOM 2498 N N . MET A 1 319 ? -9.273 16.781 -1.001 1 98.88 319 MET A N 1
ATOM 2499 C CA . MET A 1 319 ? -10.305 17.812 -1.056 1 98.88 319 MET A CA 1
ATOM 2500 C C . MET A 1 319 ? -11.32 17.516 -2.154 1 98.88 319 MET A C 1
ATOM 2502 O O . MET A 1 319 ? -10.945 17.109 -3.26 1 98.88 319 MET A O 1
ATOM 2506 N N . ILE A 1 320 ? -12.562 17.672 -1.847 1 98.94 320 ILE A N 1
ATOM 2507 C CA . ILE A 1 320 ? -13.625 17.469 -2.824 1 98.94 320 ILE A CA 1
ATOM 2508 C C . ILE A 1 320 ? -14.508 18.719 -2.895 1 98.94 320 ILE A C 1
ATOM 2510 O O . ILE A 1 320 ? -14.609 19.469 -1.921 1 98.94 320 ILE A O 1
ATOM 2514 N N . ASP A 1 321 ? -15.078 18.969 -4.02 1 98.88 321 ASP A N 1
ATOM 2515 C CA . ASP A 1 321 ? -16.016 20.062 -4.227 1 98.88 321 ASP A CA 1
ATOM 2516 C C . ASP A 1 321 ? -17.453 19.609 -3.982 1 98.88 321 ASP A C 1
ATOM 2518 O O . ASP A 1 321 ? -18 18.812 -4.746 1 98.88 321 ASP A O 1
ATOM 2522 N N . VAL A 1 322 ? -18.078 20.141 -2.971 1 98.81 322 VAL A N 1
ATOM 2523 C CA . VAL A 1 322 ? -19.438 19.734 -2.617 1 98.81 322 VAL A CA 1
ATOM 2524 C C . VAL A 1 322 ? -20.406 20.891 -2.822 1 98.81 322 VAL A C 1
ATOM 2526 O O . VAL A 1 322 ? -21.469 20.938 -2.201 1 98.81 322 VAL A O 1
ATOM 2529 N N . THR A 1 323 ? -20.031 21.828 -3.574 1 98.69 323 THR A N 1
ATOM 2530 C CA . THR A 1 323 ? -20.797 23.062 -3.809 1 98.69 323 THR A CA 1
ATOM 2531 C C . THR A 1 323 ? -22.234 22.734 -4.203 1 98.69 323 THR A C 1
ATOM 2533 O O . THR A 1 323 ? -23.156 23.438 -3.805 1 98.69 323 THR A O 1
ATOM 2536 N N . GLU A 1 324 ? -22.469 21.703 -4.969 1 98 324 GLU A N 1
ATOM 2537 C CA . GLU A 1 324 ? -23.781 21.422 -5.539 1 98 324 GLU A CA 1
ATOM 2538 C C . GLU A 1 324 ? -24.516 20.375 -4.707 1 98 324 GLU A C 1
ATOM 2540 O O . GLU A 1 324 ? -25.547 19.844 -5.133 1 98 324 GLU A O 1
ATOM 2545 N N . ILE A 1 325 ? -24.016 20.016 -3.625 1 98.31 325 ILE A N 1
ATOM 2546 C CA . ILE A 1 325 ? -24.641 19.031 -2.756 1 98.31 325 ILE A CA 1
ATOM 2547 C C . ILE A 1 325 ? -25.219 19.719 -1.526 1 98.31 325 ILE A C 1
ATOM 2549 O O . ILE A 1 325 ? -24.484 20.203 -0.667 1 98.31 325 ILE A O 1
ATOM 2553 N N . PRO A 1 326 ? -26.516 19.719 -1.36 1 96.81 326 PRO A N 1
ATOM 2554 C CA . PRO A 1 326 ? -27.141 20.453 -0.259 1 96.81 326 PRO A CA 1
ATOM 2555 C C . PRO A 1 326 ? -26.938 19.766 1.093 1 96.81 326 PRO A C 1
ATOM 2557 O O . PRO A 1 326 ? -26.797 18.547 1.155 1 96.81 326 PRO A O 1
ATOM 2560 N N . ASP A 1 327 ? -26.859 20.5 2.141 1 97.19 327 ASP A N 1
ATOM 2561 C CA . ASP A 1 327 ? -26.953 20.078 3.539 1 97.19 327 ASP A CA 1
ATOM 2562 C C . ASP A 1 327 ? -25.734 19.25 3.947 1 97.19 327 ASP A C 1
ATOM 2564 O O . ASP A 1 327 ? -25.812 18.422 4.863 1 97.19 327 ASP A O 1
ATOM 2568 N N . VAL A 1 328 ? -24.672 19.391 3.174 1 98.5 328 VAL A N 1
ATOM 2569 C CA . VAL A 1 328 ? -23.438 18.703 3.543 1 98.5 328 VAL A CA 1
ATOM 2570 C C . VAL A 1 328 ? -22.938 19.234 4.883 1 98.5 328 VAL A C 1
ATOM 2572 O O . VAL A 1 328 ? -23 20.438 5.145 1 98.5 328 VAL A O 1
ATOM 2575 N N . ARG A 1 329 ? -22.453 18.328 5.734 1 98.06 329 ARG A N 1
ATOM 2576 C CA . ARG A 1 329 ? -21.938 18.703 7.047 1 98.06 329 ARG A CA 1
ATOM 2577 C C . ARG A 1 329 ? -20.688 17.906 7.395 1 98.06 329 ARG A C 1
ATOM 2579 O O . ARG A 1 329 ? -20.453 16.828 6.844 1 98.06 329 ARG A O 1
ATOM 2586 N N . VAL A 1 330 ? -19.922 18.469 8.281 1 98.38 330 VAL A N 1
ATOM 2587 C CA . VAL A 1 330 ? -18.812 17.719 8.875 1 98.38 330 VAL A CA 1
ATOM 2588 C C . VAL A 1 330 ? -19.359 16.453 9.531 1 98.38 330 VAL A C 1
ATOM 2590 O O . VAL A 1 330 ? -20.406 16.484 10.188 1 98.38 330 VAL A O 1
ATOM 2593 N N . GLY A 1 331 ? -18.688 15.375 9.289 1 98.31 331 GLY A N 1
ATOM 2594 C CA . GLY A 1 331 ? -19.125 14.102 9.836 1 98.31 331 GLY A CA 1
ATOM 2595 C C . GLY A 1 331 ? -19.875 13.25 8.836 1 98.31 331 GLY A C 1
ATOM 2596 O O . GLY A 1 331 ? -20.031 12.047 9.031 1 98.31 331 GLY A O 1
ATOM 2597 N N . ASP A 1 332 ? -20.312 13.859 7.758 1 98.69 332 ASP A N 1
ATOM 2598 C CA . ASP A 1 332 ? -21.016 13.094 6.738 1 98.69 332 ASP A CA 1
ATOM 2599 C C . ASP A 1 332 ? -20.172 11.938 6.219 1 98.69 332 ASP A C 1
ATOM 2601 O O . ASP A 1 332 ? -18.953 12.094 6.027 1 98.69 332 ASP A O 1
ATOM 2605 N N . GLU A 1 333 ? -20.875 10.82 6.004 1 98.62 333 GLU A N 1
ATOM 2606 C CA . GLU A 1 333 ? -20.234 9.664 5.391 1 98.62 333 GLU A CA 1
ATOM 2607 C C . GLU A 1 333 ? -19.953 9.906 3.91 1 98.62 333 GLU A C 1
ATOM 2609 O O . GLU A 1 333 ? -20.797 10.469 3.199 1 98.62 333 GLU A O 1
ATOM 2614 N N . VAL A 1 334 ? -18.844 9.539 3.52 1 98.94 334 VAL A N 1
ATOM 2615 C CA . VAL A 1 334 ? -18.406 9.609 2.127 1 98.94 334 VAL A CA 1
ATOM 2616 C C . VAL A 1 334 ? -18 8.219 1.646 1 98.94 334 VAL A C 1
ATOM 2618 O O . VAL A 1 334 ? -17.281 7.5 2.346 1 98.94 334 VAL A O 1
ATOM 2621 N N . VAL A 1 335 ? -18.422 7.805 0.473 1 98.94 335 VAL A N 1
ATOM 2622 C CA . VAL A 1 335 ? -18.078 6.5 -0.085 1 98.94 335 VAL A CA 1
ATOM 2623 C C . VAL A 1 335 ? -17 6.672 -1.155 1 98.94 335 VAL A C 1
ATOM 2625 O O . VAL A 1 335 ? -17.188 7.402 -2.129 1 98.94 335 VAL A O 1
ATOM 2628 N N . LEU A 1 336 ? -15.883 6.043 -0.909 1 98.94 336 LEU A N 1
ATOM 2629 C CA . LEU A 1 336 ? -14.797 6.008 -1.881 1 98.94 336 LEU A CA 1
ATOM 2630 C C . LEU A 1 336 ? -14.984 4.863 -2.871 1 98.94 336 LEU A C 1
ATOM 2632 O O . LEU A 1 336 ? -14.766 5.035 -4.074 1 98.94 336 LEU A O 1
ATOM 2636 N N . ILE A 1 337 ? -15.305 3.688 -2.406 1 98.94 337 ILE A N 1
ATOM 2637 C CA . ILE A 1 337 ? -15.695 2.496 -3.154 1 98.94 337 ILE A CA 1
ATOM 2638 C C . ILE A 1 337 ? -16.984 1.914 -2.572 1 98.94 337 ILE A C 1
ATOM 2640 O O . ILE A 1 337 ? -17.047 1.642 -1.371 1 98.94 337 ILE A O 1
ATOM 2644 N N . GLY A 1 338 ? -17.922 1.758 -3.354 1 98.81 338 GLY A N 1
ATOM 2645 C CA . GLY A 1 338 ? -19.203 1.251 -2.896 1 98.81 338 GLY A CA 1
ATOM 2646 C C . GLY A 1 338 ? -20.391 2.006 -3.477 1 98.81 338 GLY A C 1
ATOM 2647 O O . GLY A 1 338 ? -20.328 2.488 -4.609 1 98.81 338 GLY A O 1
ATOM 2648 N N . GLU A 1 339 ? -21.484 2 -2.707 1 98.44 339 GLU A N 1
ATOM 2649 C CA . GLU A 1 339 ? -22.719 2.604 -3.195 1 98.44 339 GLU A CA 1
ATOM 2650 C C . GLU A 1 339 ? -23.312 3.555 -2.162 1 98.44 339 GLU A C 1
ATOM 2652 O O . GLU A 1 339 ? -23.062 3.412 -0.962 1 98.44 339 GLU A O 1
ATOM 2657 N N . GLN A 1 340 ? -23.953 4.523 -2.607 1 97.62 340 GLN A N 1
ATOM 2658 C CA . GLN A 1 340 ? -24.766 5.445 -1.82 1 97.62 340 GLN A CA 1
ATOM 2659 C C . GLN A 1 340 ? -25.984 5.914 -2.609 1 97.62 340 GLN A C 1
ATOM 2661 O O . GLN A 1 340 ? -25.844 6.586 -3.633 1 97.62 340 GLN A O 1
ATOM 2666 N N . GLY A 1 341 ? -27.156 5.582 -2.158 1 96.31 341 GLY A N 1
ATOM 2667 C CA . GLY A 1 341 ? -28.344 5.809 -2.984 1 96.31 341 GLY A CA 1
ATOM 2668 C C . GLY A 1 341 ? -28.297 5.039 -4.293 1 96.31 341 GLY A C 1
ATOM 2669 O O . GLY A 1 341 ? -28.125 3.816 -4.297 1 96.31 341 GLY A O 1
ATOM 2670 N N . THR A 1 342 ? -28.438 5.77 -5.383 1 97.5 342 THR A N 1
ATOM 2671 C CA . THR A 1 342 ? -28.453 5.117 -6.688 1 97.5 342 THR A CA 1
ATOM 2672 C C . THR A 1 342 ? -27.094 5.207 -7.352 1 97.5 342 THR A C 1
ATOM 2674 O O . THR A 1 342 ? -26.891 4.691 -8.453 1 97.5 342 THR A O 1
ATOM 2677 N N . GLN A 1 343 ? -26.188 5.859 -6.688 1 98.25 343 GLN A N 1
ATOM 2678 C CA . GLN A 1 343 ? -24.859 6.051 -7.266 1 98.25 343 GLN A CA 1
ATOM 2679 C C . GLN A 1 343 ? -23.891 4.98 -6.781 1 98.25 343 GLN A C 1
ATOM 2681 O O . GLN A 1 343 ? -24.062 4.43 -5.691 1 98.25 343 GLN A O 1
ATOM 2686 N N . LYS A 1 344 ? -22.953 4.688 -7.645 1 98.56 344 LYS A N 1
ATOM 2687 C CA . LYS A 1 344 ? -21.969 3.648 -7.344 1 98.56 344 LYS A CA 1
ATOM 2688 C C . LYS A 1 344 ? -20.594 4.023 -7.875 1 98.56 344 LYS A C 1
ATOM 2690 O O . LYS A 1 344 ? -20.484 4.625 -8.945 1 98.56 344 LYS A O 1
ATOM 2695 N N . ILE A 1 345 ? -19.594 3.787 -7.125 1 98.75 345 ILE A N 1
ATOM 2696 C CA . ILE A 1 345 ? -18.203 3.82 -7.547 1 98.75 345 ILE A CA 1
ATOM 2697 C C . ILE A 1 345 ? -17.531 2.49 -7.215 1 98.75 345 ILE A C 1
ATOM 2699 O O . ILE A 1 345 ? -17.422 2.119 -6.043 1 98.75 345 ILE A O 1
ATOM 2703 N N . SER A 1 346 ? -17.078 1.738 -8.18 1 98.56 346 SER A N 1
ATOM 2704 C CA . SER A 1 346 ? -16.438 0.442 -7.969 1 98.56 346 SER A CA 1
ATOM 2705 C C . SER A 1 346 ? -14.922 0.562 -7.984 1 98.56 346 SER A C 1
ATOM 2707 O O . SER A 1 346 ? -14.375 1.583 -8.414 1 98.56 346 SER A O 1
ATOM 2709 N N . ALA A 1 347 ? -14.289 -0.479 -7.48 1 98.75 347 ALA A N 1
ATOM 2710 C CA . ALA A 1 347 ? -12.828 -0.538 -7.598 1 98.75 347 ALA A CA 1
ATOM 2711 C C . ALA A 1 347 ? -12.391 -0.489 -9.062 1 98.75 347 ALA A C 1
ATOM 2713 O O . ALA A 1 347 ? -11.344 0.077 -9.383 1 98.75 347 ALA A O 1
ATOM 2714 N N . THR A 1 348 ? -13.156 -1.086 -9.945 1 98.31 348 THR A N 1
ATOM 2715 C CA . THR A 1 348 ? -12.859 -1.086 -11.367 1 98.31 348 THR A CA 1
ATOM 2716 C C . THR A 1 348 ? -12.938 0.328 -11.938 1 98.31 348 THR A C 1
ATOM 2718 O O . THR A 1 348 ? -12.117 0.71 -12.773 1 98.31 348 THR A O 1
ATOM 2721 N N . ASP A 1 349 ? -13.977 1.141 -11.5 1 98.12 349 ASP A N 1
ATOM 2722 C CA . ASP A 1 349 ? -14.078 2.531 -11.93 1 98.12 349 ASP A CA 1
ATOM 2723 C C . ASP A 1 349 ? -12.82 3.314 -11.57 1 98.12 349 ASP A C 1
ATOM 2725 O O . ASP A 1 349 ? -12.289 4.059 -12.391 1 98.12 349 ASP A O 1
ATOM 2729 N N . ILE A 1 350 ? -12.336 3.137 -10.359 1 98.56 350 ILE A N 1
ATOM 2730 C CA . ILE A 1 350 ? -11.133 3.812 -9.891 1 98.56 350 ILE A CA 1
ATOM 2731 C C . ILE A 1 350 ? -9.93 3.35 -10.703 1 98.56 350 ILE A C 1
ATOM 2733 O O . ILE A 1 350 ? -9.102 4.164 -11.117 1 98.56 350 ILE A O 1
ATOM 2737 N N . ALA A 1 351 ? -9.859 2.059 -10.922 1 98.44 351 ALA A N 1
ATOM 2738 C CA . ALA A 1 351 ? -8.742 1.47 -11.656 1 98.44 351 ALA A CA 1
ATOM 2739 C C . ALA A 1 351 ? -8.648 2.039 -13.07 1 98.44 351 ALA A C 1
ATOM 2741 O O . ALA A 1 351 ? -7.559 2.357 -13.547 1 98.44 351 ALA A O 1
ATOM 2742 N N . GLU A 1 352 ? -9.758 2.145 -13.711 1 97.19 352 GLU A N 1
ATOM 2743 C CA . GLU A 1 352 ? -9.789 2.666 -15.07 1 97.19 352 GLU A CA 1
ATOM 2744 C C . GLU A 1 352 ? -9.266 4.098 -15.125 1 97.19 352 GLU A C 1
ATOM 2746 O O . GLU A 1 352 ? -8.469 4.441 -16 1 97.19 352 GLU A O 1
ATOM 2751 N N . LYS A 1 353 ? -9.664 4.895 -14.203 1 96.94 353 LYS A N 1
ATOM 2752 C CA . LYS A 1 353 ? -9.195 6.277 -14.141 1 96.94 353 LYS A CA 1
ATOM 2753 C C . LYS A 1 353 ? -7.715 6.344 -13.797 1 96.94 353 LYS A C 1
ATOM 2755 O O . LYS A 1 353 ? -7.004 7.242 -14.25 1 96.94 353 LYS A O 1
ATOM 2760 N N . ALA A 1 354 ? -7.27 5.395 -13.039 1 97.06 354 ALA A N 1
ATOM 2761 C CA . ALA A 1 354 ? -5.883 5.379 -12.578 1 97.06 354 ALA A CA 1
ATOM 2762 C C . ALA A 1 354 ? -4.988 4.609 -13.547 1 97.06 354 ALA A C 1
ATOM 2764 O O . ALA A 1 354 ? -3.801 4.414 -13.281 1 97.06 354 ALA A O 1
ATOM 2765 N N . ASP A 1 355 ? -5.512 4.059 -14.602 1 94.81 355 ASP A N 1
ATOM 2766 C CA . ASP A 1 355 ? -4.793 3.291 -15.617 1 94.81 355 ASP A CA 1
ATOM 2767 C C . ASP A 1 355 ? -4.145 2.051 -15.008 1 94.81 355 ASP A C 1
ATOM 2769 O O . ASP A 1 355 ? -2.941 1.828 -15.172 1 94.81 355 ASP A O 1
ATOM 2773 N N . THR A 1 356 ? -4.887 1.351 -14.289 1 97.62 356 THR A N 1
ATOM 2774 C CA . THR A 1 356 ? -4.477 0.091 -13.68 1 97.62 356 THR A CA 1
ATOM 2775 C C . THR A 1 356 ? -5.652 -0.876 -13.594 1 97.62 356 THR A C 1
ATOM 2777 O O . THR A 1 356 ? -6.574 -0.816 -14.406 1 97.62 356 THR A O 1
ATOM 2780 N N . ILE A 1 357 ? -5.59 -1.891 -12.719 1 98.19 357 ILE A N 1
ATOM 2781 C CA . ILE A 1 357 ? -6.633 -2.904 -12.602 1 98.19 357 ILE A CA 1
ATOM 2782 C C . ILE A 1 357 ? -7.215 -2.885 -11.188 1 98.19 357 ILE A C 1
ATOM 2784 O O . ILE A 1 357 ? -6.594 -2.363 -10.258 1 98.19 357 ILE A O 1
ATOM 2788 N N . ASN A 1 358 ? -8.422 -3.404 -11.047 1 98.62 358 ASN A N 1
ATOM 2789 C CA . ASN A 1 358 ? -9.094 -3.383 -9.75 1 98.62 358 ASN A CA 1
ATOM 2790 C C . ASN A 1 358 ? -8.328 -4.18 -8.703 1 98.62 358 ASN A C 1
ATOM 2792 O O . ASN A 1 358 ? -8.398 -3.875 -7.508 1 98.62 358 ASN A O 1
ATOM 2796 N N . TYR A 1 359 ? -7.492 -5.18 -9.148 1 98.56 359 TYR A N 1
ATOM 2797 C CA . TYR A 1 359 ? -6.629 -5.93 -8.242 1 98.56 359 TYR A CA 1
ATOM 2798 C C . TYR A 1 359 ? -5.73 -4.988 -7.445 1 98.56 359 TYR A C 1
ATOM 2800 O O . TYR A 1 359 ? -5.684 -5.066 -6.215 1 98.56 359 TYR A O 1
ATOM 2808 N N . GLU A 1 360 ? -5.027 -4.098 -8.188 1 98.62 360 GLU A N 1
ATOM 2809 C CA . GLU A 1 360 ? -4.066 -3.199 -7.551 1 98.62 360 GLU A CA 1
ATOM 2810 C C . GLU A 1 360 ? -4.762 -2.229 -6.602 1 98.62 360 GLU A C 1
ATOM 2812 O O . GLU A 1 360 ? -4.215 -1.881 -5.551 1 98.62 360 GLU A O 1
ATOM 2817 N N . ILE A 1 361 ? -5.984 -1.807 -6.957 1 98.75 361 ILE A N 1
ATOM 2818 C CA . ILE A 1 361 ? -6.734 -0.855 -6.145 1 98.75 361 ILE A CA 1
ATOM 2819 C C . ILE A 1 361 ? -7.039 -1.471 -4.781 1 98.75 361 ILE A C 1
ATOM 2821 O O . ILE A 1 361 ? -6.727 -0.882 -3.742 1 98.75 361 ILE A O 1
ATOM 2825 N N . VAL A 1 362 ? -7.559 -2.678 -4.738 1 98.81 362 VAL A N 1
ATOM 2826 C CA . VAL A 1 362 ? -7.988 -3.25 -3.467 1 98.81 362 VAL A CA 1
ATOM 2827 C C . VAL A 1 362 ? -6.773 -3.721 -2.674 1 98.81 362 VAL A C 1
ATOM 2829 O O . VAL A 1 362 ? -6.746 -3.613 -1.445 1 98.81 362 VAL A O 1
ATOM 2832 N N . CYS A 1 363 ? -5.746 -4.184 -3.355 1 98.31 363 CYS A N 1
ATOM 2833 C CA . CYS A 1 363 ? -4.512 -4.57 -2.676 1 98.31 363 CYS A CA 1
ATOM 2834 C C . CYS A 1 363 ? -3.803 -3.355 -2.096 1 98.31 363 CYS A C 1
ATOM 2836 O O . CYS A 1 363 ? -3.031 -3.477 -1.144 1 98.31 363 CYS A O 1
ATOM 2838 N N . GLY A 1 364 ? -4.102 -2.203 -2.676 1 98.19 364 GLY A N 1
ATOM 2839 C CA . GLY A 1 364 ? -3.383 -0.986 -2.33 1 98.19 364 GLY A CA 1
ATOM 2840 C C . GLY A 1 364 ? -3.945 -0.286 -1.108 1 98.19 364 GLY A C 1
ATOM 2841 O O . GLY A 1 364 ? -3.307 0.608 -0.55 1 98.19 364 GLY A O 1
ATOM 2842 N N . ILE A 1 365 ? -5.145 -0.681 -0.657 1 98.56 365 ILE A N 1
ATOM 2843 C CA . ILE A 1 365 ? -5.684 -0.108 0.572 1 98.56 365 ILE A CA 1
ATOM 2844 C C . ILE A 1 365 ? -4.824 -0.535 1.76 1 98.56 365 ILE A C 1
ATOM 2846 O O . ILE A 1 365 ? -4.773 -1.718 2.105 1 98.56 365 ILE A O 1
ATOM 2850 N N . SER A 1 366 ? -4.148 0.415 2.328 1 97.5 366 SER A N 1
ATOM 2851 C CA . SER A 1 366 ? -3.102 0.13 3.303 1 97.5 366 SER A CA 1
ATOM 2852 C C . SER A 1 366 ? -3.682 -0.468 4.578 1 97.5 366 SER A C 1
ATOM 2854 O O . SER A 1 366 ? -4.887 -0.37 4.824 1 97.5 366 SER A O 1
ATOM 2856 N N . GLN A 1 367 ? -2.873 -1.03 5.402 1 94.62 367 GLN A N 1
ATOM 2857 C CA . GLN A 1 367 ? -3.268 -1.657 6.66 1 94.62 367 GLN A CA 1
ATOM 2858 C C . GLN A 1 367 ? -3.623 -0.609 7.711 1 94.62 367 GLN A C 1
ATOM 2860 O O . GLN A 1 367 ? -4.223 -0.932 8.734 1 94.62 367 GLN A O 1
ATOM 2865 N N . ARG A 1 368 ? -3.23 0.62 7.418 1 95.06 368 ARG A N 1
ATOM 2866 C CA . ARG A 1 368 ? -3.588 1.687 8.352 1 95.06 368 ARG A CA 1
ATOM 2867 C C . ARG A 1 368 ? -5.09 1.945 8.336 1 95.06 368 ARG A C 1
ATOM 2869 O O . ARG A 1 368 ? -5.629 2.562 9.258 1 95.06 368 ARG A O 1
ATOM 2876 N N . VAL A 1 369 ? -5.77 1.568 7.238 1 98.19 369 VAL A N 1
ATOM 2877 C CA . VAL A 1 369 ? -7.223 1.65 7.16 1 98.19 369 VAL A CA 1
ATOM 2878 C C . VAL A 1 369 ? -7.848 0.456 7.875 1 98.19 369 VAL A C 1
ATOM 2880 O O . VAL A 1 369 ? -7.699 -0.687 7.434 1 98.19 369 VAL A O 1
ATOM 2883 N N . PRO A 1 370 ? -8.508 0.695 8.969 1 98.12 370 PRO A N 1
ATOM 2884 C CA . PRO A 1 370 ? -9.094 -0.439 9.68 1 98.12 370 PRO A CA 1
ATOM 2885 C C . PRO A 1 370 ? -10.188 -1.142 8.875 1 98.12 370 PRO A C 1
ATOM 2887 O O . PRO A 1 370 ? -10.938 -0.489 8.141 1 98.12 370 PRO A O 1
ATOM 2890 N N . ARG A 1 371 ? -10.219 -2.459 9 1 98.31 371 ARG A N 1
ATOM 2891 C CA . ARG A 1 371 ? -11.258 -3.273 8.375 1 98.31 371 ARG A CA 1
ATOM 2892 C C . ARG A 1 371 ? -12.336 -3.654 9.391 1 98.31 371 ARG A C 1
ATOM 2894 O O . ARG A 1 371 ? -12.023 -4.062 10.508 1 98.31 371 ARG A O 1
ATOM 2901 N N . GLU A 1 372 ? -13.516 -3.404 9.07 1 97.8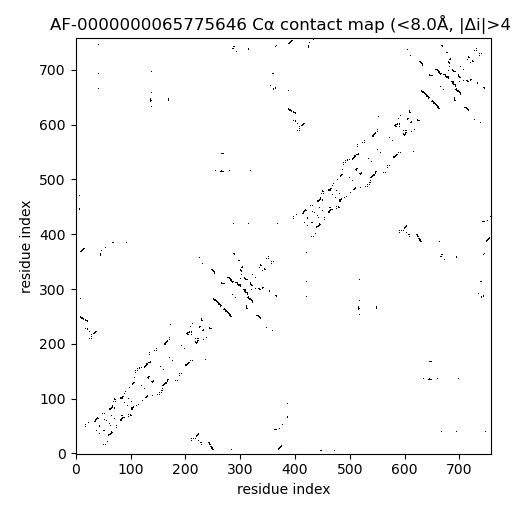8 372 GLU A N 1
ATOM 2902 C CA . GLU A 1 372 ? -14.672 -3.871 9.82 1 97.88 372 GLU A CA 1
ATOM 2903 C C . GLU A 1 372 ? -15.359 -5.035 9.117 1 97.88 372 GLU A C 1
ATOM 2905 O O . GLU A 1 372 ? -15.852 -4.891 7.996 1 97.88 372 GLU A O 1
ATOM 2910 N N . TYR A 1 373 ? -15.438 -6.172 9.758 1 98.06 373 TYR A N 1
ATOM 2911 C CA . TYR A 1 373 ? -16 -7.367 9.141 1 98.06 373 TYR A CA 1
ATOM 2912 C C . TYR A 1 373 ? -17.469 -7.527 9.516 1 98.06 373 TYR A C 1
ATOM 2914 O O . TYR A 1 373 ? -17.828 -7.457 10.695 1 98.06 373 TYR A O 1
ATOM 2922 N N . LYS A 1 374 ? -18.219 -7.602 8.508 1 96.88 374 LYS A N 1
ATOM 2923 C CA . LYS A 1 374 ? -19.656 -7.77 8.672 1 96.88 374 LYS A CA 1
ATOM 2924 C C . LYS A 1 374 ? -20.094 -9.188 8.336 1 96.88 374 LYS A C 1
ATOM 2926 O O . LYS A 1 374 ? -19.453 -9.859 7.523 1 96.88 374 LYS A O 1
ATOM 2931 N N . ASN A 1 375 ? -21.188 -9.711 9.047 1 91.5 375 ASN A N 1
ATOM 2932 C CA . ASN A 1 375 ? -21.781 -11.016 8.797 1 91.5 375 ASN A CA 1
ATOM 2933 C C . ASN A 1 375 ? -20.797 -12.148 9.07 1 91.5 375 ASN A C 1
ATOM 2935 O O . ASN A 1 375 ? -20.688 -13.094 8.281 1 91.5 375 ASN A O 1
ATOM 2939 N N . LYS A 1 376 ? -20.125 -11.953 10.242 1 78.69 376 LYS A N 1
ATOM 2940 C CA . LYS A 1 376 ? -19.203 -13.016 10.664 1 78.69 376 LYS A CA 1
ATOM 2941 C C . LYS A 1 376 ? -19.969 -14.281 11.039 1 78.69 376 LYS A C 1
ATOM 2943 O O . LYS A 1 376 ? -21 -14.211 11.719 1 78.69 376 LYS A O 1
ATOM 2948 N N . ILE A 1 377 ? -19.594 -15.406 10.305 1 55.81 377 ILE A N 1
ATOM 2949 C CA . ILE A 1 377 ? -20.203 -16.672 10.695 1 55.81 377 ILE A CA 1
ATOM 2950 C C . ILE A 1 377 ? -19.625 -17.156 12.016 1 55.81 377 ILE A C 1
ATOM 2952 O O . ILE A 1 377 ? -18.391 -17.172 12.188 1 55.81 377 ILE A O 1
ATOM 2956 N N . GLY A 1 378 ? -20.234 -17.344 13.219 1 53.25 378 GLY A N 1
ATOM 2957 C CA . GLY A 1 378 ? -20.062 -17.891 14.555 1 53.25 378 GLY A CA 1
ATOM 2958 C C . GLY A 1 378 ? -19.422 -16.906 15.523 1 53.25 378 GLY A C 1
ATOM 2959 O O . GLY A 1 378 ? -18.234 -17 15.812 1 53.25 378 GLY A O 1
ATOM 2960 N N . GLY A 1 379 ? -19.438 -15.547 15.422 1 36.88 379 GLY A N 1
ATOM 2961 C CA . GLY A 1 379 ? -19.047 -15.008 16.719 1 36.88 379 GLY A CA 1
ATOM 2962 C C . GLY A 1 379 ? -19.953 -15.461 17.844 1 36.88 379 GLY A C 1
ATOM 2963 O O . GLY A 1 379 ? -21.094 -15.852 17.609 1 36.88 379 GLY A O 1
ATOM 2964 N N . MET B 1 1 ? 13.578 -11.898 19.766 1 32.56 1 MET B N 1
ATOM 2965 C CA . MET B 1 1 ? 14.469 -12.641 18.875 1 32.56 1 MET B CA 1
ATOM 2966 C C . MET B 1 1 ? 14.43 -12.062 17.469 1 32.56 1 MET B C 1
ATOM 2968 O O . MET B 1 1 ? 13.352 -11.766 16.938 1 32.56 1 MET B O 1
ATOM 2972 N N . ASN B 1 2 ? 15.445 -11.461 17.141 1 46.78 2 ASN B N 1
ATOM 2973 C CA . ASN B 1 2 ? 15.531 -10.836 15.82 1 46.78 2 ASN B CA 1
ATOM 2974 C C . ASN B 1 2 ? 14.977 -11.742 14.727 1 46.78 2 ASN B C 1
ATOM 2976 O O . ASN B 1 2 ? 15.586 -12.758 14.391 1 46.78 2 ASN B O 1
ATOM 2980 N N . LYS B 1 3 ? 13.781 -11.836 14.562 1 62.47 3 LYS B N 1
ATOM 2981 C CA . LYS B 1 3 ? 13.141 -12.75 13.625 1 62.47 3 LYS B CA 1
ATOM 2982 C C . LYS B 1 3 ? 13.82 -12.711 12.258 1 62.47 3 LYS B C 1
ATOM 2984 O O . LYS B 1 3 ? 13.953 -11.641 11.656 1 62.47 3 LYS B O 1
ATOM 2989 N N . ARG B 1 4 ? 14.57 -13.734 11.859 1 78.38 4 ARG B N 1
ATOM 2990 C CA . ARG B 1 4 ? 15.281 -13.891 10.594 1 78.38 4 ARG B CA 1
ATOM 2991 C C . ARG B 1 4 ? 14.344 -13.672 9.414 1 78.38 4 ARG B C 1
ATOM 2993 O O . ARG B 1 4 ? 13.25 -14.234 9.359 1 78.38 4 ARG B O 1
ATOM 3000 N N . ILE B 1 5 ? 14.742 -12.688 8.555 1 88.69 5 ILE B N 1
ATOM 3001 C CA . ILE B 1 5 ? 13.992 -12.422 7.336 1 88.69 5 ILE B CA 1
ATOM 3002 C C . ILE B 1 5 ? 14.203 -13.562 6.34 1 88.69 5 ILE B C 1
ATOM 3004 O O . ILE B 1 5 ? 15.328 -13.797 5.891 1 88.69 5 ILE B O 1
ATOM 3008 N N . THR B 1 6 ? 13.211 -14.289 6.086 1 95.06 6 THR B N 1
ATOM 3009 C CA . THR B 1 6 ? 13.297 -15.414 5.168 1 95.06 6 THR B CA 1
ATOM 3010 C C . THR B 1 6 ? 12.891 -14.992 3.756 1 95.06 6 THR B C 1
ATOM 3012 O O . THR B 1 6 ? 13.375 -15.562 2.773 1 95.06 6 THR B O 1
ATOM 3015 N N . ARG B 1 7 ? 12 -14.023 3.697 1 96.81 7 ARG B N 1
ATOM 3016 C CA . ARG B 1 7 ? 11.484 -13.594 2.4 1 96.81 7 ARG B CA 1
ATOM 3017 C C . ARG B 1 7 ? 12.594 -12.977 1.554 1 96.81 7 ARG B C 1
ATOM 3019 O O . ARG B 1 7 ? 13.391 -12.18 2.053 1 96.81 7 ARG B O 1
ATOM 3026 N N . PRO B 1 8 ? 12.664 -13.32 0.331 1 97.94 8 PRO B N 1
ATOM 3027 C CA . PRO B 1 8 ? 13.742 -12.812 -0.519 1 97.94 8 PRO B CA 1
ATOM 3028 C C . PRO B 1 8 ? 13.492 -11.383 -0.992 1 97.94 8 PRO B C 1
ATOM 3030 O O . PRO B 1 8 ? 14.195 -10.891 -1.879 1 97.94 8 PRO B O 1
ATOM 3033 N N . THR B 1 9 ? 12.508 -10.672 -0.579 1 98.75 9 THR B N 1
ATOM 3034 C CA . THR B 1 9 ? 12.234 -9.258 -0.798 1 98.75 9 THR B CA 1
ATOM 3035 C C . THR B 1 9 ? 12.188 -8.508 0.527 1 98.75 9 THR B C 1
ATOM 3037 O O . THR B 1 9 ? 11.461 -8.891 1.444 1 98.75 9 THR B O 1
ATOM 3040 N N . TRP B 1 10 ? 13.023 -7.488 0.645 1 98.62 10 TRP B N 1
ATOM 3041 C CA . TRP B 1 10 ? 13.094 -6.766 1.91 1 98.62 10 TRP B CA 1
ATOM 3042 C C . TRP B 1 10 ? 13.523 -5.316 1.688 1 98.62 10 TRP B C 1
ATOM 3044 O O . TRP B 1 10 ? 13.969 -4.957 0.596 1 98.62 10 TRP B O 1
ATOM 3054 N N . ALA B 1 11 ? 13.281 -4.5 2.678 1 98.75 11 ALA B N 1
ATOM 3055 C CA . ALA B 1 11 ? 13.75 -3.119 2.697 1 98.75 11 ALA B CA 1
ATOM 3056 C C . ALA B 1 11 ? 14.758 -2.896 3.822 1 98.75 11 ALA B C 1
ATOM 3058 O O . ALA B 1 11 ? 14.523 -3.314 4.961 1 98.75 11 ALA B O 1
ATOM 3059 N N . GLU B 1 12 ? 15.859 -2.334 3.486 1 98.69 12 GLU B N 1
ATOM 3060 C CA . GLU B 1 12 ? 16.844 -1.942 4.484 1 98.69 12 GLU B CA 1
ATOM 3061 C C . GLU B 1 12 ? 16.672 -0.481 4.887 1 98.69 12 GLU B C 1
ATOM 3063 O O . GLU B 1 12 ? 16.562 0.396 4.027 1 98.69 12 GLU B O 1
ATOM 3068 N N . ILE B 1 13 ? 16.625 -0.263 6.172 1 98.81 13 ILE B N 1
ATOM 3069 C CA . ILE B 1 13 ? 16.484 1.08 6.723 1 98.81 13 ILE B CA 1
ATOM 3070 C C . ILE B 1 13 ? 17.766 1.469 7.465 1 98.81 13 ILE B C 1
ATOM 3072 O O . ILE B 1 13 ? 18.094 0.882 8.5 1 98.81 13 ILE B O 1
ATOM 3076 N N . ASP B 1 14 ? 18.484 2.391 6.977 1 98.75 14 ASP B N 1
ATOM 3077 C CA . ASP B 1 14 ? 19.719 2.848 7.59 1 98.75 14 ASP B CA 1
ATOM 3078 C C . ASP B 1 14 ? 19.469 4.016 8.539 1 98.75 14 ASP B C 1
ATOM 3080 O O . ASP B 1 14 ? 19.344 5.164 8.102 1 98.75 14 ASP B O 1
ATOM 3084 N N . LEU B 1 15 ? 19.5 3.783 9.805 1 98.75 15 LEU B N 1
ATOM 3085 C CA . LEU B 1 15 ? 19.109 4.777 10.805 1 98.75 15 LEU B CA 1
ATOM 3086 C C . LEU B 1 15 ? 20.203 5.828 10.961 1 98.75 15 LEU B C 1
ATOM 3088 O O . LEU B 1 15 ? 19.953 6.934 11.445 1 98.75 15 LEU B O 1
ATOM 3092 N N . SER B 1 16 ? 21.453 5.539 10.57 1 98.56 16 SER B N 1
ATOM 3093 C CA . SER B 1 16 ? 22.5 6.559 10.578 1 98.56 16 SER B CA 1
ATOM 3094 C C . SER B 1 16 ? 22.234 7.633 9.531 1 98.56 16 SER B C 1
ATOM 3096 O O . SER B 1 16 ? 22.547 8.805 9.734 1 98.56 16 SER B O 1
ATOM 3098 N N . CYS B 1 17 ? 21.656 7.191 8.367 1 98.75 17 CYS B N 1
ATOM 3099 C CA . CYS B 1 17 ? 21.266 8.164 7.352 1 98.75 17 CYS B CA 1
ATOM 3100 C C . CYS B 1 17 ? 20.156 9.07 7.863 1 98.75 17 CYS B C 1
ATOM 3102 O O . CYS B 1 17 ? 20.141 10.273 7.566 1 98.75 17 CYS B O 1
ATOM 3104 N N . LEU B 1 18 ? 19.266 8.5 8.633 1 98.81 18 LEU B N 1
ATOM 3105 C CA . LEU B 1 18 ? 18.203 9.281 9.258 1 98.81 18 LEU B CA 1
ATOM 3106 C C . LEU B 1 18 ? 18.781 10.344 10.188 1 98.81 18 LEU B C 1
ATOM 3108 O O . LEU B 1 18 ? 18.375 11.508 10.133 1 98.81 18 LEU B O 1
ATOM 3112 N N . GLN B 1 19 ? 19.703 9.953 10.992 1 98.5 19 GLN B N 1
ATOM 3113 C CA . GLN B 1 19 ? 20.359 10.883 11.906 1 98.5 19 GLN B CA 1
ATOM 3114 C C . GLN B 1 19 ? 21.125 11.961 11.148 1 98.5 19 GLN B C 1
ATOM 3116 O O . GLN B 1 19 ? 21.125 13.133 11.531 1 98.5 19 GLN B O 1
ATOM 3121 N N . PHE B 1 20 ? 21.812 11.5 10.133 1 98.44 20 PHE B N 1
ATOM 3122 C CA . PHE B 1 20 ? 22.562 12.438 9.289 1 98.44 20 PHE B CA 1
ATOM 3123 C C . PHE B 1 20 ? 21.625 13.516 8.742 1 98.44 20 PHE B C 1
ATOM 3125 O O . PHE B 1 20 ? 21.938 14.711 8.828 1 98.44 20 PHE B O 1
ATOM 3132 N N . ASN B 1 21 ? 20.484 13.086 8.172 1 98.75 21 ASN B N 1
ATOM 3133 C CA . ASN B 1 21 ? 19.531 14.016 7.594 1 98.75 21 ASN B CA 1
ATOM 3134 C C . ASN B 1 21 ? 18.953 14.953 8.656 1 98.75 21 ASN B C 1
ATOM 3136 O O . ASN B 1 21 ? 18.734 16.141 8.391 1 98.75 21 ASN B O 1
ATOM 3140 N N . PHE B 1 22 ? 18.672 14.43 9.891 1 98.44 22 PHE B N 1
ATOM 3141 C CA . PHE B 1 22 ? 18.203 15.25 11 1 98.44 22 PHE B CA 1
ATOM 3142 C C . PHE B 1 22 ? 19.203 16.344 11.336 1 98.44 22 PHE B C 1
ATOM 3144 O O . PHE B 1 22 ? 18.828 17.484 11.57 1 98.44 22 PHE B O 1
ATOM 3151 N N . ASN B 1 23 ? 20.406 15.992 11.328 1 97.69 23 ASN B N 1
ATOM 3152 C CA . ASN B 1 23 ? 21.469 16.953 11.641 1 97.69 23 ASN B CA 1
ATOM 3153 C C . ASN B 1 23 ? 21.594 18.016 10.555 1 97.69 23 ASN B C 1
ATOM 3155 O O . ASN B 1 23 ? 21.938 19.172 10.852 1 97.69 23 ASN B O 1
ATOM 3159 N N . GLN B 1 24 ? 21.281 17.641 9.266 1 97.19 24 GLN B N 1
ATOM 3160 C CA . GLN B 1 24 ? 21.266 18.656 8.211 1 97.19 24 GLN B CA 1
ATOM 3161 C C . GLN B 1 24 ? 20.234 19.734 8.508 1 97.19 24 GLN B C 1
ATOM 3163 O O . GLN B 1 24 ? 20.453 20.906 8.203 1 97.19 24 GLN B O 1
ATOM 3168 N N . VAL B 1 25 ? 19.094 19.375 9.102 1 97.25 25 VAL B N 1
ATOM 3169 C CA . VAL B 1 25 ? 18.062 20.328 9.477 1 97.25 25 VAL B CA 1
ATOM 3170 C C . VAL B 1 25 ? 18.594 21.281 10.531 1 97.25 25 VAL B C 1
ATOM 3172 O O . VAL B 1 25 ? 18.422 22.5 10.422 1 97.25 25 VAL B O 1
ATOM 3175 N N . LYS B 1 26 ? 19.266 20.75 11.508 1 95.69 26 LYS B N 1
ATOM 3176 C CA . LYS B 1 26 ? 19.844 21.562 12.57 1 95.69 26 LYS B CA 1
ATOM 3177 C C . LYS B 1 26 ? 20.875 22.547 12.023 1 95.69 26 LYS B C 1
ATOM 3179 O O . LYS B 1 26 ? 20.953 23.688 12.469 1 95.69 26 LYS B O 1
ATOM 3184 N N . GLU B 1 27 ? 21.578 22.031 11.109 1 94.62 27 GLU B N 1
ATOM 3185 C CA . GLU B 1 27 ? 22.625 22.875 10.523 1 94.62 27 GLU B CA 1
ATOM 3186 C C . GLU B 1 27 ? 22.031 24.047 9.766 1 94.62 27 GLU B C 1
ATOM 3188 O O . GLU B 1 27 ? 22.578 25.156 9.789 1 94.62 27 GLU B O 1
ATOM 3193 N N . ILE B 1 28 ? 20.969 23.812 9.086 1 94.06 28 ILE B N 1
ATOM 3194 C CA . ILE B 1 28 ? 20.312 24.859 8.305 1 94.06 28 ILE B CA 1
ATOM 3195 C C . ILE B 1 28 ? 19.703 25.906 9.234 1 94.06 28 ILE B C 1
ATOM 3197 O O . ILE B 1 28 ? 19.844 27.109 8.992 1 94.06 28 ILE B O 1
ATOM 3201 N N . LEU B 1 29 ? 19.016 25.531 10.273 1 92.5 29 LEU B N 1
ATOM 3202 C CA . LEU B 1 29 ? 18.156 26.422 11.039 1 92.5 29 LEU B CA 1
ATOM 3203 C C . LEU B 1 29 ? 18.859 26.953 12.273 1 92.5 29 LEU B C 1
ATOM 3205 O O . LEU B 1 29 ? 18.484 27.984 12.82 1 92.5 29 LEU B O 1
ATOM 3209 N N . GLY B 1 30 ? 19.875 26.281 12.75 1 86.94 30 GLY B N 1
ATOM 3210 C CA . GLY B 1 30 ? 20.547 26.656 13.984 1 86.94 30 GLY B CA 1
ATOM 3211 C C . GLY B 1 30 ? 19.906 26.062 15.219 1 86.94 30 GLY B C 1
ATOM 3212 O O . GLY B 1 30 ? 18.859 25.406 15.133 1 86.94 30 GLY B O 1
ATOM 3213 N N . SER B 1 31 ? 20.391 26.297 16.375 1 86.69 31 SER B N 1
ATOM 3214 C CA . SER B 1 31 ? 20.031 25.609 17.625 1 86.69 31 SER B CA 1
ATOM 3215 C C . SER B 1 31 ? 18.812 26.25 18.281 1 86.69 31 SER B C 1
ATOM 3217 O O . SER B 1 31 ? 18.219 25.656 19.188 1 86.69 31 SER B O 1
ATOM 3219 N N . ASN B 1 32 ? 18.391 27.359 17.828 1 91.88 32 ASN B N 1
ATOM 3220 C CA . ASN B 1 32 ? 17.312 28.062 18.5 1 91.88 32 ASN B CA 1
ATOM 3221 C C . ASN B 1 32 ? 15.953 27.656 17.953 1 91.88 32 ASN B C 1
ATOM 3223 O O . ASN B 1 32 ? 14.922 27.984 18.547 1 91.88 32 ASN B O 1
ATOM 3227 N N . VAL B 1 33 ? 15.914 27.047 16.844 1 96.81 33 VAL B N 1
ATOM 3228 C CA . VAL B 1 33 ? 14.656 26.625 16.219 1 96.81 33 VAL B CA 1
ATOM 3229 C C . VAL B 1 33 ? 14.352 25.188 16.609 1 96.81 33 VAL B C 1
ATOM 3231 O O . VAL B 1 33 ? 15.203 24.297 16.469 1 96.81 33 VAL B O 1
ATOM 3234 N N . LYS B 1 34 ? 13.188 24.953 17.172 1 97.94 34 LYS B N 1
ATOM 3235 C CA . LYS B 1 34 ? 12.773 23.594 17.547 1 97.94 34 LYS B CA 1
ATOM 3236 C C . LYS B 1 34 ? 12.43 22.766 16.312 1 97.94 34 LYS B C 1
ATOM 3238 O O . LYS B 1 34 ? 12.062 23.312 15.273 1 97.94 34 LYS B O 1
ATOM 3243 N N . ILE B 1 35 ? 12.625 21.453 16.453 1 98.56 35 ILE B N 1
ATOM 3244 C CA . ILE B 1 35 ? 12.312 20.547 15.344 1 98.56 35 ILE B CA 1
ATOM 3245 C C . ILE B 1 35 ? 11.195 19.594 15.766 1 98.56 35 ILE B C 1
ATOM 3247 O O . ILE B 1 35 ? 11.328 18.875 16.75 1 98.56 35 ILE B O 1
ATOM 3251 N N . MET B 1 36 ? 10.094 19.625 15.086 1 98.88 36 MET B N 1
ATOM 3252 C CA . MET B 1 36 ? 9.047 18.609 15.148 1 98.88 36 MET B CA 1
ATOM 3253 C C . MET B 1 36 ? 9.172 17.641 13.984 1 98.88 36 MET B C 1
ATOM 3255 O O . MET B 1 36 ? 8.766 17.938 12.859 1 98.88 36 MET B O 1
ATOM 3259 N N . SER B 1 37 ? 9.688 16.453 14.25 1 98.94 37 SER B N 1
ATOM 3260 C CA . SER B 1 37 ? 9.883 15.453 13.203 1 98.94 37 SER B CA 1
ATOM 3261 C C . SER B 1 37 ? 8.562 14.805 12.805 1 98.94 37 SER B C 1
ATOM 3263 O O . SER B 1 37 ? 7.84 14.281 13.656 1 98.94 37 SER B O 1
ATOM 3265 N N . VAL B 1 38 ? 8.289 14.859 11.547 1 98.94 38 VAL B N 1
ATOM 3266 C CA . VAL B 1 38 ? 7.043 14.273 11.055 1 98.94 38 VAL B CA 1
ATOM 3267 C C . VAL B 1 38 ? 7.25 12.789 10.766 1 98.94 38 VAL B C 1
ATOM 3269 O O . VAL B 1 38 ? 8.086 12.422 9.938 1 98.94 38 VAL B O 1
ATOM 3272 N N . VAL B 1 39 ? 6.434 11.93 11.453 1 98.94 39 VAL B N 1
ATOM 3273 C CA . VAL B 1 39 ? 6.625 10.484 11.336 1 98.94 39 VAL B CA 1
ATOM 3274 C C . VAL B 1 39 ? 5.309 9.82 10.945 1 98.94 39 VAL B C 1
ATOM 3276 O O . VAL B 1 39 ? 5.09 8.641 11.242 1 98.94 39 VAL B O 1
ATOM 3279 N N . LYS B 1 40 ? 4.414 10.602 10.336 1 98.75 40 LYS B N 1
ATOM 3280 C CA . LYS B 1 40 ? 3.123 10.062 9.922 1 98.75 40 LYS B CA 1
ATOM 3281 C C . LYS B 1 40 ? 3.295 8.984 8.859 1 98.75 40 LYS B C 1
ATOM 3283 O O . LYS B 1 40 ? 4.383 8.82 8.297 1 98.75 40 LYS B O 1
ATOM 3288 N N . ALA B 1 41 ? 2.148 8.18 8.617 1 98.56 41 ALA B N 1
ATOM 3289 C CA . ALA B 1 41 ? 2.119 7.164 7.566 1 98.56 41 ALA B CA 1
ATOM 3290 C C . ALA B 1 41 ? 3.25 6.156 7.746 1 98.56 41 ALA B C 1
ATOM 3292 O O . ALA B 1 41 ? 4 5.879 6.805 1 98.56 41 ALA B O 1
ATOM 3293 N N . ASP B 1 42 ? 3.41 5.652 9.016 1 98.44 42 ASP B N 1
ATOM 3294 C CA . ASP B 1 42 ? 4.449 4.676 9.336 1 98.44 42 ASP B CA 1
ATOM 3295 C C . ASP B 1 42 ? 5.836 5.223 9.008 1 98.44 42 ASP B C 1
ATOM 3297 O O . ASP B 1 42 ? 6.656 4.527 8.406 1 98.44 42 ASP B O 1
ATOM 3301 N N . ALA B 1 43 ? 6.051 6.5 9.367 1 98.75 43 ALA B N 1
ATOM 3302 C CA . ALA B 1 43 ? 7.293 7.195 9.039 1 98.75 43 ALA B CA 1
ATOM 3303 C C . ALA B 1 43 ? 7.59 7.125 7.547 1 98.75 43 ALA B C 1
ATOM 3305 O O . ALA B 1 43 ? 8.672 6.707 7.141 1 98.75 43 ALA B O 1
ATOM 3306 N N . TYR B 1 44 ? 6.59 7.512 6.777 1 98.62 44 TYR B N 1
ATOM 3307 C CA . TYR B 1 44 ? 6.676 7.527 5.32 1 98.62 44 TYR B CA 1
ATOM 3308 C C . TYR B 1 44 ? 7.07 6.156 4.785 1 98.62 44 TYR B C 1
ATOM 3310 O O . TYR B 1 44 ? 7.828 6.059 3.816 1 98.62 44 TYR B O 1
ATOM 3318 N N . GLY B 1 45 ? 6.68 5.102 5.449 1 98.38 45 GLY B N 1
ATOM 3319 C CA . GLY B 1 45 ? 6.918 3.75 4.969 1 98.38 45 GLY B CA 1
ATOM 3320 C C . GLY B 1 45 ? 8.203 3.145 5.496 1 98.38 45 GLY B C 1
ATOM 3321 O O . GLY B 1 45 ? 8.57 2.029 5.125 1 98.38 45 GLY B O 1
ATOM 3322 N N . HIS B 1 46 ? 8.883 3.783 6.457 1 98.81 46 HIS B N 1
ATOM 3323 C CA . HIS B 1 46 ? 10.195 3.344 6.898 1 98.81 46 HIS B CA 1
ATOM 3324 C C . HIS B 1 46 ? 10.117 2.588 8.219 1 98.81 46 HIS B C 1
ATOM 3326 O O . HIS B 1 46 ? 11.125 2.098 8.727 1 98.81 46 HIS B O 1
ATOM 3332 N N . GLY B 1 47 ? 8.906 2.404 8.758 1 98.38 47 GLY B N 1
ATOM 3333 C CA . GLY B 1 47 ? 8.758 1.82 10.086 1 98.38 47 GLY B CA 1
ATOM 3334 C C . GLY B 1 47 ? 8.844 2.844 11.203 1 98.38 47 GLY B C 1
ATOM 3335 O O . GLY B 1 47 ? 9.938 3.279 11.562 1 98.38 47 GLY B O 1
ATOM 3336 N N . VAL B 1 48 ? 7.75 3.115 11.867 1 98.56 48 VAL B N 1
ATOM 3337 C CA . VAL B 1 48 ? 7.609 4.336 12.648 1 98.56 48 VAL B CA 1
ATOM 3338 C C . VAL B 1 48 ? 8.359 4.191 13.969 1 98.56 48 VAL B C 1
ATOM 3340 O O . VAL B 1 48 ? 8.969 5.148 14.453 1 98.56 48 VAL B O 1
ATOM 3343 N N . ILE B 1 49 ? 8.383 3.043 14.57 1 98.38 49 ILE B N 1
ATOM 3344 C CA . ILE B 1 49 ? 8.867 2.93 15.945 1 98.38 49 ILE B CA 1
ATOM 3345 C C . ILE B 1 49 ? 10.383 3.105 15.969 1 98.38 49 ILE B C 1
ATOM 3347 O O . ILE B 1 49 ? 10.898 3.992 16.656 1 98.38 49 ILE B O 1
ATOM 3351 N N . PRO B 1 50 ? 11.172 2.285 15.109 1 98.5 50 PRO B N 1
ATOM 3352 C CA . PRO B 1 50 ? 12.617 2.521 15.133 1 98.5 50 PRO B CA 1
ATOM 3353 C C . PRO B 1 50 ? 12.992 3.922 14.648 1 98.5 50 PRO B C 1
ATOM 3355 O O . PRO B 1 50 ? 13.93 4.527 15.18 1 98.5 50 PRO B O 1
ATOM 3358 N N . VAL B 1 51 ? 12.273 4.465 13.727 1 98.81 51 VAL B N 1
ATOM 3359 C CA . VAL B 1 51 ? 12.539 5.793 13.18 1 98.81 51 VAL B CA 1
ATOM 3360 C C . VAL B 1 51 ? 12.305 6.855 14.25 1 98.81 51 VAL B C 1
ATOM 3362 O O . VAL B 1 51 ? 13.172 7.699 14.492 1 98.81 51 VAL B O 1
ATOM 3365 N N . ALA B 1 52 ? 11.148 6.75 14.906 1 98.81 52 ALA B N 1
ATOM 3366 C CA . ALA B 1 52 ? 10.797 7.734 15.93 1 98.81 52 ALA B CA 1
ATOM 3367 C C . ALA B 1 52 ? 11.789 7.703 17.078 1 98.81 52 ALA B C 1
ATOM 3369 O O . ALA B 1 52 ? 12.227 8.758 17.562 1 98.81 52 ALA B O 1
ATOM 3370 N N . LYS B 1 53 ? 12.125 6.531 17.5 1 98.5 53 LYS B N 1
ATOM 3371 C CA . LYS B 1 53 ? 13.094 6.398 18.594 1 98.5 53 LYS B CA 1
ATOM 3372 C C . LYS B 1 53 ? 14.438 7.023 18.219 1 98.5 53 LYS B C 1
ATOM 3374 O O . LYS B 1 53 ? 15.055 7.715 19.016 1 98.5 53 LYS B O 1
ATOM 3379 N N . THR B 1 54 ? 14.852 6.797 16.984 1 98.62 54 THR B N 1
ATOM 3380 C CA . THR B 1 54 ? 16.109 7.344 16.5 1 98.62 54 THR B CA 1
ATOM 3381 C C . THR B 1 54 ? 16.062 8.867 16.453 1 98.62 54 THR B C 1
ATOM 3383 O O . THR B 1 54 ? 17.031 9.539 16.828 1 98.62 54 THR B O 1
ATOM 3386 N N . LEU B 1 55 ? 14.977 9.398 16.047 1 98.75 55 LEU B N 1
ATOM 3387 C CA . LEU B 1 55 ? 14.82 10.844 15.953 1 98.75 55 LEU B CA 1
ATOM 3388 C C . LEU B 1 55 ? 14.805 11.484 17.344 1 98.75 55 LEU B C 1
ATOM 3390 O O . LEU B 1 55 ? 15.375 12.555 17.547 1 98.75 55 LEU B O 1
ATOM 3394 N N . VAL B 1 56 ? 14.148 10.852 18.281 1 98.5 56 VAL B N 1
ATOM 3395 C CA . VAL B 1 56 ? 14.141 11.328 19.672 1 98.5 56 VAL B CA 1
ATOM 3396 C C . VAL B 1 56 ? 15.562 11.328 20.219 1 98.5 56 VAL B C 1
ATOM 3398 O O . VAL B 1 56 ? 15.992 12.305 20.828 1 98.5 56 VAL B O 1
ATOM 3401 N N . GLU B 1 57 ? 16.266 10.289 19.938 1 97.44 57 GLU B N 1
ATOM 3402 C CA . GLU B 1 57 ? 17.656 10.195 20.375 1 97.44 57 GLU B CA 1
ATOM 3403 C C . GLU B 1 57 ? 18.516 11.266 19.703 1 97.44 57 GLU B C 1
ATOM 3405 O O . GLU B 1 57 ? 19.453 11.781 20.328 1 97.44 57 GLU B O 1
ATOM 3410 N N . ALA B 1 58 ? 18.156 11.594 18.516 1 97.06 58 ALA B N 1
ATOM 3411 C CA . ALA B 1 58 ? 18.906 12.594 17.766 1 97.06 58 ALA B CA 1
ATOM 3412 C C . ALA B 1 58 ? 18.594 14.008 18.266 1 97.06 58 ALA B C 1
ATOM 3414 O O . ALA B 1 58 ? 19.328 14.953 17.953 1 97.06 58 ALA B O 1
ATOM 3415 N N . GLY B 1 59 ? 17.453 14.172 19 1 96.62 59 GLY B N 1
ATOM 3416 C CA . GLY B 1 59 ? 17.234 15.453 19.656 1 96.62 59 GLY B CA 1
ATOM 3417 C C . GLY B 1 59 ? 15.953 16.141 19.203 1 96.62 59 GLY B C 1
ATOM 3418 O O . GLY B 1 59 ? 15.758 17.328 19.484 1 96.62 59 GLY B O 1
ATOM 3419 N N . THR B 1 60 ? 15.117 15.391 18.453 1 98 60 THR B N 1
ATOM 3420 C CA . THR B 1 60 ? 13.852 16.031 18.094 1 98 60 THR B CA 1
ATOM 3421 C C . THR B 1 60 ? 13.07 16.422 19.344 1 98 60 THR B C 1
ATOM 3423 O O . THR B 1 60 ? 13.039 15.688 20.328 1 98 60 THR B O 1
ATOM 3426 N N . GLN B 1 61 ? 12.453 17.562 19.328 1 97.56 61 GLN B N 1
ATOM 3427 C CA . GLN B 1 61 ? 11.742 18.047 20.516 1 97.56 61 GLN B CA 1
ATOM 3428 C C . GLN B 1 61 ? 10.289 17.578 20.5 1 97.56 61 GLN B C 1
ATOM 3430 O O . GLN B 1 61 ? 9.617 17.594 21.547 1 97.56 61 GLN B O 1
ATOM 3435 N N . ARG B 1 62 ? 9.789 17.203 19.312 1 98.44 62 ARG B N 1
ATOM 3436 C CA . ARG B 1 62 ? 8.391 16.828 19.109 1 98.44 62 ARG B CA 1
ATOM 3437 C C . ARG B 1 62 ? 8.234 15.93 17.891 1 98.44 62 ARG B C 1
ATOM 3439 O O . ARG B 1 62 ? 9.055 15.984 16.969 1 98.44 62 ARG B O 1
ATOM 3446 N N . LEU B 1 63 ? 7.246 15.047 17.938 1 98.94 63 LEU B N 1
ATOM 3447 C CA . LEU B 1 63 ? 6.863 14.258 16.781 1 98.94 63 LEU B CA 1
ATOM 3448 C C . LEU B 1 63 ? 5.5 14.688 16.25 1 98.94 63 LEU B C 1
ATOM 3450 O O . LEU B 1 63 ? 4.68 15.227 17 1 98.94 63 LEU B O 1
ATOM 3454 N N . ALA B 1 64 ? 5.309 14.523 15.008 1 98.94 64 ALA B N 1
ATOM 3455 C CA . ALA B 1 64 ? 4.012 14.812 14.406 1 98.94 64 ALA B CA 1
ATOM 3456 C C . ALA B 1 64 ? 3.477 13.594 13.648 1 98.94 64 ALA B C 1
ATOM 3458 O O . ALA B 1 64 ? 4.238 12.883 12.984 1 98.94 64 ALA B O 1
ATOM 3459 N N . VAL B 1 65 ? 2.189 13.375 13.766 1 98.88 65 VAL B N 1
ATOM 3460 C CA . VAL B 1 65 ? 1.469 12.32 13.055 1 98.88 65 VAL B CA 1
ATOM 3461 C C . VAL B 1 65 ? 0.258 12.914 12.344 1 98.88 65 VAL B C 1
ATOM 3463 O O . VAL B 1 65 ? -0.091 14.078 12.555 1 98.88 65 VAL B O 1
ATOM 3466 N N . ALA B 1 66 ? -0.35 12.125 11.461 1 98.62 66 ALA B N 1
ATOM 3467 C CA . ALA B 1 66 ? -1.482 12.617 10.68 1 98.62 66 ALA B CA 1
ATOM 3468 C C . ALA B 1 66 ? -2.789 12.461 11.453 1 98.62 66 ALA B C 1
ATOM 3470 O O . ALA B 1 66 ? -3.695 13.281 11.328 1 98.62 66 ALA B O 1
ATOM 3471 N N . ILE B 1 67 ? -2.922 11.344 12.234 1 98.44 67 ILE B N 1
ATOM 3472 C CA . ILE B 1 67 ? -4.16 10.992 12.922 1 98.44 67 ILE B CA 1
ATOM 3473 C C . ILE B 1 67 ? -3.844 10.508 14.336 1 98.44 67 ILE B C 1
ATOM 3475 O O . ILE B 1 67 ? -2.736 10.031 14.602 1 98.44 67 ILE B O 1
ATOM 3479 N N . PRO B 1 68 ? -4.816 10.617 15.242 1 98.69 68 PRO B N 1
ATOM 3480 C CA . PRO B 1 68 ? -4.57 10.242 16.641 1 98.69 68 PRO B CA 1
ATOM 3481 C C . PRO B 1 68 ? -4.121 8.789 16.781 1 98.69 68 PRO B C 1
ATOM 3483 O O . PRO B 1 68 ? -3.301 8.477 17.656 1 98.69 68 PRO B O 1
ATOM 3486 N N . GLU B 1 69 ? -4.586 7.922 15.945 1 98.25 69 GLU B N 1
ATOM 3487 C CA . GLU B 1 69 ? -4.281 6.496 16.047 1 98.25 69 GLU B CA 1
ATOM 3488 C C . GLU B 1 69 ? -2.789 6.234 15.867 1 98.25 69 GLU B C 1
ATOM 3490 O O . GLU B 1 69 ? -2.232 5.328 16.484 1 98.25 69 GLU B O 1
ATOM 3495 N N . GLU B 1 70 ? -2.152 7.02 15.055 1 98.56 70 GLU B N 1
ATOM 3496 C CA . GLU B 1 70 ? -0.704 6.918 14.898 1 98.56 70 GLU B CA 1
ATOM 3497 C C . GLU B 1 70 ? 0.02 7.359 16.172 1 98.56 70 GLU B C 1
ATOM 3499 O O . GLU B 1 70 ? 1.07 6.816 16.516 1 98.56 70 GLU B O 1
ATOM 3504 N N . GLY B 1 71 ? -0.533 8.383 16.828 1 98.81 71 GLY B N 1
ATOM 3505 C CA . GLY B 1 71 ? 0.031 8.82 18.094 1 98.81 71 GLY B CA 1
ATOM 3506 C C . GLY B 1 71 ? -0.065 7.766 19.188 1 98.81 71 GLY B C 1
ATOM 3507 O O . GLY B 1 71 ? 0.855 7.613 19.984 1 98.81 71 GLY B O 1
ATOM 3508 N N . VAL B 1 72 ? -1.187 7.066 19.219 1 98.56 72 VAL B N 1
ATOM 3509 C CA . VAL B 1 72 ? -1.392 5.988 20.188 1 98.56 72 VAL B CA 1
ATOM 3510 C C . VAL B 1 72 ? -0.29 4.941 20.031 1 98.56 72 VAL B C 1
ATOM 3512 O O . VAL B 1 72 ? 0.268 4.469 21.016 1 98.56 72 VAL B O 1
ATOM 3515 N N . GLU B 1 73 ? -0.005 4.617 18.75 1 98.31 73 GLU B N 1
ATOM 3516 C CA . GLU B 1 73 ? 1.04 3.637 18.484 1 98.31 73 GLU B CA 1
ATOM 3517 C C . GLU B 1 73 ? 2.379 4.078 19.062 1 98.31 73 GLU B C 1
ATOM 3519 O O . GLU B 1 73 ? 3.098 3.271 19.656 1 98.31 73 GLU B O 1
ATOM 3524 N N . LEU B 1 74 ? 2.721 5.32 18.906 1 98.81 74 LEU B N 1
ATOM 3525 C CA . LEU B 1 74 ? 3.969 5.859 19.438 1 98.81 74 LEU B CA 1
ATOM 3526 C C . LEU B 1 74 ? 3.979 5.824 20.953 1 98.81 74 LEU B C 1
ATOM 3528 O O . LEU B 1 74 ? 4.984 5.457 21.562 1 98.81 74 LEU B O 1
ATOM 3532 N N . ARG B 1 75 ? 2.85 6.199 21.594 1 98.88 75 ARG B N 1
ATOM 3533 C CA . ARG B 1 75 ? 2.736 6.18 23.047 1 98.88 75 ARG B CA 1
ATOM 3534 C C . ARG B 1 75 ? 2.881 4.762 23.578 1 98.88 75 ARG B C 1
ATOM 3536 O O . ARG B 1 75 ? 3.598 4.535 24.562 1 98.88 75 ARG B O 1
ATOM 3543 N N . GLU B 1 76 ? 2.232 3.828 22.938 1 98.56 76 GLU B N 1
ATOM 3544 C CA . GLU B 1 76 ? 2.295 2.434 23.359 1 98.56 76 GLU B CA 1
ATOM 3545 C C . GLU B 1 76 ? 3.707 1.873 23.203 1 98.56 76 GLU B C 1
ATOM 3547 O O . GLU B 1 76 ? 4.082 0.92 23.891 1 98.56 76 GLU B O 1
ATOM 3552 N N . ALA B 1 77 ? 4.449 2.516 22.359 1 98.31 77 ALA B N 1
ATOM 3553 C CA . ALA B 1 77 ? 5.828 2.092 22.141 1 98.31 77 ALA B CA 1
ATOM 3554 C C . ALA B 1 77 ? 6.77 2.768 23.141 1 98.31 77 ALA B C 1
ATOM 3556 O O . ALA B 1 77 ? 7.984 2.557 23.094 1 98.31 77 ALA B O 1
ATOM 3557 N N . GLY B 1 78 ? 6.301 3.686 23.953 1 98.25 78 GLY B N 1
ATOM 3558 C CA . GLY B 1 78 ? 7.066 4.215 25.062 1 98.25 78 GLY B CA 1
ATOM 3559 C C . GLY B 1 78 ? 7.625 5.602 24.797 1 98.25 78 GLY B C 1
ATOM 3560 O O . GLY B 1 78 ? 8.445 6.105 25.578 1 98.25 78 GLY B O 1
ATOM 3561 N N . LEU B 1 79 ? 7.223 6.227 23.734 1 98.44 79 LEU B N 1
ATOM 3562 C CA . LEU B 1 79 ? 7.711 7.566 23.438 1 98.44 79 LEU B CA 1
ATOM 3563 C C . LEU B 1 79 ? 6.977 8.609 24.266 1 98.44 79 LEU B C 1
ATOM 3565 O O . LEU B 1 79 ? 5.742 8.656 24.266 1 98.44 79 LEU B O 1
ATOM 3569 N N . SER B 1 80 ? 7.719 9.516 24.891 1 98 80 SER B N 1
ATOM 3570 C CA . SER B 1 80 ? 7.102 10.438 25.844 1 98 80 SER B CA 1
ATOM 3571 C C . SER B 1 80 ? 7.168 11.875 25.344 1 98 80 SER B C 1
ATOM 3573 O O . SER B 1 80 ? 6.504 12.758 25.891 1 98 80 SER B O 1
ATOM 3575 N N . VAL B 1 81 ? 7.984 12.102 24.266 1 98.56 81 VAL B N 1
ATOM 3576 C CA . VAL B 1 81 ? 8.062 13.453 23.734 1 98.56 81 VAL B CA 1
ATOM 3577 C C . VAL B 1 81 ? 6.68 13.914 23.281 1 98.56 81 VAL B C 1
ATOM 3579 O O . VAL B 1 81 ? 5.797 13.094 23.031 1 98.56 81 VAL B O 1
ATOM 3582 N N . PRO B 1 82 ? 6.449 15.242 23.266 1 98.88 82 PRO B N 1
ATOM 3583 C CA . PRO B 1 82 ? 5.164 15.711 22.734 1 98.88 82 PRO B CA 1
ATOM 3584 C C . PRO B 1 82 ? 4.867 15.18 21.344 1 98.88 82 PRO B C 1
ATOM 3586 O O . PRO B 1 82 ? 5.773 15.078 20.516 1 98.88 82 PRO B O 1
ATOM 3589 N N . ILE B 1 83 ? 3.639 14.789 21.109 1 98.94 83 ILE B N 1
ATOM 3590 C CA . ILE B 1 83 ? 3.174 14.32 19.812 1 98.94 83 ILE B CA 1
ATOM 3591 C C . ILE B 1 83 ? 2.008 15.188 19.328 1 98.94 83 ILE B C 1
ATOM 3593 O O . ILE B 1 83 ? 0.995 15.305 20.031 1 98.94 83 ILE B O 1
ATOM 3597 N N . GLN B 1 84 ? 2.16 15.797 18.203 1 98.94 84 GLN B N 1
ATOM 3598 C CA . GLN B 1 84 ? 1.107 16.625 17.641 1 98.94 84 GLN B CA 1
ATOM 3599 C C . GLN B 1 84 ? 0.392 15.914 16.5 1 98.94 84 GLN B C 1
ATOM 3601 O O . GLN B 1 84 ? 1.032 15.266 15.672 1 98.94 84 GLN B O 1
ATOM 3606 N N . VAL B 1 85 ? -0.912 15.938 16.5 1 98.94 85 VAL B N 1
ATOM 3607 C CA . VAL B 1 85 ? -1.739 15.438 15.398 1 98.94 85 VAL B CA 1
ATOM 3608 C C . VAL B 1 85 ? -1.997 16.562 14.391 1 98.94 85 VAL B C 1
ATOM 3610 O O . VAL B 1 85 ? -2.594 17.578 14.734 1 98.94 85 VAL B O 1
ATOM 3613 N N . LEU B 1 86 ? -1.615 16.328 13.156 1 98.75 86 LEU B N 1
ATOM 3614 C CA . LEU B 1 86 ? -1.638 17.391 12.172 1 98.75 86 LEU B CA 1
ATOM 3615 C C . LEU B 1 86 ? -3.018 17.516 11.531 1 98.75 86 LEU B C 1
ATOM 3617 O O . LEU B 1 86 ? -3.396 18.594 11.062 1 98.75 86 LEU B O 1
ATOM 3621 N N . GLY B 1 87 ? -3.762 16.438 11.477 1 97.56 87 GLY B N 1
ATOM 3622 C CA . GLY B 1 87 ? -5.059 16.453 10.812 1 97.56 87 GLY B CA 1
ATOM 3623 C C . GLY B 1 87 ? -6.188 16.875 11.734 1 97.56 87 GLY B C 1
ATOM 3624 O O . GLY B 1 87 ? -6.047 16.844 12.961 1 97.56 87 GLY B O 1
ATOM 3625 N N . GLU B 1 88 ? -7.293 17.391 11.109 1 97.25 88 GLU B N 1
ATOM 3626 C CA . GLU B 1 88 ? -8.508 17.656 11.867 1 97.25 88 GLU B CA 1
ATOM 3627 C C . GLU B 1 88 ? -9.125 16.359 12.398 1 97.25 88 GLU B C 1
ATOM 3629 O O . GLU B 1 88 ? -9.062 15.328 11.734 1 97.25 88 GLU B O 1
ATOM 3634 N N . VAL B 1 89 ? -9.664 16.453 13.594 1 97.56 89 VAL B N 1
ATOM 3635 C CA . VAL B 1 89 ? -10.164 15.242 14.25 1 97.56 89 VAL B CA 1
ATOM 3636 C C . VAL B 1 89 ? -11.68 15.328 14.406 1 97.56 89 VAL B C 1
ATOM 3638 O O . VAL B 1 89 ? -12.25 16.422 14.43 1 97.56 89 VAL B O 1
ATOM 3641 N N . LEU B 1 90 ? -12.312 14.234 14.477 1 97.88 90 LEU B N 1
ATOM 3642 C CA . LEU B 1 90 ? -13.742 14.117 14.727 1 97.88 90 LEU B CA 1
ATOM 3643 C C . LEU B 1 90 ? -14.008 13.617 16.141 1 97.88 90 LEU B C 1
ATOM 3645 O O . LEU B 1 90 ? -13.094 13.148 16.812 1 97.88 90 LEU B O 1
ATOM 3649 N N . PRO B 1 91 ? -15.258 13.758 16.656 1 97.44 91 PRO B N 1
ATOM 3650 C CA . PRO B 1 91 ? -15.594 13.391 18.047 1 97.44 91 PRO B CA 1
ATOM 3651 C C . PRO B 1 91 ? -15.203 11.953 18.391 1 97.44 91 PRO B C 1
ATOM 3653 O O . PRO B 1 91 ? -14.797 11.672 19.516 1 97.44 91 PRO B O 1
ATOM 3656 N N . SER B 1 92 ? -15.258 11.047 17.406 1 96.75 92 SER B N 1
ATOM 3657 C CA . SER B 1 92 ? -14.922 9.648 17.656 1 96.75 92 SER B CA 1
ATOM 3658 C C . SER B 1 92 ? -13.469 9.492 18.094 1 96.75 92 SER B C 1
ATOM 3660 O O . SER B 1 92 ? -13.086 8.469 18.656 1 96.75 92 SER B O 1
ATOM 3662 N N . GLN B 1 93 ? -12.648 10.508 17.891 1 98.12 93 GLN B N 1
ATOM 3663 C CA . GLN B 1 93 ? -11.211 10.398 18.141 1 98.12 93 GLN B CA 1
ATOM 3664 C C . GLN B 1 93 ? -10.812 11.211 19.375 1 98.12 93 GLN B C 1
ATOM 3666 O O . GLN B 1 93 ? -9.664 11.133 19.828 1 98.12 93 GLN B O 1
ATOM 3671 N N . TYR B 1 94 ? -11.742 12 19.953 1 98.06 94 TYR B N 1
ATOM 3672 C CA . TYR B 1 94 ? -11.398 12.977 20.984 1 98.06 94 TYR B CA 1
ATOM 3673 C C . TYR B 1 94 ? -10.805 12.289 22.203 1 98.06 94 TYR B C 1
ATOM 3675 O O . TYR B 1 94 ? -9.836 12.781 22.797 1 98.06 94 TYR B O 1
ATOM 3683 N N . GLU B 1 95 ? -11.359 11.156 22.578 1 97.56 95 GLU B N 1
ATOM 3684 C CA . GLU B 1 95 ? -10.891 10.477 23.781 1 97.56 95 GLU B CA 1
ATOM 3685 C C . GLU B 1 95 ? -9.422 10.086 23.672 1 97.56 95 GLU B C 1
ATOM 3687 O O . GLU B 1 95 ? -8.695 10.078 24.656 1 97.56 95 GLU B O 1
ATOM 3692 N N . LEU B 1 96 ? -8.977 9.719 22.453 1 98.44 96 LEU B N 1
ATOM 3693 C CA . LEU B 1 96 ? -7.582 9.336 22.234 1 98.44 96 LEU B CA 1
ATOM 3694 C C . LEU B 1 96 ? -6.645 10.492 22.562 1 98.44 96 LEU B C 1
ATOM 3696 O O . LEU B 1 96 ? -5.539 10.273 23.062 1 98.44 96 LEU B O 1
ATOM 3700 N N . LEU B 1 97 ? -7.102 11.695 22.281 1 98.69 97 LEU B N 1
ATOM 3701 C CA . LEU B 1 97 ? -6.281 12.875 22.5 1 98.69 97 LEU B CA 1
ATOM 3702 C C . LEU B 1 97 ? -5.965 13.039 23.984 1 98.69 97 LEU B C 1
ATOM 3704 O O . LEU B 1 97 ? -4.875 13.484 24.359 1 98.69 97 LEU B O 1
ATOM 3708 N N . PHE B 1 98 ? -6.902 12.719 24.828 1 98.38 98 PHE B N 1
ATOM 3709 C CA . PHE B 1 98 ? -6.754 12.891 26.266 1 98.38 98 PHE B CA 1
ATOM 3710 C C . PHE B 1 98 ? -6.086 11.672 26.906 1 98.38 98 PHE B C 1
ATOM 3712 O O . PHE B 1 98 ? -5.133 11.812 27.672 1 98.38 98 PHE B O 1
ATOM 3719 N N . LYS B 1 99 ? -6.527 10.508 26.484 1 97.75 99 LYS B N 1
ATOM 3720 C CA . LYS B 1 99 ? -6.004 9.273 27.062 1 97.75 99 LYS B CA 1
ATOM 3721 C C . LYS B 1 99 ? -4.512 9.125 26.781 1 97.75 99 LYS B C 1
ATOM 3723 O O . LYS B 1 99 ? -3.768 8.586 27.609 1 97.75 99 LYS B O 1
ATOM 3728 N N . TYR B 1 100 ? -4.059 9.609 25.641 1 98.5 100 TYR B N 1
ATOM 3729 C CA . TYR B 1 100 ? -2.678 9.375 25.234 1 98.5 100 TYR B CA 1
ATOM 3730 C C . TYR B 1 100 ? -1.898 10.68 25.172 1 98.5 100 TYR B C 1
ATOM 3732 O O . TYR B 1 100 ? -0.782 10.727 24.641 1 98.5 100 TYR B O 1
ATOM 3740 N N . ASP B 1 101 ? -2.518 11.781 25.625 1 98.38 101 ASP B N 1
ATOM 3741 C CA . ASP B 1 101 ? -1.893 13.094 25.719 1 98.38 101 ASP B CA 1
ATOM 3742 C C . ASP B 1 101 ? -1.33 13.539 24.375 1 98.38 101 ASP B C 1
ATOM 3744 O O . ASP B 1 101 ? -0.141 13.844 24.266 1 98.38 101 ASP B O 1
ATOM 3748 N N . LEU B 1 102 ? -2.121 13.523 23.375 1 98.88 102 LEU B N 1
ATOM 3749 C CA . LEU B 1 102 ? -1.776 14.008 22.047 1 98.88 102 LEU B CA 1
ATOM 3750 C C . LEU B 1 102 ? -2.23 15.453 21.859 1 98.88 102 LEU B C 1
ATOM 3752 O O . LEU B 1 102 ? -3.291 15.844 22.359 1 98.88 102 LEU B O 1
ATOM 3756 N N . ILE B 1 103 ? -1.463 16.25 21.188 1 98.88 103 ILE B N 1
ATOM 3757 C CA . ILE B 1 103 ? -1.77 17.656 20.969 1 98.88 103 ILE B CA 1
ATOM 3758 C C . ILE B 1 103 ? -2.5 17.828 19.641 1 98.88 103 ILE B C 1
ATOM 3760 O O . ILE B 1 103 ? -1.935 17.578 18.578 1 98.88 103 ILE B O 1
ATOM 3764 N N . PRO B 1 104 ? -3.746 18.281 19.656 1 98.81 104 PRO B N 1
ATOM 3765 C CA . PRO B 1 104 ? -4.496 18.406 18.406 1 98.81 104 PRO B CA 1
ATOM 3766 C C . PRO B 1 104 ? -4.199 19.719 17.672 1 98.81 104 PRO B C 1
ATOM 3768 O O . PRO B 1 104 ? -3.818 20.703 18.297 1 98.81 104 PRO B O 1
ATOM 3771 N N . THR B 1 105 ? -4.316 19.688 16.391 1 98.69 105 THR B N 1
ATOM 3772 C CA . THR B 1 105 ? -4.426 20.859 15.531 1 98.69 105 THR B CA 1
ATOM 3773 C C . THR B 1 105 ? -5.887 21.234 15.305 1 98.69 105 THR B C 1
ATOM 3775 O O . THR B 1 105 ? -6.68 20.391 14.852 1 98.69 105 THR B O 1
ATOM 3778 N N . VAL B 1 106 ? -6.227 22.453 15.586 1 98.19 106 VAL B N 1
ATOM 3779 C CA . VAL B 1 106 ? -7.629 22.875 15.578 1 98.19 106 VAL B CA 1
ATOM 3780 C C . VAL B 1 106 ? -7.84 23.953 14.523 1 98.19 106 VAL B C 1
ATOM 3782 O O . VAL B 1 106 ? -7.109 24.938 14.484 1 98.19 106 VAL B O 1
ATOM 3785 N N . GLY B 1 107 ? -8.797 23.703 13.695 1 96.5 107 GLY B N 1
ATOM 3786 C CA . GLY B 1 107 ? -9.164 24.688 12.672 1 96.5 107 GLY B CA 1
ATOM 3787 C C . GLY B 1 107 ? -10.641 25.016 12.664 1 96.5 107 GLY B C 1
ATOM 3788 O O . GLY B 1 107 ? -11.086 25.875 11.898 1 96.5 107 GLY B O 1
ATOM 3789 N N . ARG B 1 108 ? -11.398 24.406 13.586 1 96.06 108 ARG B N 1
ATOM 3790 C CA . ARG B 1 108 ? -12.844 24.609 13.664 1 96.06 108 ARG B CA 1
ATOM 3791 C C . ARG B 1 108 ? -13.266 25 15.07 1 96.06 108 ARG B C 1
ATOM 3793 O O . ARG B 1 108 ? -12.75 24.469 16.062 1 96.06 108 ARG B O 1
ATOM 3800 N N . GLU B 1 109 ? -14.195 25.891 15.094 1 96.31 109 GLU B N 1
ATOM 3801 C CA . GLU B 1 109 ? -14.711 26.344 16.391 1 96.31 109 GLU B CA 1
ATOM 3802 C C . GLU B 1 109 ? -15.352 25.188 17.156 1 96.31 109 GLU B C 1
ATOM 3804 O O . GLU B 1 109 ? -15.148 25.047 18.359 1 96.31 109 GLU B O 1
ATOM 3809 N N . GLU B 1 110 ? -16.125 24.359 16.469 1 96.69 110 GLU B N 1
ATOM 3810 C CA . GLU B 1 110 ? -16.797 23.234 17.109 1 96.69 110 GLU B CA 1
ATOM 3811 C C . GLU B 1 110 ? -15.797 22.297 17.766 1 96.69 110 GLU B C 1
ATOM 3813 O O . GLU B 1 110 ? -16.062 21.766 18.844 1 96.69 110 GLU B O 1
ATOM 3818 N N . THR B 1 111 ? -14.734 22.062 17.094 1 97.75 111 THR B N 1
ATOM 3819 C CA . THR B 1 111 ? -13.695 21.203 17.672 1 97.75 111 THR B CA 1
ATOM 3820 C C . THR B 1 111 ? -13.141 21.812 18.953 1 97.75 111 THR B C 1
ATOM 3822 O O . THR B 1 111 ? -13.008 21.125 19.969 1 97.75 111 THR B O 1
ATOM 3825 N N . ALA B 1 112 ? -12.852 23.125 18.953 1 98.12 112 ALA B N 1
ATOM 3826 C CA . ALA B 1 112 ? -12.312 23.797 20.125 1 98.12 112 ALA B CA 1
ATOM 3827 C C . ALA B 1 112 ? -13.281 23.719 21.312 1 98.12 112 ALA B C 1
ATOM 3829 O O . ALA B 1 112 ? -12.875 23.406 22.438 1 98.12 112 ALA B O 1
ATOM 3830 N N . LEU B 1 113 ? -14.539 23.969 20.984 1 98.25 113 LEU B N 1
ATOM 3831 C CA . LEU B 1 113 ? -15.562 23.969 22.031 1 98.25 113 LEU B CA 1
ATOM 3832 C C . LEU B 1 113 ? -15.719 22.562 22.609 1 98.25 113 LEU B C 1
ATOM 3834 O O . LEU B 1 113 ? -15.828 22.406 23.828 1 98.25 113 LEU B O 1
ATOM 3838 N N . SER B 1 114 ? -15.734 21.562 21.75 1 98.12 114 SER B N 1
ATOM 3839 C CA . SER B 1 114 ? -15.875 20.188 22.203 1 98.12 114 SER B CA 1
ATOM 3840 C C . SER B 1 114 ? -14.68 19.766 23.047 1 98.12 114 SER B C 1
ATOM 3842 O O . SER B 1 114 ? -14.844 19.109 24.094 1 98.12 114 SER B O 1
ATOM 3844 N N . LEU B 1 115 ? -13.5 20.109 22.609 1 98.5 115 LEU B N 1
ATOM 3845 C CA . LEU B 1 115 ? -12.297 19.781 23.359 1 98.5 115 LEU B CA 1
ATOM 3846 C C . LEU B 1 115 ? -12.281 20.484 24.703 1 98.5 115 LEU B C 1
ATOM 3848 O O . LEU B 1 115 ? -11.828 19.922 25.703 1 98.5 115 LEU B O 1
ATOM 3852 N N . ASN B 1 116 ? -12.727 21.719 24.719 1 98.62 116 ASN B N 1
ATOM 3853 C CA . ASN B 1 116 ? -12.82 22.469 25.984 1 98.62 116 ASN B CA 1
ATOM 3854 C C . ASN B 1 116 ? -13.727 21.75 26.984 1 98.62 116 ASN B C 1
ATOM 3856 O O . ASN B 1 116 ? -13.375 21.625 28.156 1 98.62 116 ASN B O 1
ATOM 3860 N N . ARG B 1 117 ? -14.875 21.344 26.516 1 98.31 117 ARG B N 1
ATOM 3861 C CA . ARG B 1 117 ? -15.82 20.625 27.375 1 98.31 117 ARG B CA 1
ATOM 3862 C C . ARG B 1 117 ? -15.219 19.328 27.891 1 98.31 117 ARG B C 1
ATOM 3864 O O . ARG B 1 117 ? -15.336 19.016 29.078 1 98.31 117 ARG B O 1
ATOM 3871 N N . LEU B 1 118 ? -14.578 18.578 27.078 1 98.06 118 LEU B N 1
ATOM 3872 C CA . LEU B 1 118 ? -14 17.297 27.469 1 98.06 118 LEU B CA 1
ATOM 3873 C C . LEU B 1 118 ? -12.828 17.5 28.422 1 98.06 118 LEU B C 1
ATOM 3875 O O . LEU B 1 118 ? -12.617 16.688 29.328 1 98.06 118 LEU B O 1
ATOM 3879 N N . ALA B 1 119 ? -12.055 18.5 28.125 1 98.56 119 ALA B N 1
ATOM 3880 C CA . ALA B 1 119 ? -10.93 18.812 29.016 1 98.56 119 ALA B CA 1
ATOM 3881 C C . ALA B 1 119 ? -11.406 19.062 30.438 1 98.56 119 ALA B C 1
ATOM 3883 O O . ALA B 1 119 ? -10.75 18.672 31.406 1 98.56 119 ALA B O 1
ATOM 3884 N N . ALA B 1 120 ? -12.477 19.734 30.562 1 98.06 120 ALA B N 1
ATOM 3885 C CA . ALA B 1 120 ? -13.062 19.969 31.891 1 98.06 120 ALA B CA 1
ATOM 3886 C C . ALA B 1 120 ? -13.398 18.641 32.562 1 98.06 120 ALA B C 1
ATOM 3888 O O . ALA B 1 120 ? -13.148 18.469 33.75 1 98.06 120 ALA B O 1
ATOM 3889 N N . LYS B 1 121 ? -13.969 17.75 31.812 1 97.5 121 LYS B N 1
ATOM 3890 C CA . LYS B 1 121 ? -14.328 16.438 32.344 1 97.5 121 LYS B CA 1
ATOM 3891 C C . LYS B 1 121 ? -13.094 15.672 32.812 1 97.5 121 LYS B C 1
ATOM 3893 O O . LYS B 1 121 ? -13.141 14.93 33.781 1 97.5 121 LYS B O 1
ATOM 3898 N N . TYR B 1 122 ? -12.055 15.805 32.062 1 97.06 122 TYR B N 1
ATOM 3899 C CA . TYR B 1 122 ? -10.812 15.117 32.406 1 97.06 122 TYR B CA 1
ATOM 3900 C C . TYR B 1 122 ? -10 15.906 33.438 1 97.06 122 TYR B C 1
ATOM 3902 O O . TYR B 1 122 ? -8.945 15.453 33.875 1 97.06 122 TYR B O 1
ATOM 3910 N N . ASN B 1 123 ? -10.383 17.109 33.812 1 97.5 123 ASN B N 1
ATOM 3911 C CA . ASN B 1 123 ? -9.727 18.016 34.75 1 97.5 123 ASN B CA 1
ATOM 3912 C C . ASN B 1 123 ? -8.312 18.359 34.281 1 97.5 123 ASN B C 1
ATOM 3914 O O . ASN B 1 123 ? -7.355 18.234 35.062 1 97.5 123 ASN B O 1
ATOM 3918 N N . VAL B 1 124 ? -8.242 18.703 33 1 98.06 124 VAL B N 1
ATOM 3919 C CA . VAL B 1 124 ? -6.965 19.141 32.469 1 98.06 124 VAL B CA 1
ATOM 3920 C C . VAL B 1 124 ? -7.168 20.391 31.609 1 98.06 124 VAL B C 1
ATOM 3922 O O . VAL B 1 124 ? -8.305 20.766 31.297 1 98.06 124 VAL B O 1
ATOM 3925 N N . VAL B 1 125 ? -6.117 21.078 31.344 1 98.38 125 VAL B N 1
ATOM 3926 C CA . VAL B 1 125 ? -6.066 22.109 30.312 1 98.38 125 VAL B CA 1
ATOM 3927 C C . VAL B 1 125 ? -5.387 21.562 29.062 1 98.38 125 VAL B C 1
ATOM 3929 O O . VAL B 1 125 ? -4.211 21.203 29.094 1 98.38 125 VAL B O 1
ATOM 3932 N N . LYS B 1 126 ? -6.113 21.453 28.031 1 98.44 126 LYS B N 1
ATOM 3933 C CA . LYS B 1 126 ? -5.637 20.812 26.812 1 98.44 126 LYS B CA 1
ATOM 3934 C C . LYS B 1 126 ? -4.879 21.781 25.922 1 98.44 126 LYS B C 1
ATOM 3936 O O . LYS B 1 126 ? -5.414 22.828 25.547 1 98.44 126 LYS B O 1
ATOM 3941 N N . LYS B 1 127 ? -3.598 21.484 25.641 1 98.62 127 LYS B N 1
ATOM 3942 C CA . LYS B 1 127 ? -2.828 22.266 24.672 1 98.62 127 LYS B CA 1
ATOM 3943 C C . LYS B 1 127 ? -3.322 22.031 23.25 1 98.62 127 LYS B C 1
ATOM 3945 O O . LYS B 1 127 ? -3.646 20.891 22.891 1 98.62 127 LYS B O 1
ATOM 3950 N N . VAL B 1 128 ? -3.4 23.078 22.469 1 98.75 128 VAL B N 1
ATOM 3951 C CA . VAL B 1 128 ? -3.805 22.953 21.078 1 98.75 128 VAL B CA 1
ATOM 3952 C C . VAL B 1 128 ? -2.938 23.844 20.188 1 98.75 128 VAL B C 1
ATOM 3954 O O . VAL B 1 128 ? -2.311 24.781 20.688 1 98.75 128 VAL B O 1
ATOM 3957 N N . HIS B 1 129 ? -2.768 23.5 18.984 1 98.88 129 HIS B N 1
ATOM 3958 C CA . HIS B 1 129 ? -2.242 24.391 17.938 1 98.88 129 HIS B CA 1
ATOM 3959 C C . HIS B 1 129 ? -3.342 24.828 16.984 1 98.88 129 HIS B C 1
ATOM 3961 O O . HIS B 1 129 ? -4.188 24.016 16.594 1 98.88 129 HIS B O 1
ATOM 3967 N N . ILE B 1 130 ? -3.354 26.094 16.609 1 98.75 130 ILE B N 1
ATOM 3968 C CA . ILE B 1 130 ? -4.348 26.609 15.68 1 98.75 130 ILE B CA 1
ATOM 3969 C C . ILE B 1 130 ? -3.781 26.594 14.266 1 98.75 130 ILE B C 1
ATOM 3971 O O . ILE B 1 130 ? -2.646 27.016 14.039 1 98.75 130 ILE B O 1
ATOM 3975 N N . LYS B 1 131 ? -4.547 26.078 13.367 1 98.75 131 LYS B N 1
ATOM 3976 C CA . LYS B 1 131 ? -4.152 26.031 11.961 1 98.75 131 LYS B CA 1
ATOM 3977 C C . LYS B 1 131 ? -4.762 27.188 11.172 1 98.75 131 LYS B C 1
ATOM 3979 O O . LYS B 1 131 ? -5.977 27.375 11.188 1 98.75 131 LYS B O 1
ATOM 3984 N N . VAL B 1 132 ? -3.949 27.938 10.531 1 98.69 132 VAL B N 1
ATOM 3985 C CA . VAL B 1 132 ? -4.375 29 9.625 1 98.69 132 VAL B CA 1
ATOM 3986 C C . VAL B 1 132 ? -4.172 28.547 8.18 1 98.69 132 VAL B C 1
ATOM 3988 O O . VAL B 1 132 ? -3.07 28.156 7.793 1 98.69 132 VAL B O 1
ATOM 3991 N N . ASP B 1 133 ? -5.223 28.547 7.406 1 98.44 133 ASP B N 1
ATOM 3992 C CA . ASP B 1 133 ? -5.129 28.188 5.992 1 98.44 133 ASP B CA 1
ATOM 3993 C C . ASP B 1 133 ? -4.738 29.391 5.145 1 98.44 133 ASP B C 1
ATOM 3995 O O . ASP B 1 133 ? -5.605 30.125 4.652 1 98.44 133 ASP B O 1
ATOM 3999 N N . THR B 1 134 ? -3.498 29.422 4.875 1 98.31 134 THR B N 1
ATOM 4000 C CA . THR B 1 134 ? -3.02 30.594 4.148 1 98.31 134 THR B CA 1
ATOM 4001 C C . THR B 1 134 ? -3.066 30.359 2.641 1 98.31 134 THR B C 1
ATOM 4003 O O . THR B 1 134 ? -2.811 31.266 1.854 1 98.31 134 THR B O 1
ATOM 4006 N N . GLY B 1 135 ? -3.387 29.078 2.273 1 97 135 GLY B N 1
ATOM 4007 C CA . GLY B 1 135 ? -3.418 28.953 0.825 1 97 135 GLY B CA 1
ATOM 4008 C C . GLY B 1 135 ? -3.6 27.516 0.361 1 97 135 GLY B C 1
ATOM 4009 O O . GLY B 1 135 ? -3.812 27.266 -0.827 1 97 135 GLY B O 1
ATOM 4010 N N . MET B 1 136 ? -3.572 26.484 1.153 1 95.69 136 MET B N 1
ATOM 4011 C CA . MET B 1 136 ? -3.713 25.078 0.767 1 95.69 136 MET B CA 1
ATOM 4012 C C . MET B 1 136 ? -5.164 24.75 0.439 1 95.69 136 MET B C 1
ATOM 4014 O O . MET B 1 136 ? -5.438 23.812 -0.304 1 95.69 136 MET B O 1
ATOM 4018 N N . GLY B 1 137 ? -6.09 25.531 1.062 1 96 137 GLY B N 1
ATOM 4019 C CA . GLY B 1 137 ? -7.5 25.234 0.853 1 96 137 GLY B CA 1
ATOM 4020 C C . GLY B 1 137 ? -7.918 23.875 1.381 1 96 137 GLY B C 1
ATOM 4021 O O . GLY B 1 137 ? -8.75 23.203 0.773 1 96 137 GLY B O 1
ATOM 4022 N N . ARG B 1 138 ? -7.355 23.391 2.445 1 96.06 138 ARG B N 1
ATOM 4023 C CA . ARG B 1 138 ? -7.578 22.062 3.002 1 96.06 138 ARG B CA 1
ATOM 4024 C C . ARG B 1 138 ? -8.195 22.156 4.395 1 96.06 138 ARG B C 1
ATOM 4026 O O . ARG B 1 138 ? -9.414 22.109 4.543 1 96.06 138 ARG B O 1
ATOM 4033 N N . ILE B 1 139 ? -7.477 22.375 5.445 1 97.88 139 ILE B N 1
ATOM 4034 C CA . ILE B 1 139 ? -7.988 22.578 6.797 1 97.88 139 ILE B CA 1
ATOM 4035 C C . ILE B 1 139 ? -7.438 23.891 7.363 1 97.88 139 ILE B C 1
ATOM 4037 O O . ILE B 1 139 ? -6.473 24.438 6.836 1 97.88 139 ILE B O 1
ATOM 4041 N N . GLY B 1 140 ? -8.133 24.406 8.391 1 98.12 140 GLY B N 1
ATOM 4042 C CA . GLY B 1 140 ? -7.656 25.609 9.062 1 98.12 140 GLY B CA 1
ATOM 4043 C C . GLY B 1 140 ? -8.531 26.812 8.805 1 98.12 140 GLY B C 1
ATOM 4044 O O . GLY B 1 140 ? -9.203 26.891 7.77 1 98.12 140 GLY B O 1
ATOM 4045 N N . VAL B 1 141 ? -8.445 27.828 9.633 1 97.38 141 VAL B N 1
ATOM 4046 C CA . VAL B 1 141 ? -9.234 29.047 9.531 1 97.38 141 VAL B CA 1
ATOM 4047 C C . VAL B 1 141 ? -8.625 29.969 8.492 1 97.38 141 VAL B C 1
ATOM 4049 O O . VAL B 1 141 ? -7.402 30.016 8.328 1 97.38 141 VAL B O 1
ATOM 4052 N N . ARG B 1 142 ? -9.438 30.734 7.805 1 96.38 142 ARG B N 1
ATOM 4053 C CA . ARG B 1 142 ? -8.945 31.719 6.844 1 96.38 142 ARG B CA 1
ATOM 4054 C C . ARG B 1 142 ? -8.172 32.844 7.543 1 96.38 142 ARG B C 1
ATOM 4056 O O . ARG B 1 142 ? -8.531 33.25 8.656 1 96.38 142 ARG B O 1
ATOM 4063 N N . PRO B 1 143 ? -7.211 33.344 6.832 1 97.62 143 PRO B N 1
ATOM 4064 C CA . PRO B 1 143 ? -6.387 34.375 7.461 1 97.62 143 PRO B CA 1
ATOM 4065 C C . PRO B 1 143 ? -7.215 35.531 7.988 1 97.62 143 PRO B C 1
ATOM 4067 O O . PRO B 1 143 ? -6.973 36.031 9.102 1 97.62 143 PRO B O 1
ATOM 4070 N N . ARG B 1 144 ? -8.227 35.938 7.332 1 95.44 144 ARG B N 1
ATOM 4071 C CA . ARG B 1 144 ? -9.031 37.094 7.707 1 95.44 144 ARG B CA 1
ATOM 4072 C C . ARG B 1 144 ? -9.82 36.844 8.984 1 95.44 144 ARG B C 1
ATOM 4074 O O . ARG B 1 144 ? -10.234 37.75 9.672 1 95.44 144 ARG B O 1
ATOM 4081 N N . GLU B 1 145 ? -10 35.594 9.266 1 96.88 145 GLU B N 1
ATOM 4082 C CA . GLU B 1 145 ? -10.797 35.188 10.43 1 96.88 145 GLU B CA 1
ATOM 4083 C C . GLU B 1 145 ? -9.914 34.719 11.57 1 96.88 145 GLU B C 1
ATOM 4085 O O . GLU B 1 145 ? -10.398 34.469 12.68 1 96.88 145 GLU B O 1
ATOM 4090 N N . ALA B 1 146 ? -8.664 34.594 11.352 1 98.12 146 ALA B N 1
ATOM 4091 C CA . ALA B 1 146 ? -7.754 33.875 12.234 1 98.12 146 ALA B CA 1
ATOM 4092 C C . ALA B 1 146 ? -7.609 34.594 13.578 1 98.12 146 ALA B C 1
ATOM 4094 O O . ALA B 1 146 ? -7.652 33.938 14.633 1 98.12 146 ALA B O 1
ATOM 4095 N N . VAL B 1 147 ? -7.43 35.906 13.57 1 98.31 147 VAL B N 1
ATOM 4096 C CA . VAL B 1 147 ? -7.23 36.656 14.797 1 98.31 147 VAL B CA 1
ATOM 4097 C C . VAL B 1 147 ? -8.461 36.531 15.688 1 98.31 147 VAL B C 1
ATOM 4099 O O . VAL B 1 147 ? -8.344 36.281 16.891 1 98.31 147 VAL B O 1
ATOM 4102 N N . GLY B 1 148 ? -9.672 36.75 15.07 1 97.81 148 GLY B N 1
ATOM 4103 C CA . GLY B 1 148 ? -10.906 36.562 15.82 1 97.81 148 GLY B CA 1
ATOM 4104 C C . GLY B 1 148 ? -11.078 35.156 16.375 1 97.81 148 GLY B C 1
ATOM 4105 O O . GLY B 1 148 ? -11.516 34.969 17.516 1 97.81 148 GLY B O 1
ATOM 4106 N N . PHE B 1 149 ? -10.758 34.219 15.641 1 98 149 PHE B N 1
ATOM 4107 C CA . PHE B 1 149 ? -10.836 32.812 16.047 1 98 149 PHE B CA 1
ATOM 4108 C C . PHE B 1 149 ? -9.914 32.531 17.234 1 98 149 PHE B C 1
ATOM 4110 O O . PHE B 1 149 ? -10.32 31.906 18.219 1 98 149 PHE B O 1
ATOM 4117 N N . VAL B 1 150 ? -8.648 33 17.156 1 98.44 150 VAL B N 1
ATOM 4118 C CA . VAL B 1 150 ? -7.68 32.844 18.234 1 98.44 150 VAL B CA 1
ATOM 4119 C C . VAL B 1 150 ? -8.211 33.469 19.516 1 98.44 150 VAL B C 1
ATOM 4121 O O . VAL B 1 150 ? -8.117 32.875 20.594 1 98.44 150 VAL B O 1
ATOM 4124 N N . LYS B 1 151 ? -8.773 34.656 19.391 1 97.62 151 LYS B N 1
ATOM 4125 C CA . LYS B 1 151 ? -9.344 35.344 20.547 1 97.62 151 LYS B CA 1
ATOM 4126 C C . LYS B 1 151 ? -10.43 34.5 21.203 1 97.62 151 LYS B C 1
ATOM 4128 O O . LYS B 1 151 ? -10.477 34.375 22.438 1 97.62 151 LYS B O 1
ATOM 4133 N N . LYS B 1 152 ? -11.227 33.969 20.391 1 97.12 152 LYS B N 1
ATOM 4134 C CA . LYS B 1 152 ? -12.32 33.125 20.891 1 97.12 152 LYS B CA 1
ATOM 4135 C C . LYS B 1 152 ? -11.781 31.891 21.609 1 97.12 152 LYS B C 1
ATOM 4137 O O . LYS B 1 152 ? -12.227 31.578 22.719 1 97.12 152 LYS B O 1
ATOM 4142 N N . VAL B 1 153 ? -10.898 31.188 21 1 97.75 153 VAL B N 1
ATOM 4143 C CA . VAL B 1 153 ? -10.344 29.969 21.578 1 97.75 153 VAL B CA 1
ATOM 4144 C C . VAL B 1 153 ? -9.586 30.312 22.859 1 97.75 153 VAL B C 1
ATOM 4146 O O . VAL B 1 153 ? -9.625 29.547 23.844 1 97.75 153 VAL B O 1
ATOM 4149 N N . ASN B 1 154 ? -8.859 31.422 22.844 1 96.19 154 ASN B N 1
ATOM 4150 C CA . ASN B 1 154 ? -8.078 31.859 24 1 96.19 154 ASN B CA 1
ATOM 4151 C C . ASN B 1 154 ? -8.969 32.156 25.203 1 96.19 154 ASN B C 1
ATOM 4153 O O . ASN B 1 154 ? -8.492 32.188 26.344 1 96.19 154 ASN B O 1
ATOM 4157 N N . SER B 1 155 ? -10.18 32.406 25 1 96.44 155 SER B N 1
ATOM 4158 C CA . SER B 1 155 ? -11.109 32.75 26.078 1 96.44 155 SER B CA 1
ATOM 4159 C C . SER B 1 155 ? -11.656 31.484 26.734 1 96.44 155 SER B C 1
ATOM 4161 O O . SER B 1 155 ? -12.281 31.562 27.797 1 96.44 155 SER B O 1
ATOM 4163 N N . LEU B 1 156 ? -11.461 30.344 26.141 1 97.69 156 LEU B N 1
ATOM 4164 C CA . LEU B 1 156 ? -11.938 29.078 26.719 1 97.69 156 LEU B CA 1
ATOM 4165 C C . LEU B 1 156 ? -11.109 28.688 27.938 1 97.69 156 LEU B C 1
ATOM 4167 O O . LEU B 1 156 ? -9.891 28.859 27.938 1 97.69 156 LEU B O 1
ATOM 4171 N N . SER B 1 157 ? -11.695 28.125 28.969 1 97.75 157 SER B N 1
ATOM 4172 C CA . SER B 1 157 ? -11.094 27.953 30.281 1 97.75 157 SER B CA 1
ATOM 4173 C C . SER B 1 157 ? -10.188 26.719 30.312 1 97.75 157 SER B C 1
ATOM 4175 O O . SER B 1 157 ? -9.258 26.656 31.109 1 97.75 157 SER B O 1
ATOM 4177 N N . ASN B 1 158 ? -10.484 25.75 29.469 1 98.38 158 ASN B N 1
ATOM 4178 C CA . ASN B 1 158 ? -9.766 24.484 29.609 1 98.38 158 ASN B CA 1
ATOM 4179 C C . ASN B 1 158 ? -8.93 24.156 28.391 1 98.38 158 ASN B C 1
ATOM 4181 O O . ASN B 1 158 ? -8.578 23 28.156 1 98.38 158 ASN B O 1
ATOM 4185 N N . ILE B 1 159 ? -8.68 25.172 27.578 1 97.69 159 ILE B N 1
ATOM 4186 C CA . ILE B 1 159 ? -7.809 25.047 26.406 1 97.69 159 ILE B CA 1
ATOM 4187 C C . ILE B 1 159 ? -6.68 26.062 26.5 1 97.69 159 ILE B C 1
ATOM 4189 O O . ILE B 1 159 ? -6.902 27.203 26.906 1 97.69 159 ILE B O 1
ATOM 4193 N N . LYS B 1 160 ? -5.508 25.656 26.203 1 98.19 160 LYS B N 1
ATOM 4194 C CA . LYS B 1 160 ? -4.363 26.547 26.078 1 98.19 160 LYS B CA 1
ATOM 4195 C C . LYS B 1 160 ? -3.785 26.516 24.672 1 98.19 160 LYS B C 1
ATOM 4197 O O . LYS B 1 160 ? -3.35 25.469 24.188 1 98.19 160 LYS B O 1
ATOM 4202 N N . ILE B 1 161 ? -3.797 27.672 24.016 1 98.5 161 ILE B N 1
ATOM 4203 C CA . ILE B 1 161 ? -3.166 27.75 22.703 1 98.5 161 ILE B CA 1
ATOM 4204 C C . ILE B 1 161 ? -1.647 27.75 22.859 1 98.5 161 ILE B C 1
ATOM 4206 O O . ILE B 1 161 ? -1.064 28.734 23.328 1 98.5 161 ILE B O 1
ATOM 4210 N N . GLU B 1 162 ? -1.111 26.625 22.453 1 98.5 162 GLU B N 1
ATOM 4211 C CA . GLU B 1 162 ? 0.341 26.5 22.531 1 98.5 162 GLU B CA 1
ATOM 4212 C C . GLU B 1 162 ? 1.009 27.016 21.25 1 98.5 162 GLU B C 1
ATOM 4214 O O . GLU B 1 162 ? 2.125 27.531 21.297 1 98.5 162 GLU B O 1
ATOM 4219 N N . GLY B 1 163 ? 0.265 26.844 20.172 1 98.62 163 GLY B N 1
ATOM 4220 C CA . GLY B 1 163 ? 0.951 27.188 18.938 1 98.62 163 GLY B CA 1
ATOM 4221 C C . GLY B 1 163 ? 0.011 27.656 17.844 1 98.62 163 GLY B C 1
ATOM 4222 O O . GLY B 1 163 ? -1.203 27.469 17.938 1 98.62 163 GLY B O 1
ATOM 4223 N N . LEU B 1 164 ? 0.562 28.359 16.812 1 98.69 164 LEU B N 1
ATOM 4224 C CA . LEU B 1 164 ? -0.058 28.797 15.578 1 98.69 164 LEU B CA 1
ATOM 4225 C C . LEU B 1 164 ? 0.721 28.297 14.367 1 98.69 164 LEU B C 1
ATOM 4227 O O . LEU B 1 164 ? 1.946 28.422 14.312 1 98.69 164 LEU B O 1
ATOM 4231 N N . MET B 1 165 ? -0.043 27.703 13.445 1 98.81 165 MET B N 1
ATOM 4232 C CA . MET B 1 165 ? 0.688 27.062 12.352 1 98.81 165 MET B CA 1
ATOM 4233 C C . MET B 1 165 ? -0.004 27.312 11.016 1 98.81 165 MET B C 1
ATOM 4235 O O . MET B 1 165 ? -1.196 27.625 10.977 1 98.81 165 MET B O 1
ATOM 4239 N N . THR B 1 166 ? 0.698 27.219 9.953 1 98.75 166 THR B N 1
ATOM 4240 C CA . THR B 1 166 ? 0.233 27.125 8.578 1 98.75 166 THR B CA 1
ATOM 4241 C C . THR B 1 166 ? 1.062 26.125 7.789 1 98.75 166 THR B C 1
ATOM 4243 O O . THR B 1 166 ? 1.896 25.406 8.359 1 98.75 166 THR B O 1
ATOM 4246 N N . HIS B 1 167 ? 0.73 25.844 6.586 1 98.38 167 HIS B N 1
ATOM 4247 C CA . HIS B 1 167 ? 1.432 24.906 5.719 1 98.38 167 HIS B CA 1
ATOM 4248 C C . HIS B 1 167 ? 1.507 25.438 4.285 1 98.38 167 HIS B C 1
ATOM 4250 O O . HIS B 1 167 ? 0.497 25.859 3.725 1 98.38 167 HIS B O 1
ATOM 4256 N N . PHE B 1 168 ? 2.686 25.406 3.744 1 98.5 168 PHE B N 1
ATOM 4257 C CA . PHE B 1 168 ? 2.873 25.969 2.408 1 98.5 168 PHE B CA 1
ATOM 4258 C C . PHE B 1 168 ? 2.445 24.969 1.342 1 98.5 168 PHE B C 1
ATOM 4260 O O . PHE B 1 168 ? 2.791 23.781 1.418 1 98.5 168 PHE B O 1
ATOM 4267 N N . ALA B 1 169 ? 1.78 25.422 0.309 1 97.94 169 ALA B N 1
ATOM 4268 C CA . ALA B 1 169 ? 1.24 24.609 -0.774 1 97.94 169 ALA B CA 1
ATOM 4269 C C . ALA B 1 169 ? 2.266 24.422 -1.892 1 97.94 169 ALA B C 1
ATOM 4271 O O . ALA B 1 169 ? 2.225 23.438 -2.629 1 97.94 169 ALA B O 1
ATOM 4272 N N . SER B 1 170 ? 3.215 25.391 -1.979 1 97.81 170 SER B N 1
ATOM 4273 C CA . SER B 1 170 ? 4.004 25.406 -3.205 1 97.81 170 SER B CA 1
ATOM 4274 C C . SER B 1 170 ? 5.473 25.703 -2.918 1 97.81 170 SER B C 1
ATOM 4276 O O . SER B 1 170 ? 6.188 26.219 -3.783 1 97.81 170 SER B O 1
ATOM 4278 N N . ALA B 1 171 ? 5.859 25.453 -1.694 1 97.94 171 ALA B N 1
ATOM 4279 C CA . ALA B 1 171 ? 7.246 25.75 -1.337 1 97.94 171 ALA B CA 1
ATOM 4280 C C . ALA B 1 171 ? 8.219 24.922 -2.164 1 97.94 171 ALA B C 1
ATOM 4282 O O . ALA B 1 171 ? 9.383 25.281 -2.32 1 97.94 171 ALA B O 1
ATOM 4283 N N . ASP B 1 172 ? 7.762 23.766 -2.666 1 97.06 172 ASP B N 1
ATOM 4284 C CA . ASP B 1 172 ? 8.625 22.859 -3.414 1 97.06 172 ASP B CA 1
ATOM 4285 C C . ASP B 1 172 ? 8.594 23.188 -4.906 1 97.06 172 ASP B C 1
ATOM 4287 O O . ASP B 1 172 ? 9.188 22.453 -5.715 1 97.06 172 ASP B O 1
ATOM 4291 N N . GLU B 1 173 ? 7.914 24.234 -5.262 1 97.12 173 GLU B N 1
ATOM 4292 C CA . GLU B 1 173 ? 7.836 24.656 -6.66 1 97.12 173 GLU B CA 1
ATOM 4293 C C . GLU B 1 173 ? 8.961 25.625 -7.008 1 97.12 173 GLU B C 1
ATOM 4295 O O . GLU B 1 173 ? 9.547 26.25 -6.121 1 97.12 173 GLU B O 1
ATOM 4300 N N . ARG B 1 174 ? 9.297 25.75 -8.336 1 95.12 174 ARG B N 1
ATOM 4301 C CA . ARG B 1 174 ? 10.312 26.688 -8.805 1 95.12 174 ARG B CA 1
ATOM 4302 C C . ARG B 1 174 ? 9.867 28.141 -8.586 1 95.12 174 ARG B C 1
ATOM 4304 O O . ARG B 1 174 ? 10.648 28.969 -8.125 1 95.12 174 ARG B O 1
ATOM 4311 N N . ASP B 1 175 ? 8.641 28.375 -9.039 1 97.44 175 ASP B N 1
ATOM 4312 C CA . ASP B 1 175 ? 8.055 29.672 -8.789 1 97.44 175 ASP B CA 1
ATOM 4313 C C . ASP B 1 175 ? 7.66 29.828 -7.32 1 97.44 175 ASP B C 1
ATOM 4315 O O . ASP B 1 175 ? 6.773 29.125 -6.832 1 97.44 175 ASP B O 1
ATOM 4319 N N . LYS B 1 176 ? 8.242 30.797 -6.645 1 98.06 176 LYS B N 1
ATOM 4320 C CA . LYS B 1 176 ? 8.07 30.953 -5.203 1 98.06 176 LYS B CA 1
ATOM 4321 C C . LYS B 1 176 ? 6.992 31.984 -4.879 1 98.06 176 LYS B C 1
ATOM 4323 O O . LYS B 1 176 ? 6.75 32.281 -3.707 1 98.06 176 LYS B O 1
ATOM 4328 N N . SER B 1 177 ? 6.328 32.562 -5.891 1 98.19 177 SER B N 1
ATOM 4329 C CA . SER B 1 177 ? 5.41 33.688 -5.707 1 98.19 177 SER B CA 1
ATOM 4330 C C . SER B 1 177 ? 4.277 33.312 -4.754 1 98.19 177 SER B C 1
ATOM 4332 O O . SER B 1 177 ? 3.945 34.062 -3.848 1 98.19 177 SER B O 1
ATOM 4334 N N . TYR B 1 178 ? 3.748 32.156 -4.941 1 98.25 178 TYR B N 1
ATOM 4335 C CA . TYR B 1 178 ? 2.619 31.766 -4.109 1 98.25 178 TYR B CA 1
ATOM 4336 C C . TYR B 1 178 ? 3.055 31.547 -2.668 1 98.25 178 TYR B C 1
ATOM 4338 O O . TYR B 1 178 ? 2.305 31.828 -1.733 1 98.25 178 TYR B O 1
ATOM 4346 N N . THR B 1 179 ? 4.227 31 -2.459 1 98.44 179 THR B N 1
ATOM 4347 C CA . THR B 1 179 ? 4.758 30.797 -1.116 1 98.44 179 THR B CA 1
ATOM 4348 C C . THR B 1 179 ? 4.934 32.125 -0.392 1 98.44 179 THR B C 1
ATOM 4350 O O . THR B 1 179 ? 4.602 32.25 0.789 1 98.44 179 THR B O 1
ATOM 4353 N N . TYR B 1 180 ? 5.418 33.094 -1.102 1 98.56 180 TYR B N 1
ATOM 4354 C CA . TYR B 1 180 ? 5.562 34.406 -0.515 1 98.56 180 TYR B CA 1
ATOM 4355 C C . TYR B 1 180 ? 4.199 35 -0.158 1 98.56 180 TYR B C 1
ATOM 4357 O O . TYR B 1 180 ? 4.051 35.656 0.877 1 98.56 180 TYR B O 1
ATOM 4365 N N . GLU B 1 181 ? 3.279 34.781 -1.024 1 98.38 181 GLU B N 1
ATOM 4366 C CA . GLU B 1 181 ? 1.925 35.219 -0.729 1 98.38 181 GLU B CA 1
ATOM 4367 C C . GLU B 1 181 ? 1.394 34.594 0.553 1 98.38 181 GLU B C 1
ATOM 4369 O O . GLU B 1 181 ? 0.812 35.281 1.396 1 98.38 181 GLU B O 1
ATOM 4374 N N . GLN B 1 182 ? 1.583 33.312 0.716 1 98.56 182 GLN B N 1
ATOM 4375 C CA . GLN B 1 182 ? 1.147 32.625 1.922 1 98.56 182 GLN B CA 1
ATOM 4376 C C . GLN B 1 182 ? 1.861 33.156 3.158 1 98.56 182 GLN B C 1
ATOM 4378 O O . GLN B 1 182 ? 1.245 33.312 4.211 1 98.56 182 GLN B O 1
ATOM 4383 N N . TRP B 1 183 ? 3.143 33.375 2.977 1 98.5 183 TRP B N 1
ATOM 4384 C CA . TRP B 1 183 ? 3.936 33.906 4.078 1 98.5 183 TRP B CA 1
ATOM 4385 C C . TRP B 1 183 ? 3.396 35.25 4.527 1 98.5 183 TRP B C 1
ATOM 4387 O O . TRP B 1 183 ? 3.252 35.5 5.727 1 98.5 183 TRP B O 1
ATOM 4397 N N . ASP B 1 184 ? 3.098 36.094 3.607 1 98.56 184 ASP B N 1
ATOM 4398 C CA . ASP B 1 184 ? 2.578 37.438 3.912 1 98.56 184 ASP B CA 1
ATOM 4399 C C . ASP B 1 184 ? 1.25 37.344 4.656 1 98.56 184 ASP B C 1
ATOM 4401 O O . ASP B 1 184 ? 1.007 38.094 5.598 1 98.56 184 ASP B O 1
ATOM 4405 N N . LYS B 1 185 ? 0.402 36.469 4.246 1 98.56 185 LYS B N 1
ATOM 4406 C CA . LYS B 1 185 ? -0.875 36.25 4.922 1 98.56 185 LYS B CA 1
ATOM 4407 C C . LYS B 1 185 ? -0.665 35.781 6.363 1 98.56 185 LYS B C 1
ATOM 4409 O O . LYS B 1 185 ? -1.353 36.25 7.273 1 98.56 185 LYS B O 1
ATOM 4414 N N . PHE B 1 186 ? 0.271 34.938 6.535 1 98.62 186 PHE B N 1
ATOM 4415 C CA . PHE B 1 186 ? 0.557 34.438 7.875 1 98.62 186 PHE B CA 1
ATOM 4416 C C . PHE B 1 186 ? 1.108 35.531 8.758 1 98.62 186 PHE B C 1
ATOM 4418 O O . PHE B 1 186 ? 0.701 35.688 9.914 1 98.62 186 PHE B O 1
ATOM 4425 N N . LYS B 1 187 ? 2.006 36.25 8.188 1 97.94 187 LYS B N 1
ATOM 4426 C CA . LYS B 1 187 ? 2.6 37.375 8.898 1 97.94 187 LYS B CA 1
ATOM 4427 C C . LYS B 1 187 ? 1.534 38.406 9.312 1 97.94 187 LYS B C 1
ATOM 4429 O O . LYS B 1 187 ? 1.604 38.969 10.398 1 97.94 187 LYS B O 1
ATOM 4434 N N . GLN B 1 188 ? 0.624 38.594 8.461 1 98.25 188 GLN B N 1
ATOM 4435 C CA . GLN B 1 188 ? -0.466 39.5 8.781 1 98.25 188 GLN B CA 1
ATOM 4436 C C . GLN B 1 188 ? -1.247 39.031 10 1 98.25 188 GLN B C 1
ATOM 4438 O O . GLN B 1 188 ? -1.664 39.812 10.836 1 98.25 188 GLN B O 1
ATOM 4443 N N . VAL B 1 189 ? -1.473 37.75 10.094 1 98.56 189 VAL B N 1
ATOM 4444 C CA . VAL B 1 189 ? -2.156 37.156 11.242 1 98.56 189 VAL B CA 1
ATOM 4445 C C . VAL B 1 189 ? -1.316 37.375 12.5 1 98.56 189 VAL B C 1
ATOM 4447 O O . VAL B 1 189 ? -1.835 37.781 13.539 1 98.56 189 VAL B O 1
ATOM 4450 N N . LEU B 1 190 ? -0.039 37.094 12.391 1 97.81 190 LEU B N 1
ATOM 4451 C CA . LEU B 1 190 ? 0.869 37.281 13.523 1 97.81 190 LEU B CA 1
ATOM 4452 C C . LEU B 1 190 ? 0.871 38.75 13.992 1 97.81 190 LEU B C 1
ATOM 4454 O O . LEU B 1 190 ? 0.823 39 15.195 1 97.81 190 LEU B O 1
ATOM 4458 N N . ASP B 1 191 ? 0.958 39.625 13.039 1 97.62 191 ASP B N 1
ATOM 4459 C CA . ASP B 1 191 ? 0.947 41.062 13.359 1 97.62 191 ASP B CA 1
ATOM 4460 C C . ASP B 1 191 ? -0.355 41.438 14.055 1 97.62 191 ASP B C 1
ATOM 4462 O O . ASP B 1 191 ? -0.348 42.25 14.992 1 97.62 191 ASP B O 1
ATOM 4466 N N . GLY B 1 192 ? -1.424 40.906 13.523 1 97.88 192 GLY B N 1
ATOM 4467 C CA . GLY B 1 192 ? -2.711 41.156 14.148 1 97.88 192 GLY B CA 1
ATOM 4468 C C . GLY B 1 192 ? -2.779 40.688 15.586 1 97.88 192 GLY B C 1
ATOM 4469 O O . GLY B 1 192 ? -3.316 41.406 16.453 1 97.88 192 GLY B O 1
ATOM 4470 N N . LEU B 1 193 ? -2.281 39.562 15.875 1 98.06 193 LEU B N 1
ATOM 4471 C CA . LEU B 1 193 ? -2.262 39 17.234 1 98.06 193 LEU B CA 1
ATOM 4472 C C . LEU B 1 193 ? -1.357 39.844 18.141 1 98.06 193 LEU B C 1
ATOM 4474 O O . LEU B 1 193 ? -1.687 40.062 19.297 1 98.06 193 LEU B O 1
ATOM 4478 N N . ASN B 1 194 ? -0.221 40.25 17.578 1 96.88 194 ASN B N 1
ATOM 4479 C CA . ASN B 1 194 ? 0.705 41.094 18.328 1 96.88 194 ASN B CA 1
ATOM 4480 C C . ASN B 1 194 ? 0.055 42.406 18.734 1 96.88 194 ASN B C 1
ATOM 4482 O O . ASN B 1 194 ? 0.275 42.906 19.844 1 96.88 194 ASN B O 1
ATOM 4486 N N . LYS B 1 195 ? -0.692 42.969 17.828 1 97.06 195 LYS B N 1
ATOM 4487 C CA . LYS B 1 195 ? -1.379 44.219 18.109 1 97.06 195 LYS B CA 1
ATOM 4488 C C . LYS B 1 195 ? -2.348 44.094 19.281 1 97.06 195 LYS B C 1
ATOM 4490 O O . LYS B 1 195 ? -2.562 45.031 20.031 1 97.06 195 LYS B O 1
ATOM 4495 N N . LEU B 1 196 ? -2.869 42.938 19.375 1 96.31 196 LEU B N 1
ATOM 4496 C CA . LEU B 1 196 ? -3.812 42.688 20.453 1 96.31 196 LEU B CA 1
ATOM 4497 C C . LEU B 1 196 ? -3.09 42.156 21.688 1 96.31 196 LEU B C 1
ATOM 4499 O O . LEU B 1 196 ? -3.729 41.781 22.688 1 96.31 196 LEU B O 1
ATOM 4503 N N . ARG B 1 197 ? -1.786 42.031 21.688 1 96 197 ARG B N 1
ATOM 4504 C CA . ARG B 1 197 ? -0.931 41.562 22.766 1 96 197 ARG B CA 1
ATOM 4505 C C . ARG B 1 197 ? -1.274 40.125 23.156 1 96 197 ARG B C 1
ATOM 4507 O O . ARG B 1 197 ? -1.291 39.781 24.328 1 96 197 ARG B O 1
ATOM 4514 N N . ILE B 1 198 ? -1.695 39.344 22.188 1 95.44 198 ILE B N 1
ATOM 4515 C CA . ILE B 1 198 ? -1.891 37.906 22.344 1 95.44 198 ILE B CA 1
ATOM 4516 C C . ILE B 1 198 ? -0.614 37.188 21.953 1 95.44 198 ILE B C 1
ATOM 4518 O O . ILE B 1 198 ? -0.22 37.188 20.781 1 95.44 198 ILE B O 1
ATOM 4522 N N . ASP B 1 199 ? 0.002 36.656 22.922 1 92.94 199 ASP B N 1
ATOM 4523 C CA . ASP B 1 199 ? 1.266 35.969 22.688 1 92.94 199 ASP B CA 1
ATOM 4524 C C . ASP B 1 199 ? 1.042 34.469 22.438 1 92.94 199 ASP B C 1
ATOM 4526 O O . ASP B 1 199 ? 0.424 33.781 23.25 1 92.94 199 ASP B O 1
ATOM 4530 N N . ILE B 1 200 ? 1.451 33.969 21.375 1 96.56 200 ILE B N 1
ATOM 4531 C CA . ILE B 1 200 ? 1.437 32.531 21.031 1 96.56 200 ILE B CA 1
ATOM 4532 C C . ILE B 1 200 ? 2.846 31.969 21.156 1 96.56 200 ILE B C 1
ATOM 4534 O O . ILE B 1 200 ? 3.742 32.344 20.391 1 96.56 200 ILE B O 1
ATOM 4538 N N . PRO B 1 201 ? 3.105 31 21.984 1 97.12 201 PRO B N 1
ATOM 4539 C CA . PRO B 1 201 ? 4.453 30.531 22.328 1 97.12 201 PRO B CA 1
ATOM 4540 C C . PRO B 1 201 ? 5.188 29.938 21.125 1 97.12 201 PRO B C 1
ATOM 4542 O O . PRO B 1 201 ? 6.395 30.141 20.969 1 97.12 201 PRO B O 1
ATOM 4545 N N . ILE B 1 202 ? 4.535 29.156 20.297 1 98.38 202 ILE B N 1
ATOM 4546 C CA . ILE B 1 202 ? 5.199 28.438 19.219 1 98.38 202 ILE B CA 1
ATOM 4547 C C . ILE B 1 202 ? 4.535 28.781 17.891 1 98.38 202 ILE B C 1
ATOM 4549 O O . ILE B 1 202 ? 3.35 28.5 17.688 1 98.38 202 ILE B O 1
ATOM 4553 N N . LYS B 1 203 ? 5.242 29.406 17.062 1 98.5 203 LYS B N 1
ATOM 4554 C CA . LYS B 1 203 ? 4.816 29.688 15.695 1 98.5 203 LYS B CA 1
ATOM 4555 C C . LYS B 1 203 ? 5.605 28.844 14.695 1 98.5 203 LYS B C 1
ATOM 4557 O O . LYS B 1 203 ? 6.832 28.75 14.781 1 98.5 203 LYS B O 1
ATOM 4562 N N . HIS B 1 204 ? 4.871 28.109 13.805 1 98.5 204 HIS B N 1
ATOM 4563 C CA . HIS B 1 204 ? 5.598 27.266 12.859 1 98.5 204 HIS B CA 1
ATOM 4564 C C . HIS B 1 204 ? 4.871 27.203 11.523 1 98.5 204 HIS B C 1
ATOM 4566 O O . HIS B 1 204 ? 3.641 27.156 11.477 1 98.5 204 HIS B O 1
ATOM 4572 N N . SER B 1 205 ? 5.664 27.203 10.438 1 98.31 205 SER B N 1
ATOM 4573 C CA . SER B 1 205 ? 5.109 27.219 9.086 1 98.31 205 SER B CA 1
ATOM 4574 C C . SER B 1 205 ? 5.879 26.297 8.156 1 98.31 205 SER B C 1
ATOM 4576 O O . SER B 1 205 ? 5.344 25.828 7.141 1 98.31 205 SER B O 1
ATOM 4578 N N . SER B 1 206 ? 7.137 25.969 8.453 1 98.31 206 SER B N 1
ATOM 4579 C CA . SER B 1 206 ? 8.055 25.422 7.465 1 98.31 206 SER B CA 1
ATOM 4580 C C . SER B 1 206 ? 7.945 23.906 7.398 1 98.31 206 SER B C 1
ATOM 4582 O O . SER B 1 206 ? 8.195 23.219 8.391 1 98.31 206 SER B O 1
ATOM 4584 N N . ASN B 1 207 ? 7.531 23.469 6.238 1 98.19 207 ASN B N 1
ATOM 4585 C CA . ASN B 1 207 ? 7.727 22.078 5.859 1 98.19 207 ASN B CA 1
ATOM 4586 C C . ASN B 1 207 ? 9.109 21.844 5.254 1 98.19 207 ASN B C 1
ATOM 4588 O O . ASN B 1 207 ? 9.93 22.766 5.211 1 98.19 207 ASN B O 1
ATOM 4592 N N . SER B 1 208 ? 9.398 20.609 4.812 1 98.56 208 SER B N 1
ATOM 4593 C CA . SER B 1 208 ? 10.727 20.266 4.316 1 98.56 208 SER B CA 1
ATOM 4594 C C . SER B 1 208 ? 11.195 21.25 3.248 1 98.56 208 SER B C 1
ATOM 4596 O O . SER B 1 208 ? 12.297 21.797 3.33 1 98.56 208 SER B O 1
ATOM 4598 N N . ALA B 1 209 ? 10.344 21.531 2.232 1 98.5 209 ALA B N 1
ATOM 4599 C CA . ALA B 1 209 ? 10.719 22.422 1.13 1 98.5 209 ALA B CA 1
ATOM 4600 C C . ALA B 1 209 ? 11.031 23.828 1.632 1 98.5 209 ALA B C 1
ATOM 4602 O O . ALA B 1 209 ? 11.992 24.453 1.188 1 98.5 209 ALA B O 1
ATOM 4603 N N . ALA B 1 210 ? 10.234 24.312 2.562 1 98.5 210 ALA B N 1
ATOM 4604 C CA . ALA B 1 210 ? 10.43 25.656 3.096 1 98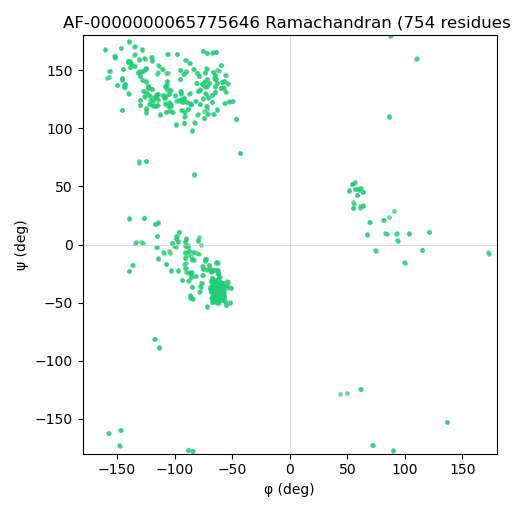.5 210 ALA B CA 1
ATOM 4605 C C . ALA B 1 210 ? 11.703 25.734 3.938 1 98.5 210 ALA B C 1
ATOM 4607 O O . ALA B 1 210 ? 12.391 26.75 3.943 1 98.5 210 ALA B O 1
ATOM 4608 N N . ILE B 1 211 ? 11.969 24.641 4.68 1 98.31 211 ILE B N 1
ATOM 4609 C CA . ILE B 1 211 ? 13.203 24.609 5.461 1 98.31 211 ILE B CA 1
ATOM 4610 C C . ILE B 1 211 ? 14.398 24.797 4.535 1 98.31 211 ILE B C 1
ATOM 4612 O O . ILE B 1 211 ? 15.328 25.531 4.848 1 98.31 211 ILE B O 1
ATOM 4616 N N . ILE B 1 212 ? 14.312 24.172 3.387 1 97.75 212 ILE B N 1
ATOM 4617 C CA . ILE B 1 212 ? 15.445 24.141 2.467 1 97.75 212 ILE B CA 1
ATOM 4618 C C . ILE B 1 212 ? 15.547 25.469 1.729 1 97.75 212 ILE B C 1
ATOM 4620 O O . ILE B 1 212 ? 16.641 26.047 1.62 1 97.75 212 ILE B O 1
ATOM 4624 N N . ASP B 1 213 ? 14.414 26.031 1.328 1 97.62 213 ASP B N 1
ATOM 4625 C CA . ASP B 1 213 ? 14.461 27.172 0.41 1 97.62 213 ASP B CA 1
ATOM 4626 C C . ASP B 1 213 ? 14.195 28.484 1.146 1 97.62 213 ASP B C 1
ATOM 4628 O O . ASP B 1 213 ? 14.508 29.562 0.635 1 97.62 213 ASP B O 1
ATOM 4632 N N . PHE B 1 214 ? 13.547 28.453 2.324 1 96.94 214 PHE B N 1
ATOM 4633 C CA . PHE B 1 214 ? 13.125 29.641 3.041 1 96.94 214 PHE B CA 1
ATOM 4634 C C . PHE B 1 214 ? 13.547 29.578 4.504 1 96.94 214 PHE B C 1
ATOM 4636 O O . PHE B 1 214 ? 12.695 29.578 5.398 1 96.94 214 PHE B O 1
ATOM 4643 N N . LYS B 1 215 ? 14.797 29.688 4.742 1 93.88 215 LYS B N 1
ATOM 4644 C CA . LYS B 1 215 ? 15.344 29.578 6.094 1 93.88 215 LYS B CA 1
ATOM 4645 C C . LYS B 1 215 ? 14.648 30.531 7.055 1 93.88 215 LYS B C 1
ATOM 4647 O O . LYS B 1 215 ? 14.352 30.172 8.195 1 93.88 215 LYS B O 1
ATOM 4652 N N . LYS B 1 216 ? 14.312 31.641 6.578 1 92.94 216 LYS B N 1
ATOM 4653 C CA . LYS B 1 216 ? 13.766 32.719 7.414 1 92.94 216 LYS B CA 1
ATOM 4654 C C . LYS B 1 216 ? 12.336 32.406 7.836 1 92.94 216 LYS B C 1
ATOM 4656 O O . LYS B 1 216 ? 11.789 33.031 8.742 1 92.94 216 LYS B O 1
ATOM 4661 N N . PHE B 1 217 ? 11.68 31.391 7.23 1 96.31 217 PHE B N 1
ATOM 4662 C CA . PHE B 1 217 ? 10.297 31.047 7.539 1 96.31 217 PHE B CA 1
ATOM 4663 C C . PHE B 1 217 ? 10.234 30.047 8.695 1 96.31 217 PHE B C 1
ATOM 4665 O O . PHE B 1 217 ? 9.148 29.688 9.148 1 96.31 217 PHE B O 1
ATOM 4672 N N . GLY B 1 218 ? 11.336 29.531 9.289 1 95.19 218 GLY B N 1
ATOM 4673 C CA . GLY B 1 218 ? 11.398 28.5 10.305 1 95.19 218 GLY B CA 1
ATOM 4674 C C . GLY B 1 218 ? 10.828 28.922 11.641 1 95.19 218 GLY B C 1
ATOM 4675 O O . GLY B 1 218 ? 10.297 28.109 12.391 1 95.19 218 GLY B O 1
ATOM 4676 N N . LEU B 1 219 ? 10.734 30.219 11.977 1 96.44 219 LEU B N 1
ATOM 4677 C CA . LEU B 1 219 ? 10.156 30.797 13.188 1 96.44 219 LEU B CA 1
ATOM 4678 C C . LEU B 1 219 ? 10.594 30.016 14.414 1 96.44 219 LEU B C 1
ATOM 4680 O O . LEU B 1 219 ? 11.797 29.828 14.648 1 96.44 219 LEU B O 1
ATOM 4684 N N . ASP B 1 220 ? 9.586 29.562 15.312 1 97.88 220 ASP B N 1
ATOM 4685 C CA . ASP B 1 220 ? 9.945 28.922 16.578 1 97.88 220 ASP B CA 1
ATOM 4686 C C . ASP B 1 220 ? 10.203 27.438 16.391 1 97.88 220 ASP B C 1
ATOM 4688 O O . ASP B 1 220 ? 10.906 26.812 17.188 1 97.88 220 ASP B O 1
ATOM 4692 N N . MET B 1 221 ? 9.648 26.828 15.367 1 98.5 221 MET B N 1
ATOM 4693 C CA . MET B 1 221 ? 9.672 25.391 15.156 1 98.5 221 MET B CA 1
ATOM 4694 C C . MET B 1 221 ? 9.461 25.047 13.688 1 98.5 221 MET B C 1
ATOM 4696 O O . MET B 1 221 ? 8.75 25.75 12.977 1 98.5 221 MET B O 1
ATOM 4700 N N . VAL B 1 222 ? 10.125 24.016 13.227 1 98.69 222 VAL B N 1
ATOM 4701 C CA . VAL B 1 222 ? 9.945 23.547 11.852 1 98.69 222 VAL B CA 1
ATOM 4702 C C . VAL B 1 222 ? 9.461 22.094 11.852 1 98.69 222 VAL B C 1
ATOM 4704 O O . VAL B 1 222 ? 9.57 21.406 12.867 1 98.69 222 VAL B O 1
ATOM 4707 N N . ARG B 1 223 ? 8.906 21.672 10.734 1 98.81 223 ARG B N 1
ATOM 4708 C CA . ARG B 1 223 ? 8.305 20.359 10.617 1 98.81 223 ARG B CA 1
ATOM 4709 C C . ARG B 1 223 ? 8.898 19.578 9.453 1 98.81 223 ARG B C 1
ATOM 4711 O O . ARG B 1 223 ? 8.227 19.328 8.453 1 98.81 223 ARG B O 1
ATOM 4718 N N . PRO B 1 224 ? 10.156 19.125 9.586 1 98.81 224 PRO B N 1
ATOM 4719 C CA . PRO B 1 224 ? 10.727 18.297 8.523 1 98.81 224 PRO B CA 1
ATOM 4720 C C . PRO B 1 224 ? 10.039 16.938 8.414 1 98.81 224 PRO B C 1
ATOM 4722 O O . PRO B 1 224 ? 9.844 16.266 9.43 1 98.81 224 PRO B O 1
ATOM 4725 N N . GLY B 1 225 ? 9.625 16.594 7.215 1 98.69 225 GLY B N 1
ATOM 4726 C CA . GLY B 1 225 ? 9.078 15.281 6.887 1 98.69 225 GLY B CA 1
ATOM 4727 C C . GLY B 1 225 ? 9.961 14.492 5.938 1 98.69 225 GLY B C 1
ATOM 4728 O O . GLY B 1 225 ? 10.945 13.875 6.363 1 98.69 225 GLY B O 1
ATOM 4729 N N . ILE B 1 226 ? 9.758 14.664 4.598 1 98.81 226 ILE B N 1
ATOM 4730 C CA . ILE B 1 226 ? 10.359 13.836 3.559 1 98.81 226 ILE B CA 1
ATOM 4731 C C . ILE B 1 226 ? 11.875 14.016 3.572 1 98.81 226 ILE B C 1
ATOM 4733 O O . ILE B 1 226 ? 12.617 13.078 3.26 1 98.81 226 ILE B O 1
ATOM 4737 N N . MET B 1 227 ? 12.383 15.195 3.957 1 98.75 227 MET B N 1
ATOM 4738 C CA . MET B 1 227 ? 13.828 15.422 3.939 1 98.75 227 MET B CA 1
ATOM 4739 C C . MET B 1 227 ? 14.531 14.57 4.988 1 98.75 227 MET B C 1
ATOM 4741 O O . MET B 1 227 ? 15.695 14.203 4.816 1 98.75 227 MET B O 1
ATOM 4745 N N . LEU B 1 228 ? 13.812 14.266 6.086 1 98.88 228 LEU B N 1
ATOM 4746 C CA . LEU B 1 228 ? 14.391 13.391 7.102 1 98.88 228 LEU B CA 1
ATOM 4747 C C . LEU B 1 228 ? 14.719 12.023 6.523 1 98.88 228 LEU B C 1
ATOM 4749 O O . LEU B 1 228 ? 15.672 11.367 6.957 1 98.88 228 LEU B O 1
ATOM 4753 N N . TYR B 1 229 ? 13.992 11.609 5.516 1 98.94 229 TYR B N 1
ATOM 4754 C CA . TYR B 1 229 ? 14.102 10.266 4.961 1 98.94 229 TYR B CA 1
ATOM 4755 C C . TYR B 1 229 ? 15.023 10.242 3.75 1 98.94 229 TYR B C 1
ATOM 4757 O O . TYR B 1 229 ? 15.109 9.242 3.035 1 98.94 229 TYR B O 1
ATOM 4765 N N . GLY B 1 230 ? 15.711 11.336 3.562 1 98.69 230 GLY B N 1
ATOM 4766 C CA . GLY B 1 230 ? 16.766 11.414 2.57 1 98.69 230 GLY B CA 1
ATOM 4767 C C . GLY B 1 230 ? 16.25 11.664 1.165 1 98.69 230 GLY B C 1
ATOM 4768 O O . GLY B 1 230 ? 16.938 11.344 0.185 1 98.69 230 GLY B O 1
ATOM 4769 N N . LEU B 1 231 ? 15.031 12.195 1.075 1 98.56 231 LEU B N 1
ATOM 4770 C CA . LEU B 1 231 ? 14.414 12.461 -0.221 1 98.56 231 LEU B CA 1
ATOM 4771 C C . LEU B 1 231 ? 14.109 13.945 -0.383 1 98.56 231 LEU B C 1
ATOM 4773 O O . LEU B 1 231 ? 13.609 14.586 0.546 1 98.56 231 LEU B O 1
ATOM 4777 N N . LYS B 1 232 ? 14.453 14.484 -1.5 1 97.56 232 LYS B N 1
ATOM 4778 C CA . LYS B 1 232 ? 14.133 15.883 -1.789 1 97.56 232 LYS B CA 1
ATOM 4779 C C . LYS B 1 232 ? 12.648 16.047 -2.104 1 97.56 232 LYS B C 1
ATOM 4781 O O . LYS B 1 232 ? 12.055 15.227 -2.809 1 97.56 232 LYS B O 1
ATOM 4786 N N . PRO B 1 233 ? 12.102 17.125 -1.597 1 97.44 233 PRO B N 1
ATOM 4787 C CA . PRO B 1 233 ? 10.688 17.375 -1.87 1 97.44 233 PRO B CA 1
ATOM 4788 C C . PRO B 1 233 ? 10.383 17.5 -3.361 1 97.44 233 PRO B C 1
ATOM 4790 O O . PRO B 1 233 ? 9.312 17.094 -3.816 1 97.44 233 PRO B O 1
ATOM 4793 N N . SER B 1 234 ? 11.242 18.094 -4.055 1 95.81 234 SER B N 1
ATOM 4794 C CA . SER B 1 234 ? 11.109 18.234 -5.5 1 95.81 234 SER B CA 1
ATOM 4795 C C . SER B 1 234 ? 12.453 18.547 -6.148 1 95.81 234 SER B C 1
ATOM 4797 O O . SER B 1 234 ? 13.414 18.891 -5.461 1 95.81 234 SER B O 1
ATOM 4799 N N . ARG B 1 235 ? 12.508 18.453 -7.48 1 92 235 ARG B N 1
ATOM 4800 C CA . ARG B 1 235 ? 13.711 18.781 -8.234 1 92 235 ARG B CA 1
ATOM 4801 C C . ARG B 1 235 ? 13.836 20.297 -8.422 1 92 235 ARG B C 1
ATOM 4803 O O . ARG B 1 235 ? 14.898 20.797 -8.797 1 92 235 ARG B O 1
ATOM 4810 N N . ASP B 1 236 ? 12.805 21.016 -8.023 1 94 236 ASP B N 1
ATOM 4811 C CA . ASP B 1 236 ? 12.711 22.422 -8.383 1 94 236 ASP B CA 1
ATOM 4812 C C . ASP B 1 236 ? 13.172 23.312 -7.238 1 94 236 ASP B C 1
ATOM 4814 O O . ASP B 1 236 ? 13.055 24.547 -7.309 1 94 236 ASP B O 1
ATOM 4818 N N . LEU B 1 237 ? 13.664 22.672 -6.215 1 95.5 237 LEU B N 1
ATOM 4819 C CA . LEU B 1 237 ? 14.164 23.484 -5.105 1 95.5 237 LEU B CA 1
ATOM 4820 C C . LEU B 1 237 ? 15.336 24.344 -5.551 1 95.5 237 LEU B C 1
ATOM 4822 O O . LEU B 1 237 ? 16.109 23.953 -6.426 1 95.5 237 LEU B O 1
ATOM 4826 N N . ILE B 1 238 ? 15.492 25.438 -4.965 1 94.06 238 ILE B N 1
ATOM 4827 C CA . ILE B 1 238 ? 16.531 26.406 -5.348 1 94.06 238 ILE B CA 1
ATOM 4828 C C . ILE B 1 238 ? 17.844 26.047 -4.66 1 94.06 238 ILE B C 1
ATOM 4830 O O . ILE B 1 238 ? 18.906 26.031 -5.293 1 94.06 238 ILE B O 1
ATOM 4834 N N . ASN B 1 239 ? 17.781 25.75 -3.389 1 93.06 239 ASN B N 1
ATOM 4835 C CA . ASN B 1 239 ? 18.969 25.453 -2.611 1 93.06 239 ASN B CA 1
ATOM 4836 C C . ASN B 1 239 ? 19.297 23.953 -2.627 1 93.06 239 ASN B C 1
ATOM 4838 O O . ASN B 1 239 ? 18.391 23.125 -2.744 1 93.06 239 ASN B O 1
ATOM 4842 N N . ASN B 1 240 ? 20.547 23.734 -2.549 1 91.12 240 ASN B N 1
ATOM 4843 C CA . ASN B 1 240 ? 20.984 22.344 -2.465 1 91.12 240 ASN B CA 1
ATOM 4844 C C . ASN B 1 240 ? 21.125 21.875 -1.015 1 91.12 240 ASN B C 1
ATOM 4846 O O . ASN B 1 240 ? 21.438 22.688 -0.133 1 91.12 240 ASN B O 1
ATOM 4850 N N . ILE B 1 241 ? 20.859 20.719 -0.826 1 94.19 241 ILE B N 1
ATOM 4851 C CA . ILE B 1 241 ? 21.031 20.094 0.479 1 94.19 241 ILE B CA 1
ATOM 4852 C C . ILE B 1 241 ? 21.5 18.656 0.296 1 94.19 241 ILE B C 1
ATOM 4854 O O . ILE B 1 241 ? 21.062 17.953 -0.618 1 94.19 241 ILE B O 1
ATOM 4858 N N . ASP B 1 242 ? 22.469 18.297 1.084 1 96.12 242 ASP B N 1
ATOM 4859 C CA . ASP B 1 242 ? 22.953 16.922 1.06 1 96.12 242 ASP B CA 1
ATOM 4860 C C . ASP B 1 242 ? 22.094 16.016 1.926 1 96.12 242 ASP B C 1
ATOM 4862 O O . ASP B 1 242 ? 22.109 16.109 3.154 1 96.12 242 ASP B O 1
ATOM 4866 N N . LEU B 1 243 ? 21.297 15.234 1.327 1 98.12 243 LEU B N 1
ATOM 4867 C CA . LEU B 1 243 ? 20.469 14.258 2.018 1 98.12 243 LEU B CA 1
ATOM 4868 C C . LEU B 1 243 ? 20.891 12.836 1.645 1 98.12 243 LEU B C 1
ATOM 4870 O O . LEU B 1 243 ? 21.359 12.594 0.532 1 98.12 243 LEU B O 1
ATOM 4874 N N . LYS B 1 244 ? 20.75 11.914 2.547 1 98.62 244 LYS B N 1
ATOM 4875 C CA . LYS B 1 244 ? 21.078 10.508 2.316 1 98.62 244 LYS B CA 1
ATOM 4876 C C . LYS B 1 244 ? 19.828 9.641 2.402 1 98.62 244 LYS B C 1
ATOM 4878 O O . LYS B 1 244 ? 19.172 9.586 3.443 1 98.62 244 LYS B O 1
ATOM 4883 N N . PRO B 1 245 ? 19.516 8.945 1.288 1 98.69 245 PRO B N 1
ATOM 4884 C CA . PRO B 1 245 ? 18.344 8.062 1.342 1 98.69 245 PRO B CA 1
ATOM 4885 C C . PRO B 1 245 ? 18.438 7.035 2.469 1 98.69 245 PRO B C 1
ATOM 4887 O O . PRO B 1 245 ? 19.453 6.363 2.621 1 98.69 245 PRO B O 1
ATOM 4890 N N . VAL B 1 246 ? 17.375 6.934 3.209 1 98.88 246 VAL B N 1
ATOM 4891 C CA . VAL B 1 246 ? 17.328 6.086 4.395 1 98.88 246 VAL B CA 1
ATOM 4892 C C . VAL B 1 246 ? 16.953 4.66 4 1 98.88 246 VAL B C 1
ATOM 4894 O O . VAL B 1 246 ? 17.359 3.701 4.668 1 98.88 246 VAL B O 1
ATOM 4897 N N . LEU B 1 247 ? 16.281 4.465 2.889 1 98.88 247 LEU B N 1
ATOM 4898 C CA . LEU B 1 247 ? 15.68 3.191 2.506 1 98.88 247 LEU B CA 1
ATOM 4899 C C . LEU B 1 247 ? 16.344 2.635 1.25 1 98.88 247 LEU B C 1
ATOM 4901 O O . LEU B 1 247 ? 16.547 3.367 0.281 1 98.88 247 LEU B O 1
ATOM 4905 N N . THR B 1 248 ? 16.75 1.386 1.298 1 98.88 248 THR B N 1
ATOM 4906 C CA . THR B 1 248 ? 17.125 0.558 0.157 1 98.88 248 THR B CA 1
ATOM 4907 C C . THR B 1 248 ? 16.172 -0.627 0.012 1 98.88 248 THR B C 1
ATOM 4909 O O . THR B 1 248 ? 15.922 -1.343 0.981 1 98.88 248 THR B O 1
ATOM 4912 N N . TRP B 1 249 ? 15.602 -0.814 -1.128 1 98.88 249 TRP B N 1
ATOM 4913 C CA . TRP B 1 249 ? 14.648 -1.889 -1.394 1 98.88 249 TRP B CA 1
ATOM 4914 C C . TRP B 1 249 ? 15.266 -2.949 -2.299 1 98.88 249 TRP B C 1
ATOM 4916 O O . TRP B 1 249 ? 15.688 -2.65 -3.418 1 98.88 249 TRP B O 1
ATOM 4926 N N . LYS B 1 250 ? 15.312 -4.199 -1.798 1 98.88 250 LYS B N 1
ATOM 4927 C CA . LYS B 1 250 ? 16.016 -5.266 -2.504 1 98.88 250 LYS B CA 1
ATOM 4928 C C . LYS B 1 250 ? 15.141 -6.512 -2.627 1 98.88 250 LYS B C 1
ATOM 4930 O O . LYS B 1 250 ? 14.141 -6.645 -1.924 1 98.88 250 LYS B O 1
ATOM 4935 N N . THR B 1 251 ? 15.469 -7.305 -3.543 1 98.81 251 THR B N 1
ATOM 4936 C CA . THR B 1 251 ? 14.891 -8.625 -3.734 1 98.81 251 THR B CA 1
ATOM 4937 C C . THR B 1 251 ? 15.922 -9.594 -4.301 1 98.81 251 THR B C 1
ATOM 4939 O O . THR B 1 251 ? 17.125 -9.344 -4.223 1 98.81 251 THR B O 1
ATOM 4942 N N . ARG B 1 252 ? 15.5 -10.812 -4.66 1 98.81 252 ARG B N 1
ATOM 4943 C CA . ARG B 1 252 ? 16.391 -11.797 -5.266 1 98.81 252 ARG B CA 1
ATOM 4944 C C . ARG B 1 252 ? 15.734 -12.461 -6.473 1 98.81 252 ARG B C 1
ATOM 4946 O O . ARG B 1 252 ? 14.5 -12.516 -6.562 1 98.81 252 ARG B O 1
ATOM 4953 N N . ILE B 1 253 ? 16.562 -12.914 -7.359 1 98.88 253 ILE B N 1
ATOM 4954 C CA . ILE B 1 253 ? 16.062 -13.703 -8.484 1 98.88 253 ILE B CA 1
ATOM 4955 C C . ILE B 1 253 ? 15.617 -15.078 -7.988 1 98.88 253 ILE B C 1
ATOM 4957 O O . ILE B 1 253 ? 16.375 -15.789 -7.336 1 98.88 253 ILE B O 1
ATOM 4961 N N . VAL B 1 254 ? 14.367 -15.445 -8.305 1 98.69 254 VAL B N 1
ATOM 4962 C CA . VAL B 1 254 ? 13.883 -16.734 -7.812 1 98.69 254 VAL B CA 1
ATOM 4963 C C . VAL B 1 254 ? 13.797 -17.719 -8.969 1 98.69 254 VAL B C 1
ATOM 4965 O O . VAL B 1 254 ? 13.672 -18.938 -8.75 1 98.69 254 VAL B O 1
ATOM 4968 N N . TYR B 1 255 ? 13.82 -17.25 -10.164 1 98.62 255 TYR B N 1
ATOM 4969 C CA . TYR B 1 255 ? 13.711 -18.109 -11.344 1 98.62 255 TYR B CA 1
ATOM 4970 C C . TYR B 1 255 ? 14.461 -17.5 -12.523 1 98.62 255 TYR B C 1
ATOM 4972 O O . TYR B 1 255 ? 14.461 -16.281 -12.703 1 98.62 255 TYR B O 1
ATOM 4980 N N . LEU B 1 256 ? 15.18 -18.312 -13.258 1 98.06 256 LEU B N 1
ATOM 4981 C CA . LEU B 1 256 ? 15.859 -17.922 -14.484 1 98.06 256 LEU B CA 1
ATOM 4982 C C . LEU B 1 256 ? 15.484 -18.859 -15.633 1 98.06 256 LEU B C 1
ATOM 4984 O O . LEU B 1 256 ? 15.469 -20.078 -15.469 1 98.06 256 LEU B O 1
ATOM 4988 N N . LYS B 1 257 ? 15.133 -18.297 -16.781 1 95.62 257 LYS B N 1
ATOM 4989 C CA . LYS B 1 257 ? 14.812 -19.156 -17.922 1 95.62 257 LYS B CA 1
ATOM 4990 C C . LYS B 1 257 ? 15.305 -18.531 -19.234 1 95.62 257 LYS B C 1
ATOM 4992 O O . LYS B 1 257 ? 15.203 -17.328 -19.438 1 95.62 257 LYS B O 1
ATOM 4997 N N . GLU B 1 258 ? 15.883 -19.328 -20.016 1 96.44 258 GLU B N 1
ATOM 4998 C CA . GLU B 1 258 ? 16.172 -18.953 -21.406 1 96.44 258 GLU B CA 1
ATOM 4999 C C . GLU B 1 258 ? 14.984 -19.25 -22.312 1 96.44 258 GLU B C 1
ATOM 5001 O O . GLU B 1 258 ? 14.43 -20.359 -22.281 1 96.44 258 GLU B O 1
ATOM 5006 N N . VAL B 1 259 ? 14.586 -18.266 -23.109 1 97 259 VAL B N 1
ATOM 5007 C CA . VAL B 1 259 ? 13.398 -18.438 -23.953 1 97 259 VAL B CA 1
ATOM 5008 C C . VAL B 1 259 ? 13.719 -18.047 -25.391 1 97 259 VAL B C 1
ATOM 5010 O O . VAL B 1 259 ? 14.555 -17.188 -25.641 1 97 259 VAL B O 1
ATOM 5013 N N . PRO B 1 260 ? 13.148 -18.703 -26.328 1 96.38 260 PRO B N 1
ATOM 5014 C CA . PRO B 1 260 ? 13.336 -18.344 -27.734 1 96.38 260 PRO B CA 1
ATOM 5015 C C . PRO B 1 260 ? 12.625 -17.047 -28.125 1 96.38 260 PRO B C 1
ATOM 5017 O O . PRO B 1 260 ? 11.828 -16.531 -27.344 1 96.38 260 PRO B O 1
ATOM 5020 N N . PRO B 1 261 ? 13.008 -16.469 -29.312 1 97.69 261 PRO B N 1
ATOM 5021 C CA . PRO B 1 261 ? 12.188 -15.375 -29.828 1 97.69 261 PRO B CA 1
ATOM 5022 C C . PRO B 1 261 ? 10.719 -15.758 -30 1 97.69 261 PRO B C 1
ATOM 5024 O O . PRO B 1 261 ? 10.406 -16.922 -30.266 1 97.69 261 PRO B O 1
ATOM 5027 N N . GLY B 1 262 ? 9.875 -14.797 -29.766 1 97.25 262 GLY B N 1
ATOM 5028 C CA . GLY B 1 262 ? 8.453 -15.039 -29.922 1 97.25 262 GLY B CA 1
ATOM 5029 C C . GLY B 1 262 ? 7.77 -15.453 -28.625 1 97.25 262 GLY B C 1
ATOM 5030 O O . GLY B 1 262 ? 6.574 -15.75 -28.625 1 97.25 262 GLY B O 1
ATOM 5031 N N . THR B 1 263 ? 8.484 -15.469 -27.547 1 97.19 263 THR B N 1
ATOM 5032 C CA . THR B 1 263 ? 7.922 -15.852 -26.25 1 97.19 263 THR B CA 1
ATOM 5033 C C . THR B 1 263 ? 7.203 -14.672 -25.594 1 97.19 263 THR B C 1
ATOM 5035 O O . THR B 1 263 ? 7.793 -13.602 -25.422 1 97.19 263 THR B O 1
ATOM 5038 N N . GLY B 1 264 ? 5.879 -14.875 -25.266 1 98.12 264 GLY B N 1
ATOM 5039 C CA . GLY B 1 264 ? 5.148 -13.875 -24.5 1 98.12 264 GLY B CA 1
ATOM 5040 C C . GLY B 1 264 ? 5.508 -13.875 -23.016 1 98.12 264 GLY B C 1
ATOM 5041 O O . GLY B 1 264 ? 5.711 -14.93 -22.422 1 98.12 264 GLY B O 1
ATOM 5042 N N . ILE B 1 265 ? 5.648 -12.656 -22.484 1 98.62 265 ILE B N 1
ATOM 5043 C CA . ILE B 1 265 ? 6.059 -12.539 -21.078 1 98.62 265 ILE B CA 1
ATOM 5044 C C . ILE B 1 265 ? 4.934 -11.898 -20.266 1 98.62 265 ILE B C 1
ATOM 5046 O O . ILE B 1 265 ? 4.457 -10.812 -20.609 1 98.62 265 ILE B O 1
ATOM 5050 N N . SER B 1 266 ? 4.508 -12.555 -19.172 1 98.31 266 SER B N 1
ATOM 5051 C CA . SER B 1 266 ? 3.582 -12.039 -18.172 1 98.31 266 SER B CA 1
ATOM 5052 C C . SER B 1 266 ? 2.164 -11.953 -18.734 1 98.31 266 SER B C 1
ATOM 5054 O O . SER B 1 266 ? 1.853 -12.562 -19.75 1 98.31 266 SER B O 1
ATOM 5056 N N . TYR B 1 267 ? 1.255 -11.352 -17.969 1 98.25 267 TYR B N 1
ATOM 5057 C CA . TYR B 1 267 ? -0.156 -11.227 -18.312 1 98.25 267 TYR B CA 1
ATOM 5058 C C . TYR B 1 267 ? -0.329 -10.453 -19.625 1 98.25 267 TYR B C 1
ATOM 5060 O O . TYR B 1 267 ? 0.318 -9.43 -19.844 1 98.25 267 TYR B O 1
ATOM 5068 N N . GLY B 1 268 ? -1.181 -11 -20.438 1 97.44 268 GLY B N 1
ATOM 5069 C CA . GLY B 1 268 ? -1.535 -10.328 -21.688 1 97.44 268 GLY B CA 1
ATOM 5070 C C . GLY B 1 268 ? -0.448 -10.406 -22.734 1 97.44 268 GLY B C 1
ATOM 5071 O O . GLY B 1 268 ? -0.639 -9.961 -23.875 1 97.44 268 GLY B O 1
ATOM 5072 N N . THR B 1 269 ? 0.708 -10.977 -22.344 1 97.88 269 THR B N 1
ATOM 5073 C CA . THR B 1 269 ? 1.851 -11.07 -23.25 1 97.88 269 THR B CA 1
ATOM 5074 C C . THR B 1 269 ? 2.162 -9.703 -23.859 1 97.88 269 THR B C 1
ATOM 5076 O O . THR B 1 269 ? 2.344 -9.594 -25.078 1 97.88 269 THR B O 1
ATOM 5079 N N . THR B 1 270 ? 2.186 -8.727 -23.016 1 98 270 THR B N 1
ATOM 5080 C CA . THR B 1 270 ? 2.359 -7.359 -23.5 1 98 270 THR B CA 1
ATOM 5081 C C . THR B 1 270 ? 3.795 -7.129 -23.953 1 98 270 THR B C 1
ATOM 5083 O O . THR B 1 270 ? 4.102 -6.09 -24.547 1 98 270 THR B O 1
ATOM 5086 N N . TYR B 1 271 ? 4.703 -8 -23.656 1 98.5 271 TYR B N 1
ATOM 5087 C CA . TYR B 1 271 ? 6.055 -8.062 -24.203 1 98.5 271 TYR B CA 1
ATOM 5088 C C . TYR B 1 271 ? 6.312 -9.406 -24.859 1 98.5 271 TYR B C 1
ATOM 5090 O O . TYR B 1 271 ? 5.957 -10.453 -24.312 1 98.5 271 TYR B O 1
ATOM 5098 N N . VAL B 1 272 ? 6.867 -9.398 -25.984 1 98.56 272 VAL B N 1
ATOM 5099 C CA . VAL B 1 272 ? 7.254 -10.602 -26.719 1 98.56 272 VAL B CA 1
ATOM 5100 C C . VAL B 1 272 ? 8.734 -10.531 -27.078 1 98.56 272 VAL B C 1
ATOM 5102 O O . VAL B 1 272 ? 9.188 -9.539 -27.656 1 98.56 272 VAL B O 1
ATOM 5105 N N . THR B 1 273 ? 9.477 -11.547 -26.734 1 98.25 273 THR B N 1
ATOM 5106 C CA . THR B 1 273 ? 10.906 -11.555 -27.031 1 98.25 273 THR B CA 1
ATOM 5107 C C . THR B 1 273 ? 11.148 -11.57 -28.547 1 98.25 273 THR B C 1
ATOM 5109 O O . THR B 1 273 ? 10.391 -12.195 -29.297 1 98.25 273 THR B O 1
ATOM 5112 N N . ASN B 1 274 ? 12.188 -10.914 -28.938 1 98 274 ASN B N 1
ATOM 5113 C CA . ASN B 1 274 ? 12.523 -10.875 -30.359 1 98 274 ASN B CA 1
ATOM 5114 C C . ASN B 1 274 ? 13.852 -11.578 -30.641 1 98 274 ASN B C 1
ATOM 5116 O O . ASN B 1 274 ? 14.289 -11.641 -31.781 1 98 274 ASN B O 1
ATOM 5120 N N . ARG B 1 275 ? 14.508 -12.055 -29.703 1 98.12 275 ARG B N 1
ATOM 5121 C CA . ARG B 1 275 ? 15.734 -12.836 -29.734 1 98.12 275 ARG B CA 1
ATOM 5122 C C . ARG B 1 275 ? 15.766 -13.852 -28.594 1 98.12 275 ARG B C 1
ATOM 5124 O O . ARG B 1 275 ? 14.898 -13.836 -27.719 1 98.12 275 ARG B O 1
ATOM 5131 N N . LYS B 1 276 ? 16.734 -14.727 -28.719 1 98.06 276 LYS B N 1
ATOM 5132 C CA . LYS B 1 276 ? 16.969 -15.57 -27.547 1 98.06 276 LYS B CA 1
ATOM 5133 C C . LYS B 1 276 ? 17.25 -14.727 -26.312 1 98.06 276 LYS B C 1
ATOM 5135 O O . LYS B 1 276 ? 18.125 -13.852 -26.328 1 98.06 276 LYS B O 1
ATOM 5140 N N . SER B 1 277 ? 16.438 -14.898 -25.297 1 98.44 277 SER B N 1
ATOM 5141 C CA . SER B 1 277 ? 16.5 -14.031 -24.125 1 98.44 277 SER B CA 1
ATOM 5142 C C . SER B 1 277 ? 16.609 -14.844 -22.844 1 98.44 277 SER B C 1
ATOM 5144 O O . SER B 1 277 ? 16.203 -16 -22.797 1 98.44 277 SER B O 1
ATOM 5146 N N . LYS B 1 278 ? 17.266 -14.258 -21.891 1 98.5 278 LYS B N 1
ATOM 5147 C CA . LYS B 1 278 ? 17.266 -14.758 -20.516 1 98.5 278 LYS B CA 1
ATOM 5148 C C . LYS B 1 278 ? 16.391 -13.906 -19.609 1 98.5 278 LYS B C 1
ATOM 5150 O O . LYS B 1 278 ? 16.641 -12.719 -19.422 1 98.5 278 LYS B O 1
ATOM 5155 N N . ILE B 1 279 ? 15.312 -14.516 -19.094 1 98.75 279 ILE B N 1
ATOM 5156 C CA . ILE B 1 279 ? 14.32 -13.805 -18.281 1 98.75 279 ILE B CA 1
ATOM 5157 C C . ILE B 1 279 ? 14.422 -14.242 -16.828 1 98.75 279 ILE B C 1
ATOM 5159 O O . ILE B 1 279 ? 14.453 -15.445 -16.531 1 98.75 279 ILE B O 1
ATOM 5163 N N . ALA B 1 280 ? 14.516 -13.266 -15.945 1 98.88 280 ALA B N 1
ATOM 5164 C CA . ALA B 1 280 ? 14.523 -13.523 -14.508 1 98.88 280 ALA B CA 1
ATOM 5165 C C . ALA B 1 280 ? 13.203 -13.117 -13.867 1 98.88 280 ALA B C 1
ATOM 5167 O O . ALA B 1 280 ? 12.602 -12.109 -14.25 1 98.88 280 ALA B O 1
ATOM 5168 N N . THR B 1 281 ? 12.742 -13.898 -12.93 1 98.88 281 THR B N 1
ATOM 5169 C CA . THR B 1 281 ? 11.547 -13.578 -12.164 1 98.88 281 THR B CA 1
ATOM 5170 C C . THR B 1 281 ? 11.922 -13.117 -10.758 1 98.88 281 THR B C 1
ATOM 5172 O O . THR B 1 281 ? 12.742 -13.742 -10.086 1 98.88 281 THR B O 1
ATOM 5175 N N . LEU B 1 282 ? 11.406 -12.031 -10.367 1 98.94 282 LEU B N 1
ATOM 5176 C CA . LEU B 1 282 ? 11.57 -11.461 -9.039 1 98.94 282 LEU B CA 1
ATOM 5177 C C . LEU B 1 282 ? 10.297 -11.609 -8.211 1 98.94 282 LEU B C 1
ATOM 5179 O O . LEU B 1 282 ? 9.195 -11.367 -8.719 1 98.94 282 LEU B O 1
ATOM 5183 N N . PRO B 1 283 ? 10.398 -12.062 -6.945 1 98.69 283 PRO B N 1
ATOM 5184 C CA . PRO B 1 283 ? 9.219 -12.242 -6.105 1 98.69 283 PRO B CA 1
ATOM 5185 C C . PRO B 1 283 ? 8.766 -10.945 -5.434 1 98.69 283 PRO B C 1
ATOM 5187 O O . PRO B 1 283 ? 8.688 -10.875 -4.203 1 98.69 283 PRO B O 1
ATOM 5190 N N . VAL B 1 284 ? 8.445 -9.969 -6.176 1 98.75 284 VAL B N 1
ATOM 5191 C CA . VAL B 1 284 ? 7.93 -8.656 -5.789 1 98.75 284 VAL B CA 1
ATOM 5192 C C . VAL B 1 284 ? 6.934 -8.164 -6.836 1 98.75 284 VAL B C 1
ATOM 5194 O O . VAL B 1 284 ? 7.09 -8.438 -8.031 1 98.75 284 VAL B O 1
ATOM 5197 N N . GLY B 1 285 ? 5.898 -7.504 -6.434 1 98.69 285 GLY B N 1
ATOM 5198 C CA . GLY B 1 285 ? 4.883 -6.977 -7.332 1 98.69 285 GLY B CA 1
ATOM 5199 C C . GLY B 1 285 ? 4.098 -5.824 -6.738 1 98.69 285 GLY B C 1
ATOM 5200 O O . GLY B 1 285 ? 4.543 -5.191 -5.777 1 98.69 285 GLY B O 1
ATOM 5201 N N . TYR B 1 286 ? 2.955 -5.59 -7.363 1 98.69 286 TYR B N 1
ATOM 5202 C CA . TYR B 1 286 ? 2.236 -4.395 -6.934 1 98.69 286 TYR B CA 1
ATOM 5203 C C . TYR B 1 286 ? 1.623 -4.594 -5.555 1 98.69 286 TYR B C 1
ATOM 5205 O O . TYR B 1 286 ? 1.328 -3.621 -4.852 1 98.69 286 TYR B O 1
ATOM 5213 N N . ALA B 1 287 ? 1.403 -5.816 -5.086 1 98.62 287 ALA B N 1
ATOM 5214 C CA . ALA B 1 287 ? 0.919 -6.027 -3.725 1 98.62 287 ALA B CA 1
ATOM 5215 C C . ALA B 1 287 ? 2.002 -5.695 -2.701 1 98.62 287 ALA B C 1
ATOM 5217 O O . ALA B 1 287 ? 1.711 -5.523 -1.515 1 98.62 287 ALA B O 1
ATOM 5218 N N . ASP B 1 288 ? 3.234 -5.641 -3.166 1 98.62 288 ASP B N 1
ATOM 5219 C CA . ASP B 1 288 ? 4.344 -5.242 -2.303 1 98.62 288 ASP B CA 1
ATOM 5220 C C . ASP B 1 288 ? 4.582 -3.736 -2.373 1 98.62 288 ASP B C 1
ATOM 5222 O O . ASP B 1 288 ? 5.348 -3.186 -1.579 1 98.62 288 ASP B O 1
ATOM 5226 N N . GLY B 1 289 ? 3.984 -3.131 -3.277 1 98.44 289 GLY B N 1
ATOM 5227 C CA . GLY B 1 289 ? 4.133 -1.689 -3.395 1 98.44 289 GLY B CA 1
ATOM 5228 C C . GLY B 1 289 ? 4.824 -1.263 -4.676 1 98.44 289 GLY B C 1
ATOM 5229 O O . GLY B 1 289 ? 4.953 -0.068 -4.949 1 98.44 289 GLY B O 1
ATOM 5230 N N . TYR B 1 290 ? 5.312 -2.232 -5.531 1 98.75 290 TYR B N 1
ATOM 5231 C CA . TYR B 1 290 ? 5.938 -1.871 -6.797 1 98.75 290 TYR B CA 1
ATOM 5232 C C . TYR B 1 290 ? 4.887 -1.518 -7.844 1 98.75 290 TYR B C 1
ATOM 5234 O O . TYR B 1 290 ? 4.059 -2.355 -8.211 1 98.75 290 TYR B O 1
ATOM 5242 N N . PRO B 1 291 ? 4.91 -0.296 -8.391 1 98.38 291 PRO B N 1
ATOM 5243 C CA . PRO B 1 291 ? 3.791 0.188 -9.203 1 98.38 291 PRO B CA 1
ATOM 5244 C C . PRO B 1 291 ? 3.6 -0.618 -10.484 1 98.38 291 PRO B C 1
ATOM 5246 O O . PRO B 1 291 ? 4.547 -0.791 -11.258 1 98.38 291 PRO B O 1
ATOM 5249 N N . ARG B 1 292 ? 2.371 -1.012 -10.719 1 98.56 292 ARG B N 1
ATOM 5250 C CA . ARG B 1 292 ? 2.037 -1.783 -11.914 1 98.56 292 ARG B CA 1
ATOM 5251 C C . ARG B 1 292 ? 2.322 -0.983 -13.18 1 98.56 292 ARG B C 1
ATOM 5253 O O . ARG B 1 292 ? 2.691 -1.553 -14.211 1 98.56 292 ARG B O 1
ATOM 5260 N N . ILE B 1 293 ? 2.221 0.317 -13.094 1 98.19 293 ILE B N 1
ATOM 5261 C CA . ILE B 1 293 ? 2.363 1.199 -14.25 1 98.19 293 ILE B CA 1
ATOM 5262 C C . ILE B 1 293 ? 3.781 1.098 -14.805 1 98.19 293 ILE B C 1
ATOM 5264 O O . ILE B 1 293 ? 4.051 1.537 -15.922 1 98.19 293 ILE B O 1
ATOM 5268 N N . LEU B 1 294 ? 4.75 0.549 -14.086 1 98.56 294 LEU B N 1
ATOM 5269 C CA . LEU B 1 294 ? 6.129 0.419 -14.539 1 98.56 294 LEU B CA 1
ATOM 5270 C C . LEU B 1 294 ? 6.285 -0.775 -15.477 1 98.56 294 LEU B C 1
ATOM 5272 O O . LEU B 1 294 ? 7.387 -1.061 -15.945 1 98.56 294 LEU B O 1
ATOM 5276 N N . SER B 1 295 ? 5.191 -1.481 -15.812 1 98.69 295 SER B N 1
ATOM 5277 C CA . SER B 1 295 ? 5.18 -2.572 -16.781 1 98.69 295 SER B CA 1
ATOM 5278 C C . SER B 1 295 ? 5.863 -2.162 -18.078 1 98.69 295 SER B C 1
ATOM 5280 O O . SER B 1 295 ? 5.5 -1.152 -18.688 1 98.69 295 SER B O 1
ATOM 5282 N N . ASN B 1 296 ? 6.859 -2.889 -18.484 1 98.69 296 ASN B N 1
ATOM 5283 C CA . ASN B 1 296 ? 7.602 -2.723 -19.734 1 98.69 296 ASN B CA 1
ATOM 5284 C C . ASN B 1 296 ? 8.406 -1.423 -19.734 1 98.69 296 ASN B C 1
ATOM 5286 O O . ASN B 1 296 ? 8.969 -1.042 -20.766 1 98.69 296 ASN B O 1
ATOM 5290 N N . GLN B 1 297 ? 8.484 -0.701 -18.578 1 97.88 297 GLN B N 1
ATOM 5291 C CA . GLN B 1 297 ? 9.219 0.562 -18.609 1 97.88 297 GLN B CA 1
ATOM 5292 C C . GLN B 1 297 ? 10.117 0.718 -17.391 1 97.88 297 GLN B C 1
ATOM 5294 O O . GLN B 1 297 ? 11.031 1.54 -17.391 1 97.88 297 GLN B O 1
ATOM 5299 N N . GLY B 1 298 ? 9.883 -0.018 -16.375 1 98.25 298 GLY B N 1
ATOM 5300 C CA . GLY B 1 298 ? 10.742 0.022 -15.195 1 98.25 298 GLY B CA 1
ATOM 5301 C C . GLY B 1 298 ? 12.07 -0.689 -15.398 1 98.25 298 GLY B C 1
ATOM 5302 O O . GLY B 1 298 ? 12.25 -1.403 -16.391 1 98.25 298 GLY B O 1
ATOM 5303 N N . GLN B 1 299 ? 13 -0.462 -14.484 1 98.69 299 GLN B N 1
ATOM 5304 C CA . GLN B 1 299 ? 14.305 -1.116 -14.461 1 98.69 299 GLN B CA 1
ATOM 5305 C C . GLN B 1 299 ? 14.727 -1.465 -13.039 1 98.69 299 GLN B C 1
ATOM 5307 O O . GLN B 1 299 ? 14.25 -0.854 -12.078 1 98.69 299 GLN B O 1
ATOM 5312 N N . VAL B 1 300 ? 15.578 -2.4 -12.961 1 98.88 300 VAL B N 1
ATOM 5313 C CA . VAL B 1 300 ? 16.188 -2.791 -11.695 1 98.88 300 VAL B CA 1
ATOM 5314 C C . VAL B 1 300 ? 17.703 -2.965 -11.883 1 98.88 300 VAL B C 1
ATOM 5316 O O . VAL B 1 300 ? 18.203 -2.859 -13 1 98.88 300 VAL B O 1
ATOM 5319 N N . LEU B 1 301 ? 18.406 -3.133 -10.734 1 98.88 301 LEU B N 1
ATOM 5320 C CA . LEU B 1 301 ? 19.859 -3.357 -10.812 1 98.88 301 LEU B CA 1
ATOM 5321 C C . LEU B 1 301 ? 20.203 -4.797 -10.445 1 98.88 301 LEU B C 1
ATOM 5323 O O . LEU B 1 301 ? 19.781 -5.293 -9.398 1 98.88 301 LEU B O 1
ATOM 5327 N N . VAL B 1 302 ? 20.922 -5.461 -11.328 1 98.69 302 VAL B N 1
ATOM 5328 C CA . VAL B 1 302 ? 21.453 -6.805 -11.109 1 98.69 302 VAL B CA 1
ATOM 5329 C C . VAL B 1 302 ? 22.938 -6.832 -11.445 1 98.69 302 VAL B C 1
ATOM 5331 O O . VAL B 1 302 ? 23.328 -6.492 -12.562 1 98.69 302 VAL B O 1
ATOM 5334 N N . ARG B 1 303 ? 23.734 -7.172 -10.461 1 98.12 303 ARG B N 1
ATOM 5335 C CA . ARG B 1 303 ? 25.172 -7.266 -10.648 1 98.12 303 ARG B CA 1
ATOM 5336 C C . ARG B 1 303 ? 25.75 -5.961 -11.188 1 98.12 303 ARG B C 1
ATOM 5338 O O . ARG B 1 303 ? 26.609 -5.969 -12.062 1 98.12 303 ARG B O 1
ATOM 5345 N N . GLY B 1 304 ? 25.188 -4.922 -10.773 1 97.94 304 GLY B N 1
ATOM 5346 C CA . GLY B 1 304 ? 25.703 -3.594 -11.07 1 97.94 304 GLY B CA 1
ATOM 5347 C C . GLY B 1 304 ? 25.234 -3.062 -12.414 1 97.94 304 GLY B C 1
ATOM 5348 O O . GLY B 1 304 ? 25.703 -2.018 -12.867 1 97.94 304 GLY B O 1
ATOM 5349 N N . ARG B 1 305 ? 24.328 -3.721 -13.039 1 98.38 305 ARG B N 1
ATOM 5350 C CA . ARG B 1 305 ? 23.828 -3.309 -14.344 1 98.38 305 ARG B CA 1
ATOM 5351 C C . ARG B 1 305 ? 22.312 -3.15 -14.32 1 98.38 305 ARG B C 1
ATOM 5353 O O . ARG B 1 305 ? 21.625 -3.83 -13.562 1 98.38 305 ARG B O 1
ATOM 5360 N N . LYS B 1 306 ? 21.828 -2.293 -15.156 1 98.56 306 LYS B N 1
ATOM 5361 C CA . LYS B 1 306 ? 20.375 -2.105 -15.273 1 98.56 306 LYS B CA 1
ATOM 5362 C C . LYS B 1 306 ? 19.75 -3.225 -16.094 1 98.56 306 LYS B C 1
ATOM 5364 O O . LYS B 1 306 ? 20.312 -3.67 -17.094 1 98.56 306 LYS B O 1
ATOM 5369 N N . ALA B 1 307 ? 18.719 -3.742 -15.625 1 98.88 307 ALA B N 1
ATOM 5370 C CA . ALA B 1 307 ? 17.891 -4.723 -16.328 1 98.88 307 ALA B CA 1
ATOM 5371 C C . ALA B 1 307 ? 16.453 -4.227 -16.469 1 98.88 307 ALA B C 1
ATOM 5373 O O . ALA B 1 307 ? 15.828 -3.824 -15.492 1 98.88 307 ALA B O 1
ATOM 5374 N N . PRO B 1 308 ? 15.906 -4.242 -17.656 1 98.81 308 PRO B N 1
ATOM 5375 C CA . PRO B 1 308 ? 14.555 -3.725 -17.875 1 98.81 308 PRO B CA 1
ATOM 5376 C C . PRO B 1 308 ? 13.469 -4.707 -17.438 1 98.81 308 PRO B C 1
ATOM 5378 O O . PRO B 1 308 ? 13.633 -5.922 -17.594 1 98.81 308 PRO B O 1
ATOM 5381 N N . ILE B 1 309 ? 12.414 -4.211 -16.938 1 98.88 309 ILE B N 1
ATOM 5382 C CA . ILE B 1 309 ? 11.211 -4.992 -16.672 1 98.88 309 ILE B CA 1
ATOM 5383 C C . ILE B 1 309 ? 10.516 -5.316 -18 1 98.88 309 ILE B C 1
ATOM 5385 O O . ILE B 1 309 ? 10.312 -4.43 -18.828 1 98.88 309 ILE B O 1
ATOM 5389 N N . ARG B 1 310 ? 10.188 -6.551 -18.203 1 98.75 310 ARG B N 1
ATOM 5390 C CA . ARG B 1 310 ? 9.492 -7.023 -19.406 1 98.75 310 ARG B CA 1
ATOM 5391 C C . ARG B 1 310 ? 8.164 -7.688 -19.031 1 98.75 310 ARG B C 1
ATOM 5393 O O . ARG B 1 310 ? 8.141 -8.68 -18.312 1 98.75 310 ARG B O 1
ATOM 5400 N N . GLY B 1 311 ? 7.098 -7.152 -19.641 1 98.62 311 GLY B N 1
ATOM 5401 C CA . GLY B 1 311 ? 5.758 -7.625 -19.312 1 98.62 311 GLY B CA 1
ATOM 5402 C C . GLY B 1 311 ? 5.121 -6.859 -18.172 1 98.62 311 GLY B C 1
ATOM 5403 O O . GLY B 1 311 ? 5.723 -5.93 -17.625 1 98.62 311 GLY B O 1
ATOM 5404 N N . ARG B 1 312 ? 3.945 -7.277 -17.812 1 98.56 312 ARG B N 1
ATOM 5405 C CA . ARG B 1 312 ? 3.18 -6.613 -16.766 1 98.56 312 ARG B CA 1
ATOM 5406 C C . ARG B 1 312 ? 3.768 -6.906 -15.383 1 98.56 312 ARG B C 1
ATOM 5408 O O . ARG B 1 312 ? 4.188 -8.031 -15.109 1 98.56 312 ARG B O 1
ATOM 5415 N N . VAL B 1 313 ? 3.873 -5.887 -14.578 1 98.75 313 VAL B N 1
ATOM 5416 C CA . VAL B 1 313 ? 4.082 -6.082 -13.148 1 98.75 313 VAL B CA 1
ATOM 5417 C C . VAL B 1 313 ? 2.883 -6.812 -12.547 1 98.75 313 VAL B C 1
ATOM 5419 O O . VAL B 1 313 ? 1.76 -6.305 -12.578 1 98.75 313 VAL B O 1
ATOM 5422 N N . CYS B 1 314 ? 3.098 -8.016 -12.023 1 98.62 314 CYS B N 1
ATOM 5423 C CA . CYS B 1 314 ? 2.029 -8.828 -11.438 1 98.62 314 CYS B CA 1
ATOM 5424 C C . CYS B 1 314 ? 1.85 -8.5 -9.961 1 98.62 314 CYS B C 1
ATOM 5426 O O . CYS B 1 314 ? 2.479 -7.578 -9.438 1 98.62 314 CYS B O 1
ATOM 5428 N N . MET B 1 315 ? 0.916 -9.25 -9.305 1 98.69 315 MET B N 1
ATOM 5429 C CA . MET B 1 315 ? 0.593 -9.016 -7.902 1 98.69 315 MET B CA 1
ATOM 5430 C C . MET B 1 315 ? 1.802 -9.281 -7.012 1 98.69 315 MET B C 1
ATOM 5432 O O . MET B 1 315 ? 2.115 -8.484 -6.125 1 98.69 315 MET B O 1
ATOM 5436 N N . ASP B 1 316 ? 2.572 -10.383 -7.402 1 98.69 316 ASP B N 1
ATOM 5437 C CA . ASP B 1 316 ? 3.613 -10.812 -6.473 1 98.69 316 ASP B CA 1
ATOM 5438 C C . ASP B 1 316 ? 4.93 -11.07 -7.207 1 98.69 316 ASP B C 1
ATOM 5440 O O . ASP B 1 316 ? 5.906 -11.508 -6.598 1 98.69 316 ASP B O 1
ATOM 5444 N N . GLN B 1 317 ? 4.953 -10.836 -8.547 1 98.75 317 GLN B N 1
ATOM 5445 C CA . GLN B 1 317 ? 6.145 -11.164 -9.32 1 98.75 317 GLN B CA 1
ATOM 5446 C C . GLN B 1 317 ? 6.359 -10.156 -10.445 1 98.75 317 GLN B C 1
ATOM 5448 O O . GLN B 1 317 ? 5.395 -9.625 -11 1 98.75 317 GLN B O 1
ATOM 5453 N N . ILE B 1 318 ? 7.602 -9.977 -10.789 1 98.69 318 ILE B N 1
ATOM 5454 C CA . ILE B 1 318 ? 7.992 -9.203 -11.953 1 98.69 318 ILE B CA 1
ATOM 5455 C C . ILE B 1 318 ? 9.016 -9.977 -12.781 1 98.69 318 ILE B C 1
ATOM 5457 O O . ILE B 1 318 ? 9.773 -10.789 -12.234 1 98.69 318 ILE B O 1
ATOM 5461 N N . MET B 1 319 ? 8.977 -9.789 -14.062 1 98.88 319 MET B N 1
ATOM 5462 C CA . MET B 1 319 ? 9.977 -10.383 -14.953 1 98.88 319 MET B CA 1
ATOM 5463 C C . MET B 1 319 ? 10.922 -9.312 -15.492 1 98.88 319 MET B C 1
ATOM 5465 O O . MET B 1 319 ? 10.492 -8.227 -15.867 1 98.88 319 MET B O 1
ATOM 5469 N N . ILE B 1 320 ? 12.172 -9.617 -15.508 1 98.94 320 ILE B N 1
ATOM 5470 C CA . ILE B 1 320 ? 13.18 -8.711 -16.047 1 98.94 320 ILE B CA 1
ATOM 5471 C C . ILE B 1 320 ? 14.016 -9.43 -17.109 1 98.94 320 ILE B C 1
ATOM 5473 O O . ILE B 1 320 ? 14.164 -10.656 -17.062 1 98.94 320 ILE B O 1
ATOM 5477 N N . ASP B 1 321 ? 14.508 -8.711 -18.047 1 98.88 321 ASP B N 1
ATOM 5478 C CA . ASP B 1 321 ? 15.398 -9.234 -19.078 1 98.88 321 ASP B CA 1
ATOM 5479 C C . ASP B 1 321 ? 16.859 -9.086 -18.672 1 98.88 321 ASP B C 1
ATOM 5481 O O . ASP B 1 321 ? 17.375 -7.969 -18.578 1 98.88 321 ASP B O 1
ATOM 5485 N N . VAL B 1 322 ? 17.531 -10.18 -18.469 1 98.81 322 VAL B N 1
ATOM 5486 C CA . VAL B 1 322 ? 18.922 -10.141 -18 1 98.81 322 VAL B CA 1
ATOM 5487 C C . VAL B 1 322 ? 19.828 -10.703 -19.094 1 98.81 322 VAL B C 1
ATOM 5489 O O . VAL B 1 322 ? 20.938 -11.18 -18.797 1 98.81 322 VAL B O 1
ATOM 5492 N N . THR B 1 323 ? 19.375 -10.75 -20.266 1 98.69 323 THR B N 1
ATOM 5493 C CA . THR B 1 323 ? 20.094 -11.336 -21.406 1 98.69 323 THR B CA 1
ATOM 5494 C C . THR B 1 323 ? 21.5 -10.781 -21.5 1 98.69 323 THR B C 1
ATOM 5496 O O . THR B 1 323 ? 22.438 -11.508 -21.844 1 98.69 323 THR B O 1
ATOM 5499 N N . GLU B 1 324 ? 21.719 -9.531 -21.219 1 98.06 324 GLU B N 1
ATOM 5500 C CA . GLU B 1 324 ? 23 -8.867 -21.438 1 98.06 324 GLU B CA 1
ATOM 5501 C C . GLU B 1 324 ? 23.828 -8.812 -20.156 1 98.06 324 GLU B C 1
ATOM 5503 O O . GLU B 1 324 ? 24.844 -8.117 -20.094 1 98.06 324 GLU B O 1
ATOM 5508 N N . ILE B 1 325 ? 23.406 -9.43 -19.156 1 98.38 325 ILE B N 1
ATOM 5509 C CA . ILE B 1 325 ? 24.109 -9.445 -17.891 1 98.38 325 ILE B CA 1
ATOM 5510 C C . ILE B 1 325 ? 24.75 -10.812 -17.672 1 98.38 325 ILE B C 1
ATOM 5512 O O . ILE B 1 325 ? 24.062 -11.805 -17.438 1 98.38 325 ILE B O 1
ATOM 5516 N N . PRO B 1 326 ? 26.062 -10.906 -17.656 1 96.81 326 PRO B N 1
ATOM 5517 C CA . PRO B 1 326 ? 26.734 -12.203 -17.547 1 96.81 326 PRO B CA 1
ATOM 5518 C C . PRO B 1 326 ? 26.641 -12.797 -16.141 1 96.81 326 PRO B C 1
ATOM 5520 O O . PRO B 1 326 ? 26.531 -12.062 -15.156 1 96.81 326 PRO B O 1
ATOM 5523 N N . ASP B 1 327 ? 26.594 -14.07 -16.016 1 97.25 327 ASP B N 1
ATOM 5524 C CA . ASP B 1 327 ? 26.797 -14.867 -14.805 1 97.25 327 ASP B CA 1
ATOM 5525 C C . ASP B 1 327 ? 25.641 -14.68 -13.828 1 97.25 327 ASP B C 1
ATOM 5527 O O . ASP B 1 327 ? 25.797 -14.867 -12.625 1 97.25 327 ASP B O 1
ATOM 5531 N N . VAL B 1 328 ? 24.531 -14.211 -14.375 1 98.56 328 VAL B N 1
ATOM 5532 C CA . VAL B 1 328 ? 23.344 -14.094 -13.531 1 98.56 328 VAL B CA 1
ATOM 5533 C C . VAL B 1 328 ? 22.906 -15.477 -13.047 1 98.56 328 VAL B C 1
ATOM 5535 O O . VAL B 1 328 ? 22.953 -16.453 -13.805 1 98.56 328 VAL B O 1
ATOM 5538 N N . ARG B 1 329 ? 22.5 -15.555 -11.766 1 98.06 329 ARG B N 1
ATOM 5539 C CA . ARG B 1 329 ? 22.062 -16.812 -11.188 1 98.06 329 ARG B CA 1
ATOM 5540 C C . ARG B 1 329 ? 20.859 -16.609 -10.273 1 98.06 329 ARG B C 1
ATOM 5542 O O . ARG B 1 329 ? 20.641 -15.5 -9.781 1 98.06 329 ARG B O 1
ATOM 5549 N N . VAL B 1 330 ? 20.141 -17.672 -10.086 1 98.38 330 VAL B N 1
ATOM 5550 C CA . VAL B 1 330 ? 19.094 -17.656 -9.062 1 98.38 330 VAL B CA 1
ATOM 5551 C C . VAL B 1 330 ? 19.703 -17.328 -7.703 1 98.38 330 VAL B C 1
ATOM 5553 O O . VAL B 1 330 ? 20.797 -17.812 -7.371 1 98.38 330 VAL B O 1
ATOM 5556 N N . GLY B 1 331 ? 19.062 -16.469 -6.992 1 98.38 331 GLY B N 1
ATOM 5557 C CA . GLY B 1 331 ? 19.562 -16.047 -5.695 1 98.38 331 GLY B CA 1
ATOM 5558 C C . GLY B 1 331 ? 20.281 -14.719 -5.734 1 98.38 331 GLY B C 1
ATOM 5559 O O . GLY B 1 331 ? 20.484 -14.086 -4.699 1 98.38 331 GLY B O 1
ATOM 5560 N N . ASP B 1 332 ? 20.641 -14.266 -6.918 1 98.75 332 ASP B N 1
ATOM 5561 C CA . ASP B 1 332 ? 21.297 -12.977 -7.035 1 98.75 332 ASP B CA 1
ATOM 5562 C C . ASP B 1 332 ? 20.438 -11.859 -6.434 1 98.75 332 ASP B C 1
ATOM 5564 O O . ASP B 1 332 ? 19.219 -11.852 -6.598 1 98.75 332 ASP B O 1
ATOM 5568 N N . GLU B 1 333 ? 21.172 -10.953 -5.754 1 98.62 333 GLU B N 1
ATOM 5569 C CA . GLU B 1 333 ? 20.516 -9.758 -5.227 1 98.62 333 GLU B CA 1
ATOM 5570 C C . GLU B 1 333 ? 20.141 -8.797 -6.344 1 98.62 333 G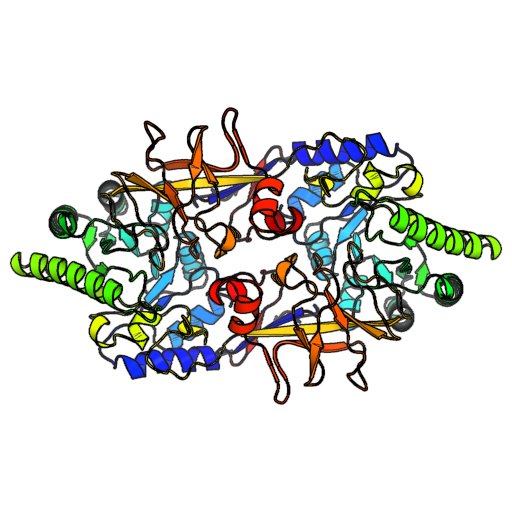LU B C 1
ATOM 5572 O O . GLU B 1 333 ? 20.906 -8.586 -7.281 1 98.62 333 GLU B O 1
ATOM 5577 N N . VAL B 1 334 ? 19.016 -8.297 -6.246 1 98.94 334 VAL B N 1
ATOM 5578 C CA . VAL B 1 334 ? 18.5 -7.281 -7.16 1 98.94 334 VAL B CA 1
ATOM 5579 C C . VAL B 1 334 ? 18.094 -6.031 -6.379 1 98.94 334 VAL B C 1
ATOM 5581 O O . VAL B 1 334 ? 17.453 -6.125 -5.336 1 98.94 334 VAL B O 1
ATOM 5584 N N . VAL B 1 335 ? 18.453 -4.859 -6.844 1 98.94 335 VAL B N 1
ATOM 5585 C CA . VAL B 1 335 ? 18.109 -3.604 -6.184 1 98.94 335 VAL B CA 1
ATOM 5586 C C . VAL B 1 335 ? 16.969 -2.926 -6.934 1 98.94 335 VAL B C 1
ATOM 5588 O O . VAL B 1 335 ? 17.078 -2.646 -8.125 1 98.94 335 VAL B O 1
ATOM 5591 N N . LEU B 1 336 ? 15.898 -2.74 -6.223 1 98.94 336 LEU B N 1
ATOM 5592 C CA . LEU B 1 336 ? 14.75 -2.008 -6.75 1 98.94 336 LEU B CA 1
ATOM 5593 C C . LEU B 1 336 ? 14.914 -0.508 -6.523 1 98.94 336 LEU B C 1
ATOM 5595 O O . LEU B 1 336 ? 14.617 0.294 -7.41 1 98.94 336 LEU B O 1
ATOM 5599 N N . ILE B 1 337 ? 15.297 -0.094 -5.348 1 98.94 337 ILE B N 1
ATOM 5600 C CA . ILE B 1 337 ? 15.672 1.258 -4.945 1 98.94 337 ILE B CA 1
ATOM 5601 C C . ILE B 1 337 ? 17.016 1.226 -4.207 1 98.94 337 ILE B C 1
ATOM 5603 O O . ILE B 1 337 ? 17.172 0.487 -3.23 1 98.94 337 ILE B O 1
ATOM 5607 N N . GLY B 1 338 ? 17.906 1.948 -4.652 1 98.81 338 GLY B N 1
ATOM 5608 C CA . GLY B 1 338 ? 19.234 1.963 -4.055 1 98.81 338 GLY B CA 1
ATOM 5609 C C . GLY B 1 338 ? 20.344 1.955 -5.078 1 98.81 338 GLY B C 1
ATOM 5610 O O . GLY B 1 338 ? 20.203 2.502 -6.172 1 98.81 338 GLY B O 1
ATOM 5611 N N . GLU B 1 339 ? 21.5 1.41 -4.641 1 98.44 339 GLU B N 1
ATOM 5612 C CA . GLU B 1 339 ? 22.688 1.427 -5.492 1 98.44 339 GLU B CA 1
ATOM 5613 C C . GLU B 1 339 ? 23.312 0.039 -5.598 1 98.44 339 GLU B C 1
ATOM 5615 O O . GLU B 1 339 ? 23.141 -0.793 -4.703 1 98.44 339 GLU B O 1
ATOM 5620 N N . GLN B 1 340 ? 23.891 -0.227 -6.672 1 97.69 340 GLN B N 1
ATOM 5621 C CA . GLN B 1 340 ? 24.719 -1.405 -6.922 1 97.69 340 GLN B CA 1
ATOM 5622 C C . GLN B 1 340 ? 25.875 -1.08 -7.871 1 97.69 340 GLN B C 1
ATOM 5624 O O . GLN B 1 340 ? 25.641 -0.732 -9.031 1 97.69 340 GLN B O 1
ATOM 5629 N N . GLY B 1 341 ? 27.078 -1.172 -7.41 1 96.31 341 GLY B N 1
ATOM 5630 C CA . GLY B 1 341 ? 28.188 -0.653 -8.188 1 96.31 341 GLY B CA 1
ATOM 5631 C C . GLY B 1 341 ? 28.109 0.842 -8.43 1 96.31 341 GLY B C 1
ATOM 5632 O O . GLY B 1 341 ? 27.969 1.623 -7.488 1 96.31 341 GLY B O 1
ATOM 5633 N N . THR B 1 342 ? 28.141 1.209 -9.695 1 97.5 342 THR B N 1
ATOM 5634 C CA . THR B 1 342 ? 28.109 2.627 -10.023 1 97.5 342 THR B CA 1
ATOM 5635 C C . THR B 1 342 ? 26.688 3.043 -10.438 1 97.5 342 THR B C 1
ATOM 5637 O O . THR B 1 342 ? 26.453 4.215 -10.734 1 97.5 342 THR B O 1
ATOM 5640 N N . GLN B 1 343 ? 25.812 2.088 -10.453 1 98.25 343 GLN B N 1
ATOM 5641 C CA . GLN B 1 343 ? 24.453 2.371 -10.883 1 98.25 343 GLN B CA 1
ATOM 5642 C C . GLN B 1 343 ? 23.547 2.664 -9.695 1 98.25 343 GLN B C 1
ATOM 5644 O O . GLN B 1 343 ? 23.812 2.197 -8.578 1 98.25 343 GLN B O 1
ATOM 5649 N N . LYS B 1 344 ? 22.562 3.492 -9.969 1 98.56 344 LYS B N 1
ATOM 5650 C CA . LYS B 1 344 ? 21.641 3.9 -8.914 1 98.56 344 LYS B CA 1
ATOM 5651 C C . LYS B 1 344 ? 20.219 4.027 -9.453 1 98.56 344 LYS B C 1
ATOM 5653 O O . LYS B 1 344 ? 20.016 4.461 -10.594 1 98.56 344 LYS B O 1
ATOM 5658 N N . ILE B 1 345 ? 19.281 3.572 -8.727 1 98.75 345 ILE B N 1
ATOM 5659 C CA . ILE B 1 345 ? 17.859 3.834 -8.938 1 98.75 345 ILE B CA 1
ATOM 5660 C C . ILE B 1 345 ? 17.25 4.418 -7.664 1 98.75 345 ILE B C 1
ATOM 5662 O O . ILE B 1 345 ? 17.234 3.76 -6.621 1 98.75 345 ILE B O 1
ATOM 5666 N N . SER B 1 346 ? 16.75 5.629 -7.68 1 98.56 346 SER B N 1
ATOM 5667 C CA . SER B 1 346 ? 16.172 6.285 -6.512 1 98.56 346 SER B CA 1
ATOM 5668 C C . SER B 1 346 ? 14.656 6.172 -6.516 1 98.56 346 SER B C 1
ATOM 5670 O O . SER B 1 346 ? 14.055 5.832 -7.535 1 98.56 346 SER B O 1
ATOM 5672 N N . ALA B 1 347 ? 14.078 6.438 -5.359 1 98.75 347 ALA B N 1
ATOM 5673 C CA . ALA B 1 347 ? 12.625 6.523 -5.293 1 98.75 347 ALA B CA 1
ATOM 5674 C C . ALA B 1 347 ? 12.094 7.598 -6.238 1 98.75 347 ALA B C 1
ATOM 5676 O O . ALA B 1 347 ? 11.016 7.449 -6.812 1 98.75 347 ALA B O 1
ATOM 5677 N N . THR B 1 348 ? 12.82 8.68 -6.391 1 98.31 348 THR B N 1
ATOM 5678 C CA . THR B 1 348 ? 12.438 9.758 -7.285 1 98.31 348 THR B CA 1
ATOM 5679 C C . THR B 1 348 ? 12.43 9.289 -8.734 1 98.31 348 THR B C 1
ATOM 5681 O O . THR B 1 348 ? 11.547 9.656 -9.516 1 98.31 348 THR B O 1
ATOM 5684 N N . ASP B 1 349 ? 13.461 8.461 -9.148 1 98.12 349 ASP B N 1
ATOM 5685 C CA . ASP B 1 349 ? 13.5 7.898 -10.492 1 98.12 349 ASP B CA 1
ATOM 5686 C C . ASP B 1 349 ? 12.242 7.082 -10.781 1 98.12 349 ASP B C 1
ATOM 5688 O O . ASP B 1 349 ? 11.641 7.219 -11.844 1 98.12 349 ASP B O 1
ATOM 5692 N N . ILE B 1 350 ? 11.852 6.258 -9.836 1 98.56 350 ILE B N 1
ATOM 5693 C CA . ILE B 1 350 ? 10.664 5.422 -9.977 1 98.56 350 ILE B CA 1
ATOM 5694 C C . ILE B 1 350 ? 9.422 6.301 -10.062 1 98.56 350 ILE B C 1
ATOM 5696 O O . ILE B 1 350 ? 8.547 6.07 -10.906 1 98.56 350 ILE B O 1
ATOM 5700 N N . ALA B 1 351 ? 9.375 7.305 -9.219 1 98.5 351 ALA B N 1
ATOM 5701 C CA . ALA B 1 351 ? 8.227 8.203 -9.164 1 98.5 351 ALA B CA 1
ATOM 5702 C C . ALA B 1 351 ? 8.023 8.914 -10.5 1 98.5 351 ALA B C 1
ATOM 5704 O O . ALA B 1 351 ? 6.8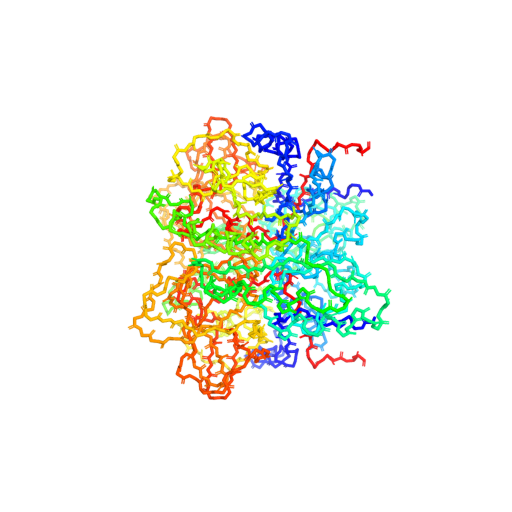95 9.039 -10.977 1 98.5 351 ALA B O 1
ATOM 5705 N N . GLU B 1 352 ? 9.086 9.383 -11.055 1 97.19 352 GLU B N 1
ATOM 5706 C CA . GLU B 1 352 ? 9.016 10.086 -12.336 1 97.19 352 GLU B CA 1
ATOM 5707 C C . GLU B 1 352 ? 8.445 9.188 -13.43 1 97.19 352 GLU B C 1
ATOM 5709 O O . GLU B 1 352 ? 7.59 9.617 -14.203 1 97.19 352 GLU B O 1
ATOM 5714 N N . LYS B 1 353 ? 8.883 7.973 -13.469 1 96.94 353 LYS B N 1
ATOM 5715 C CA . LYS B 1 353 ? 8.383 7.02 -14.453 1 96.94 353 LYS B CA 1
ATOM 5716 C C . LYS B 1 353 ? 6.922 6.668 -14.188 1 96.94 353 LYS B C 1
ATOM 5718 O O . LYS B 1 353 ? 6.16 6.418 -15.125 1 96.94 353 LYS B O 1
ATOM 5723 N N . ALA B 1 354 ? 6.559 6.684 -12.953 1 97.06 354 ALA B N 1
ATOM 5724 C CA . ALA B 1 354 ? 5.207 6.293 -12.555 1 97.06 354 ALA B CA 1
ATOM 5725 C C . ALA B 1 354 ? 4.27 7.5 -12.539 1 97.06 354 ALA B C 1
ATOM 5727 O O . ALA B 1 354 ? 3.107 7.387 -12.148 1 97.06 354 ALA B O 1
ATOM 5728 N N . ASP B 1 355 ? 4.734 8.688 -12.828 1 94.88 355 ASP B N 1
ATOM 5729 C CA . ASP B 1 355 ? 3.971 9.93 -12.844 1 94.88 355 ASP B CA 1
ATOM 5730 C C . ASP B 1 355 ? 3.398 10.25 -11.469 1 94.88 355 ASP B C 1
ATOM 5732 O O . ASP B 1 355 ? 2.195 10.477 -11.328 1 94.88 355 ASP B O 1
ATOM 5736 N N . THR B 1 356 ? 4.211 10.18 -10.523 1 97.62 356 THR B N 1
ATOM 5737 C CA . THR B 1 356 ? 3.879 10.516 -9.141 1 97.62 356 THR B CA 1
ATOM 5738 C C . THR B 1 356 ? 5.086 11.102 -8.422 1 97.62 356 THR B C 1
ATOM 5740 O O . THR B 1 356 ? 5.957 11.711 -9.047 1 97.62 356 THR B O 1
ATOM 5743 N N . ILE B 1 357 ? 5.117 11.094 -7.082 1 98.19 357 ILE B N 1
ATOM 5744 C CA . ILE B 1 357 ? 6.195 11.688 -6.297 1 98.19 357 ILE B CA 1
ATOM 5745 C C . ILE B 1 357 ? 6.863 10.609 -5.441 1 98.19 357 ILE B C 1
ATOM 5747 O O . ILE B 1 357 ? 6.285 9.547 -5.211 1 98.19 357 ILE B O 1
ATOM 5751 N N . ASN B 1 358 ? 8.086 10.867 -5.035 1 98.69 358 ASN B N 1
ATOM 5752 C CA . ASN B 1 358 ? 8.836 9.883 -4.266 1 98.69 358 ASN B CA 1
ATOM 5753 C C . ASN B 1 358 ? 8.156 9.57 -2.938 1 98.69 358 ASN B C 1
ATOM 5755 O O . ASN B 1 358 ? 8.289 8.469 -2.41 1 98.69 358 ASN B O 1
ATOM 5759 N N . TYR B 1 359 ? 7.324 10.531 -2.404 1 98.62 359 TYR B N 1
ATOM 5760 C CA . TYR B 1 359 ? 6.543 10.297 -1.197 1 98.62 359 TYR B CA 1
ATOM 5761 C C . TYR B 1 359 ? 5.668 9.055 -1.349 1 98.62 359 TYR B C 1
ATOM 5763 O O . TYR B 1 359 ? 5.691 8.164 -0.496 1 98.62 359 TYR B O 1
ATOM 5771 N N . GLU B 1 360 ? 4.898 9.023 -2.461 1 98.62 360 GLU B N 1
ATOM 5772 C CA . GLU B 1 360 ? 3.955 7.934 -2.68 1 98.62 360 GLU B CA 1
ATOM 5773 C C . GLU B 1 360 ? 4.68 6.602 -2.854 1 98.62 360 GLU B C 1
ATOM 5775 O O . GLU B 1 360 ? 4.195 5.559 -2.412 1 98.62 360 GLU B O 1
ATOM 5780 N N . ILE B 1 361 ? 5.863 6.641 -3.482 1 98.75 361 ILE B N 1
ATOM 5781 C CA . ILE B 1 361 ? 6.633 5.426 -3.73 1 98.75 361 ILE B CA 1
ATOM 5782 C C . ILE B 1 361 ? 7.039 4.789 -2.404 1 98.75 361 ILE B C 1
ATOM 5784 O O . ILE B 1 361 ? 6.773 3.609 -2.166 1 98.75 361 ILE B O 1
ATOM 5788 N N . VAL B 1 362 ? 7.602 5.555 -1.487 1 98.81 362 VAL B N 1
ATOM 5789 C CA . VAL B 1 362 ? 8.133 4.969 -0.26 1 98.81 362 VAL B CA 1
ATOM 5790 C C . VAL 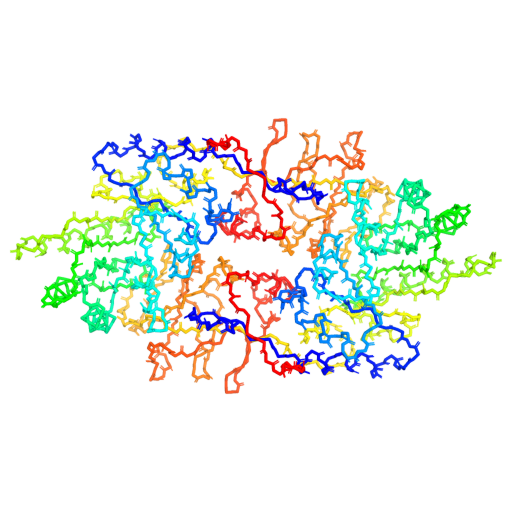B 1 362 ? 6.98 4.629 0.688 1 98.81 362 VAL B C 1
ATOM 5792 O O . VAL B 1 362 ? 7.031 3.623 1.398 1 98.81 362 VAL B O 1
ATOM 5795 N N . CYS B 1 363 ? 5.926 5.418 0.666 1 98.38 363 CYS B N 1
ATOM 5796 C CA . CYS B 1 363 ? 4.754 5.113 1.479 1 98.38 363 CYS B CA 1
ATOM 5797 C C . CYS B 1 363 ? 4.047 3.865 0.968 1 98.38 363 CYS B C 1
ATOM 5799 O O . CYS B 1 363 ? 3.34 3.195 1.723 1 98.38 363 CYS B O 1
ATOM 5801 N N . GLY B 1 364 ? 4.266 3.566 -0.299 1 98.19 364 GLY B N 1
ATOM 5802 C CA . GLY B 1 364 ? 3.533 2.496 -0.958 1 98.19 364 GLY B CA 1
ATOM 5803 C C . GLY B 1 364 ? 4.156 1.13 -0.745 1 98.19 364 GLY B C 1
ATOM 5804 O O . GLY B 1 364 ? 3.529 0.106 -1.026 1 98.19 364 GLY B O 1
ATOM 5805 N N . ILE B 1 365 ? 5.398 1.076 -0.24 1 98.62 365 ILE B N 1
ATOM 5806 C CA . ILE B 1 365 ? 6 -0.215 0.076 1 98.62 365 ILE B CA 1
ATOM 5807 C C . ILE B 1 365 ? 5.23 -0.875 1.22 1 98.62 365 ILE B C 1
ATOM 5809 O O . ILE B 1 365 ? 5.238 -0.378 2.348 1 98.62 365 ILE B O 1
ATOM 5813 N N . SER B 1 366 ? 4.574 -1.94 0.9 1 97.5 366 SER B N 1
ATOM 5814 C CA . SER B 1 366 ? 3.602 -2.537 1.809 1 97.5 366 SER B CA 1
ATOM 5815 C C . SER B 1 366 ? 4.281 -3.111 3.047 1 97.5 366 SER B C 1
ATOM 5817 O O . SER B 1 366 ? 5.496 -3.33 3.051 1 97.5 366 SER B O 1
ATOM 5819 N N . GLN B 1 367 ? 3.537 -3.395 4.059 1 94.62 367 GLN B N 1
ATOM 5820 C CA . GLN B 1 367 ? 4.031 -3.945 5.316 1 94.62 367 GLN B CA 1
ATOM 5821 C C . GLN B 1 367 ? 4.414 -5.414 5.164 1 94.62 367 GLN B C 1
ATOM 5823 O O . GLN B 1 367 ? 5.086 -5.98 6.027 1 94.62 367 GLN B O 1
ATOM 5828 N N . ARG B 1 368 ? 3.971 -5.988 4.043 1 95.06 368 ARG B N 1
ATOM 5829 C CA . ARG B 1 368 ? 4.355 -7.371 3.783 1 95.06 368 ARG B CA 1
ATOM 5830 C C . ARG B 1 368 ? 5.848 -7.48 3.496 1 95.06 368 ARG B C 1
ATOM 5832 O O . ARG B 1 368 ? 6.422 -8.57 3.578 1 95.06 368 ARG B O 1
ATOM 5839 N N . VAL B 1 369 ? 6.465 -6.383 3.057 1 98.19 369 VAL B N 1
ATOM 5840 C CA . VAL B 1 369 ? 7.906 -6.332 2.854 1 98.19 369 VAL B CA 1
ATOM 5841 C C . VAL B 1 369 ? 8.609 -6.09 4.191 1 98.19 369 VAL B C 1
ATOM 5843 O O . VAL B 1 369 ? 8.469 -5.023 4.789 1 98.19 369 VAL B O 1
ATOM 5846 N N . PRO B 1 370 ? 9.32 -7.062 4.672 1 98.12 370 PRO B N 1
ATOM 5847 C CA . PRO B 1 370 ? 9.992 -6.859 5.961 1 98.12 370 PRO B CA 1
ATOM 5848 C C . PRO B 1 370 ? 11.047 -5.758 5.91 1 98.12 370 PRO B C 1
ATOM 5850 O O . PRO B 1 370 ? 11.734 -5.598 4.895 1 98.12 370 PRO B O 1
ATOM 5853 N N . ARG B 1 371 ? 11.133 -4.996 6.992 1 98.31 371 ARG B N 1
ATOM 5854 C CA . ARG B 1 371 ? 12.156 -3.969 7.148 1 98.31 371 ARG B CA 1
ATOM 5855 C C . ARG B 1 371 ? 13.297 -4.469 8.023 1 98.31 371 ARG B C 1
ATOM 5857 O O . ARG B 1 371 ? 13.062 -5.066 9.078 1 98.31 371 ARG B O 1
ATOM 5864 N N . GLU B 1 372 ? 14.445 -4.34 7.555 1 97.88 372 GLU B N 1
ATOM 5865 C CA . GLU B 1 372 ? 15.656 -4.59 8.328 1 97.88 372 GLU B CA 1
ATOM 5866 C C . GLU B 1 372 ? 16.344 -3.281 8.719 1 97.88 372 GLU B C 1
ATOM 5868 O O . GLU B 1 372 ? 16.75 -2.508 7.855 1 97.88 372 GLU B O 1
ATOM 5873 N N . TYR B 1 373 ? 16.484 -3.039 9.992 1 98.06 373 TYR B N 1
ATOM 5874 C CA . TYR B 1 373 ? 17.062 -1.785 10.477 1 98.06 373 TYR B CA 1
ATOM 5875 C C . TYR B 1 373 ? 18.547 -1.927 10.742 1 98.06 373 TYR B C 1
ATOM 5877 O O . TYR B 1 373 ? 18.984 -2.869 11.406 1 98.06 373 TYR B O 1
ATOM 5885 N N . LYS B 1 374 ? 19.234 -1.073 10.117 1 96.88 374 LYS B N 1
ATOM 5886 C CA . LYS B 1 374 ? 20.688 -1.054 10.258 1 96.88 374 LYS B CA 1
ATOM 5887 C C . LYS B 1 374 ? 21.141 0.139 11.094 1 96.88 374 LYS B C 1
ATOM 5889 O O . LYS B 1 374 ? 20.469 1.171 11.133 1 96.88 374 LYS B O 1
ATOM 5894 N N . ASN B 1 375 ? 22.297 -0.04 11.883 1 91.5 375 ASN B N 1
ATOM 5895 C CA . ASN B 1 375 ? 22.922 1.016 12.672 1 91.5 375 ASN B CA 1
ATOM 5896 C C . ASN B 1 375 ? 22 1.515 13.773 1 91.5 375 ASN B C 1
ATOM 5898 O O . ASN B 1 375 ? 21.875 2.721 13.984 1 91.5 375 ASN B O 1
ATOM 5902 N N . LYS B 1 376 ? 21.391 0.494 14.445 1 78.56 376 LYS B N 1
ATOM 5903 C CA . LYS B 1 376 ? 20.547 0.835 15.586 1 78.56 376 LYS B CA 1
ATOM 5904 C C . LYS B 1 376 ? 21.375 1.397 16.734 1 78.56 376 LYS B C 1
ATOM 5906 O O . LYS B 1 376 ? 22.438 0.861 17.062 1 78.56 376 LYS B O 1
ATOM 5911 N N . ILE B 1 377 ? 20.969 2.67 17.125 1 56.06 377 ILE B N 1
ATOM 5912 C CA . ILE B 1 377 ? 21.656 3.215 18.297 1 56.06 377 ILE B CA 1
ATOM 5913 C C . ILE B 1 377 ? 21.141 2.521 19.562 1 56.06 377 ILE B C 1
ATOM 5915 O O . ILE B 1 377 ? 19.922 2.381 19.75 1 56.06 377 ILE B O 1
ATOM 5919 N N . GLY B 1 378 ? 21.797 1.702 20.453 1 52.97 378 GLY B N 1
ATOM 5920 C CA . GLY B 1 378 ? 21.719 1.046 21.75 1 52.97 378 GLY B CA 1
ATOM 5921 C C . GLY B 1 378 ? 21.109 -0.342 21.672 1 52.97 378 GLY B C 1
ATOM 5922 O O . GLY B 1 378 ? 19.891 -0.504 21.844 1 52.97 378 GLY B O 1
ATOM 5923 N N . GLY B 1 379 ? 21.141 -1.207 20.609 1 36.5 379 GLY B N 1
ATOM 5924 C CA . GLY B 1 379 ? 20.828 -2.541 21.094 1 36.5 379 GLY B CA 1
ATOM 5925 C C . GLY B 1 379 ? 21.75 -2.99 22.219 1 36.5 379 GLY B C 1
ATOM 5926 O O . GLY B 1 379 ? 22.859 -2.473 22.375 1 36.5 379 GLY B O 1
#

pLDDT: mean 96.92, std 6.71, range [32.16, 98.94]